Protein AF-A0A7J7PYC7-F1 (afdb_monomer_lite)

Sequence (569 aa):
MAFKGLCPAGQYPAVTGCRACPVNMYCPVGSDPQPCPNRLVTRGPGAASLRQCANPPGYIYVPSETSPSTAACGKDVYTLGLRFQTECTPCPNGFATNPDNVLGSHKSVSVCMAPPGFRMISSMVAPCGKGTFSSSYSDNYVPCTRCSTVKGPGITTETAGAISVDRCTWVEQGYAAAGDSSLIYLAGAPAGSAIASAKPCPQDHYCSGGSPYEGGSGVPKRCPNGLRTQSQGAVSVDQCVAPPGYYVVPGQGTLAECPDGWYKESWDRSSSCVKCGLNPYKKPDGFGGVIDGSAAGWQSNRNVTLEVLDPSDGMVLRQEPVRGSPECCYLRRGMASQRVFEAATGIWRLQALYCPTSDSYYGLSGDLYGVALVPCFNCAPNMVTSCSGVPAGSAWSSCAATLDAAAVRDASGAVKAYASAAACVLQPGWGWVNVTYGPVNNQVTRAFVKPCPINSFSPGDPKGSNRAPSCSRVTTHSIGQPNQASKHEVKCTWCGLVTRQHHARVQAVTPRAWQHATNLSMQDVAGQPPHPALVAAIPATAISTQQTRPMSCASQAQAWLSHQLQSPW

Structure (mmCIF, N/CA/C/O backbone):
data_AF-A0A7J7PYC7-F1
#
_entry.id   AF-A0A7J7PYC7-F1
#
loop_
_atom_site.group_PDB
_atom_site.id
_atom_site.type_symbol
_atom_site.label_atom_id
_atom_site.label_alt_id
_atom_site.label_comp_id
_atom_site.label_asym_id
_atom_site.label_entity_id
_atom_site.label_seq_id
_atom_site.pdbx_PDB_ins_code
_atom_site.Cartn_x
_atom_site.Cartn_y
_atom_site.Cartn_z
_atom_site.occupancy
_atom_site.B_iso_or_equiv
_atom_site.auth_seq_id
_atom_site.auth_comp_id
_atom_site.auth_asym_id
_atom_site.auth_atom_id
_atom_site.pdbx_PDB_model_num
ATOM 1 N N . MET A 1 1 ? 47.661 -17.401 -86.581 1.00 50.34 1 MET A N 1
ATOM 2 C CA . MET A 1 1 ? 47.568 -16.400 -85.498 1.00 50.34 1 MET A CA 1
ATOM 3 C C . MET A 1 1 ? 46.104 -16.021 -85.358 1.00 50.34 1 MET A C 1
ATOM 5 O O . MET A 1 1 ? 45.590 -15.313 -86.211 1.00 50.34 1 MET A O 1
ATOM 9 N N . ALA A 1 2 ? 45.396 -16.584 -84.379 1.00 54.97 2 ALA A N 1
ATOM 10 C CA . ALA A 1 2 ? 44.029 -16.157 -84.102 1.00 54.97 2 ALA A CA 1
ATOM 11 C C . ALA A 1 2 ? 44.104 -14.751 -83.494 1.00 54.97 2 ALA A C 1
ATOM 13 O O . ALA A 1 2 ? 44.811 -14.561 -82.503 1.00 54.97 2 ALA A O 1
ATOM 14 N N . PHE A 1 3 ? 43.432 -13.769 -84.098 1.00 56.81 3 PHE A N 1
ATOM 15 C CA . PHE A 1 3 ? 43.238 -12.470 -83.463 1.00 56.81 3 PHE A CA 1
ATOM 16 C C . PHE A 1 3 ? 42.557 -12.732 -82.119 1.00 56.81 3 PHE A C 1
ATOM 18 O O . PHE A 1 3 ? 41.403 -13.157 -82.081 1.00 56.81 3 PHE A O 1
ATOM 25 N N . LYS A 1 4 ? 43.287 -12.539 -81.015 1.00 63.91 4 LYS A N 1
ATOM 26 C CA . LYS A 1 4 ? 42.711 -12.516 -79.671 1.00 63.91 4 LYS A CA 1
ATOM 27 C C . LYS A 1 4 ? 41.782 -11.302 -79.665 1.00 63.91 4 LYS A C 1
ATOM 29 O O . LYS A 1 4 ? 42.248 -10.177 -79.513 1.00 63.91 4 LYS A O 1
ATOM 34 N N . GLY A 1 5 ? 40.511 -11.523 -80.006 1.00 75.69 5 GLY A N 1
ATOM 35 C CA . GLY A 1 5 ? 39.532 -10.456 -80.176 1.00 75.69 5 GLY A CA 1
ATOM 36 C C . GLY A 1 5 ? 39.508 -9.595 -78.920 1.00 75.69 5 GLY A C 1
ATOM 37 O O . GLY A 1 5 ? 39.387 -10.127 -77.816 1.00 75.69 5 GLY A O 1
ATOM 38 N N . LEU A 1 6 ? 39.689 -8.282 -79.078 1.00 88.62 6 LEU A N 1
ATOM 39 C CA . LEU A 1 6 ? 39.572 -7.353 -77.960 1.00 88.62 6 LEU A CA 1
ATOM 40 C C . LEU A 1 6 ? 38.147 -7.444 -77.410 1.00 88.62 6 LEU A C 1
ATOM 42 O O . LEU A 1 6 ? 37.187 -7.102 -78.100 1.00 88.62 6 LEU A O 1
ATOM 46 N N . CYS A 1 7 ? 38.016 -7.896 -76.166 1.00 93.62 7 CYS A N 1
ATOM 47 C CA . CYS A 1 7 ? 36.745 -7.841 -75.463 1.00 93.62 7 CYS A CA 1
ATOM 48 C C . CYS A 1 7 ? 36.427 -6.393 -75.062 1.00 93.62 7 CYS A C 1
ATOM 50 O O . CYS A 1 7 ? 37.338 -5.665 -74.646 1.00 93.62 7 CYS A O 1
ATOM 52 N N . PRO A 1 8 ? 35.157 -5.957 -75.181 1.00 94.38 8 PRO A N 1
ATOM 53 C CA . PRO A 1 8 ? 34.751 -4.626 -74.747 1.00 94.38 8 PRO A CA 1
ATOM 54 C C . PRO A 1 8 ? 34.984 -4.458 -73.240 1.00 94.38 8 PRO A C 1
ATOM 56 O O . PRO A 1 8 ? 35.061 -5.438 -72.496 1.00 94.38 8 PRO A O 1
ATOM 59 N N . ALA A 1 9 ? 35.079 -3.208 -72.777 1.00 95.19 9 ALA A N 1
ATOM 60 C CA . ALA A 1 9 ? 35.240 -2.916 -71.355 1.00 95.19 9 ALA A CA 1
ATOM 61 C C . ALA A 1 9 ? 34.134 -3.601 -70.532 1.00 95.19 9 ALA A C 1
ATOM 63 O O . ALA A 1 9 ? 32.961 -3.580 -70.910 1.00 95.19 9 ALA A O 1
ATOM 64 N N . GLY A 1 10 ? 34.513 -4.218 -69.415 1.00 94.69 10 GLY A N 1
ATOM 65 C CA . GLY A 1 10 ? 33.598 -5.019 -68.600 1.00 94.69 10 GLY A CA 1
ATOM 66 C C . GLY A 1 10 ? 33.516 -6.487 -69.013 1.00 94.69 10 GLY A C 1
ATOM 67 O O . GLY A 1 10 ? 32.798 -7.253 -68.371 1.00 94.69 10 GLY A O 1
ATOM 68 N N . GLN A 1 11 ? 34.268 -6.916 -70.028 1.00 96.69 11 GLN A N 1
ATOM 69 C CA . GLN A 1 11 ? 34.418 -8.320 -70.398 1.00 96.69 11 GLN A CA 1
ATOM 70 C C . GLN A 1 11 ? 35.897 -8.710 -70.524 1.00 96.69 11 GLN A C 1
ATOM 72 O O . GLN A 1 11 ? 36.731 -7.873 -70.858 1.00 96.69 11 GLN A O 1
ATOM 77 N N . TYR A 1 12 ? 36.215 -9.984 -70.285 1.00 94.75 12 TYR A N 1
ATOM 78 C CA . TYR A 1 12 ? 37.563 -10.545 -70.445 1.00 94.75 12 TYR A CA 1
ATOM 79 C C . TYR A 1 12 ? 37.576 -11.704 -71.460 1.00 94.75 12 TYR A C 1
ATOM 81 O O . TYR A 1 12 ? 36.538 -12.358 -71.646 1.00 94.75 12 TYR A O 1
ATOM 89 N N . PRO A 1 13 ? 38.717 -11.979 -72.126 1.00 92.94 13 PRO A N 1
ATOM 90 C CA . PRO A 1 13 ? 38.833 -13.081 -73.080 1.00 92.94 13 PRO A CA 1
ATOM 91 C C . PRO A 1 13 ? 38.689 -14.442 -72.388 1.00 92.94 13 PRO A C 1
ATOM 93 O O . PRO A 1 13 ? 39.444 -14.767 -71.475 1.00 92.94 13 PRO A O 1
ATOM 96 N N . ALA A 1 14 ? 37.749 -15.264 -72.847 1.00 92.19 14 ALA A N 1
ATOM 97 C CA . ALA A 1 14 ? 37.573 -16.651 -72.428 1.00 92.19 14 ALA A CA 1
ATOM 98 C C . ALA A 1 14 ? 37.797 -17.610 -73.611 1.00 92.19 14 ALA A C 1
ATOM 100 O O . ALA A 1 14 ? 37.910 -17.190 -74.760 1.00 92.19 14 ALA A O 1
ATOM 101 N N . VAL A 1 15 ? 37.844 -18.919 -73.333 1.00 90.00 15 VAL A N 1
ATOM 102 C CA . VAL A 1 15 ? 38.078 -19.971 -74.348 1.00 90.00 15 VAL A CA 1
ATOM 103 C C . VAL A 1 15 ? 37.065 -19.895 -75.503 1.00 90.00 15 VAL A C 1
ATOM 105 O O . VAL A 1 15 ? 37.411 -20.162 -76.648 1.00 90.00 15 VAL A O 1
ATOM 108 N N . THR A 1 16 ? 35.833 -19.467 -75.219 1.00 87.25 16 THR A N 1
ATOM 109 C CA . THR A 1 16 ? 34.762 -19.261 -76.204 1.00 87.25 16 THR A CA 1
ATOM 110 C C . THR A 1 16 ? 34.199 -17.842 -76.099 1.00 87.25 16 THR A C 1
ATOM 112 O O . THR A 1 16 ? 33.142 -17.622 -75.507 1.00 87.25 16 THR A O 1
ATOM 115 N N . GLY A 1 17 ? 34.920 -16.867 -76.656 1.00 92.19 17 GLY A N 1
ATOM 116 C CA . GLY A 1 17 ? 34.475 -15.472 -76.750 1.00 92.19 17 GLY A CA 1
ATOM 117 C C . GLY A 1 17 ? 34.761 -14.637 -75.500 1.00 92.19 17 GLY A C 1
ATOM 118 O O . GLY A 1 17 ? 35.690 -14.912 -74.746 1.00 92.19 17 GLY A O 1
ATOM 119 N N . CYS A 1 18 ? 33.975 -13.584 -75.294 1.00 95.25 18 CYS A N 1
ATOM 120 C CA . CYS A 1 18 ? 34.136 -12.658 -74.176 1.00 95.25 18 CYS A CA 1
ATOM 121 C C . CYS A 1 18 ? 33.146 -12.981 -73.051 1.00 95.25 18 CYS A C 1
ATOM 123 O O . CYS A 1 18 ? 31.969 -13.237 -73.308 1.00 95.25 18 CYS A O 1
ATOM 125 N N . ARG A 1 19 ? 33.605 -12.968 -71.794 1.00 96.19 19 ARG A N 1
ATOM 126 C CA . ARG A 1 19 ? 32.750 -13.185 -70.611 1.00 96.19 19 ARG A CA 1
ATOM 127 C C . ARG A 1 19 ? 32.692 -11.929 -69.757 1.00 96.19 19 ARG A C 1
ATOM 129 O O . ARG A 1 19 ? 33.693 -11.235 -69.624 1.00 96.19 19 ARG A O 1
ATOM 136 N N . ALA A 1 20 ? 31.532 -11.654 -69.160 1.00 96.69 20 ALA A N 1
ATOM 137 C CA . ALA A 1 20 ? 31.369 -10.540 -68.229 1.00 96.69 20 ALA A CA 1
ATOM 138 C C . ALA A 1 20 ? 32.356 -10.653 -67.061 1.00 96.69 20 ALA A C 1
ATOM 140 O O . ALA A 1 20 ? 32.572 -11.745 -66.528 1.00 96.69 20 ALA A O 1
ATOM 141 N N . CYS A 1 21 ? 32.930 -9.518 -66.664 1.00 97.38 21 CYS A N 1
ATOM 142 C CA . CYS A 1 21 ? 33.840 -9.460 -65.532 1.00 97.38 21 CYS A CA 1
ATOM 143 C C . CYS A 1 21 ? 33.154 -10.016 -64.271 1.00 97.38 21 CYS A C 1
ATOM 145 O O . CYS A 1 21 ? 31.999 -9.649 -64.026 1.00 97.38 21 CYS A O 1
ATOM 147 N N . PRO A 1 22 ? 33.798 -10.895 -63.485 1.00 97.50 22 PRO A N 1
ATOM 148 C CA . PRO A 1 22 ? 33.200 -11.437 -62.267 1.00 97.50 22 PRO A CA 1
ATOM 149 C C . PRO A 1 22 ? 32.860 -10.351 -61.234 1.00 97.50 22 PRO A C 1
ATOM 151 O O . PRO A 1 22 ? 33.387 -9.241 -61.270 1.00 97.50 22 PRO A O 1
ATOM 154 N N . VAL A 1 23 ? 31.986 -10.677 -60.279 1.00 96.50 23 VAL A N 1
ATOM 155 C CA . VAL A 1 23 ? 31.686 -9.788 -59.143 1.00 96.50 23 VAL A CA 1
ATOM 156 C C . VAL A 1 23 ? 32.958 -9.543 -58.320 1.00 96.50 23 VAL A C 1
ATOM 158 O O . VAL A 1 23 ? 33.771 -10.450 -58.155 1.00 96.50 23 VAL A O 1
ATOM 161 N N . ASN A 1 24 ? 33.112 -8.323 -57.795 1.00 96.50 24 ASN A N 1
ATOM 162 C CA . ASN A 1 24 ? 34.298 -7.828 -57.074 1.00 96.50 24 ASN A CA 1
ATOM 163 C C . ASN A 1 24 ? 35.552 -7.644 -57.947 1.00 96.50 24 ASN A C 1
ATOM 165 O O . ASN A 1 24 ? 36.639 -7.410 -57.416 1.00 96.50 24 ASN A O 1
ATOM 169 N N . MET A 1 25 ? 35.406 -7.716 -59.272 1.00 97.50 25 MET A N 1
ATOM 170 C CA . MET A 1 25 ? 36.480 -7.489 -60.235 1.00 97.50 25 MET A CA 1
ATOM 171 C C . MET A 1 25 ? 36.048 -6.507 -61.320 1.00 97.50 25 MET A C 1
ATOM 173 O O . MET A 1 25 ? 34.872 -6.447 -61.674 1.00 97.50 25 MET A O 1
ATOM 177 N N . TYR A 1 26 ? 37.002 -5.766 -61.877 1.00 96.81 26 TYR A N 1
ATOM 178 C CA . TYR A 1 26 ? 36.801 -4.905 -63.036 1.00 96.81 26 TYR A CA 1
ATOM 179 C C . TYR A 1 26 ? 37.747 -5.295 -64.179 1.00 96.81 26 TYR A C 1
ATOM 181 O O . TYR A 1 26 ? 38.862 -5.759 -63.956 1.00 96.81 26 TYR A O 1
ATOM 189 N N . CYS A 1 27 ? 37.280 -5.129 -65.413 1.00 96.88 27 CYS A N 1
ATOM 190 C CA . CYS A 1 27 ? 37.966 -5.553 -66.627 1.00 96.88 27 CYS A CA 1
ATOM 191 C C . CYS A 1 27 ? 38.157 -4.329 -67.536 1.00 96.88 27 CYS A C 1
ATOM 193 O O . CYS A 1 27 ? 37.247 -4.002 -68.313 1.00 96.88 27 CYS A O 1
ATOM 195 N N . PRO A 1 28 ? 39.303 -3.625 -67.429 1.00 93.31 28 PRO A N 1
ATOM 196 C CA . PRO A 1 28 ? 39.703 -2.645 -68.433 1.00 93.31 28 PRO A CA 1
ATOM 197 C C . PRO A 1 28 ? 39.755 -3.298 -69.823 1.00 93.31 28 PRO A C 1
ATOM 199 O O . PRO A 1 28 ? 39.980 -4.505 -69.936 1.00 93.31 28 PRO A O 1
ATOM 202 N N . VAL A 1 29 ? 39.548 -2.514 -70.884 1.00 92.50 29 VAL A N 1
ATOM 203 C CA . VAL A 1 29 ? 39.456 -3.000 -72.277 1.00 92.50 29 VAL A CA 1
ATOM 204 C C . VAL A 1 29 ? 40.557 -4.021 -72.601 1.00 92.50 29 VAL A C 1
ATOM 206 O O . VAL A 1 29 ? 41.741 -3.700 -72.533 1.00 92.50 29 VAL A O 1
ATOM 209 N N . GLY A 1 30 ? 40.157 -5.246 -72.960 1.00 83.62 30 GLY A N 1
ATOM 210 C CA . GLY A 1 30 ? 41.064 -6.315 -73.397 1.00 83.62 30 GLY A CA 1
ATOM 211 C C . GLY A 1 30 ? 41.984 -6.926 -72.329 1.00 83.62 30 GLY A C 1
ATOM 212 O O . GLY A 1 30 ? 42.854 -7.717 -72.693 1.00 83.62 30 GLY A O 1
ATOM 213 N N . SER A 1 31 ? 41.816 -6.591 -71.048 1.00 89.81 31 SER A N 1
ATOM 214 C CA . SER A 1 31 ? 42.666 -7.086 -69.952 1.00 89.81 31 SER A CA 1
ATOM 215 C C . SER A 1 31 ? 42.002 -8.184 -69.115 1.00 89.81 31 SER A C 1
ATOM 217 O O . SER A 1 31 ? 40.779 -8.353 -69.132 1.00 89.81 31 SER A O 1
ATOM 219 N N . ASP A 1 32 ? 42.824 -8.945 -68.391 1.00 94.06 32 ASP A N 1
ATOM 220 C CA . ASP A 1 32 ? 42.347 -9.960 -67.452 1.00 94.06 32 ASP A CA 1
ATOM 221 C C . ASP A 1 32 ? 41.666 -9.304 -66.232 1.00 94.06 32 ASP A C 1
ATOM 223 O O . ASP A 1 32 ? 42.063 -8.200 -65.838 1.00 94.06 32 ASP A O 1
ATOM 227 N N . PRO A 1 33 ? 40.667 -9.963 -65.606 1.00 96.81 33 PRO A N 1
ATOM 228 C CA . PRO A 1 33 ? 39.943 -9.414 -64.462 1.00 96.81 33 PRO A CA 1
ATOM 229 C C . PRO A 1 33 ? 40.870 -8.947 -63.335 1.00 96.81 33 PRO A C 1
ATOM 231 O O . PRO A 1 33 ? 41.679 -9.720 -62.822 1.00 96.81 33 PRO A O 1
ATOM 234 N N . GLN A 1 34 ? 40.719 -7.689 -62.924 1.00 96.62 34 GLN A N 1
ATOM 235 C CA . GLN A 1 34 ? 41.465 -7.091 -61.818 1.00 96.62 34 GLN A CA 1
ATOM 236 C C . GLN A 1 34 ? 40.570 -6.998 -60.574 1.00 96.62 34 GLN A C 1
ATOM 238 O O . GLN A 1 34 ? 39.432 -6.540 -60.692 1.00 96.62 34 GLN A O 1
ATOM 243 N N . PRO A 1 35 ? 41.029 -7.398 -59.373 1.00 96.81 35 PRO A N 1
ATOM 244 C CA . PRO A 1 35 ? 40.241 -7.252 -58.153 1.00 96.81 35 PRO A CA 1
ATOM 245 C C . PRO A 1 35 ? 40.034 -5.776 -57.805 1.00 96.81 35 PRO A C 1
ATOM 247 O O . PRO A 1 35 ? 40.928 -4.944 -57.969 1.00 96.81 35 PRO A O 1
ATOM 250 N N . CYS A 1 36 ? 38.856 -5.445 -57.283 1.00 96.44 36 CYS A N 1
ATOM 251 C CA . CYS A 1 36 ? 38.632 -4.132 -56.692 1.00 96.44 36 CYS A CA 1
ATOM 252 C C . CYS A 1 36 ? 39.548 -3.948 -55.454 1.00 96.44 36 CYS A C 1
ATOM 254 O O . CYS A 1 36 ? 39.588 -4.826 -54.587 1.00 96.44 36 CYS A O 1
ATOM 256 N N . PRO A 1 37 ? 40.302 -2.837 -55.346 1.00 95.69 37 PRO A N 1
ATOM 257 C CA . PRO A 1 37 ? 41.267 -2.637 -54.266 1.00 95.69 37 PRO A CA 1
ATOM 258 C C . PRO A 1 37 ? 40.577 -2.335 -52.930 1.00 95.69 37 PRO A C 1
ATOM 260 O O . PRO A 1 37 ? 39.409 -1.952 -52.888 1.00 95.69 37 PRO A O 1
ATOM 263 N N . ASN A 1 38 ? 41.316 -2.485 -51.824 1.00 94.62 38 ASN A N 1
ATOM 264 C CA . ASN A 1 38 ? 40.941 -1.987 -50.491 1.00 94.62 38 ASN A CA 1
ATOM 265 C C . ASN A 1 38 ? 39.508 -2.341 -50.037 1.00 94.62 38 ASN A C 1
ATOM 267 O O . ASN A 1 38 ? 38.813 -1.523 -49.426 1.00 94.62 38 ASN A O 1
ATOM 271 N N . ARG A 1 39 ? 39.081 -3.582 -50.323 1.00 93.94 39 ARG A N 1
ATOM 272 C CA . ARG A 1 39 ? 37.758 -4.148 -49.984 1.00 93.94 39 ARG A CA 1
ATOM 273 C C . ARG A 1 39 ? 36.568 -3.492 -50.696 1.00 93.94 39 ARG A C 1
ATOM 275 O O . ARG A 1 39 ? 35.432 -3.672 -50.265 1.00 93.94 39 ARG A O 1
ATOM 282 N N . LEU A 1 40 ? 36.803 -2.758 -51.781 1.00 96.69 40 LEU A N 1
ATOM 283 C CA . LEU A 1 40 ? 35.731 -2.327 -52.673 1.00 96.69 40 LEU A CA 1
ATOM 284 C C . LEU A 1 40 ? 35.107 -3.537 -53.386 1.00 96.69 40 LEU A C 1
ATOM 286 O O . LEU A 1 40 ? 35.738 -4.579 -53.561 1.00 96.69 40 LEU A O 1
ATOM 290 N N . VAL A 1 41 ? 33.860 -3.387 -53.814 1.00 96.88 41 VAL A N 1
ATOM 291 C CA . VAL A 1 41 ? 33.062 -4.426 -54.475 1.00 96.88 41 VAL A CA 1
ATOM 292 C C . VAL A 1 41 ? 32.361 -3.850 -55.700 1.00 96.88 41 VAL A C 1
ATOM 294 O O . VAL A 1 41 ? 32.153 -2.641 -55.804 1.00 96.88 41 VAL A O 1
ATOM 297 N N . THR A 1 42 ? 31.960 -4.698 -56.641 1.00 96.69 42 THR A N 1
ATOM 298 C CA . THR A 1 42 ? 31.159 -4.258 -57.793 1.00 96.69 42 THR A CA 1
ATOM 299 C C . THR A 1 42 ? 29.673 -4.478 -57.524 1.00 96.69 42 THR A C 1
ATOM 301 O O . THR A 1 42 ? 29.288 -5.408 -56.818 1.00 96.69 42 THR A O 1
ATOM 304 N N . ARG A 1 43 ? 28.802 -3.638 -58.101 1.00 94.88 43 ARG A N 1
ATOM 305 C CA . ARG A 1 43 ? 27.335 -3.784 -57.959 1.00 94.88 43 ARG A CA 1
ATOM 306 C C . ARG A 1 43 ? 26.798 -5.079 -58.588 1.00 94.88 43 ARG A C 1
ATOM 308 O O . ARG A 1 43 ? 25.730 -5.552 -58.219 1.00 94.88 43 ARG A O 1
ATOM 315 N N . GLY A 1 44 ? 27.533 -5.623 -59.549 1.00 95.25 44 GLY A N 1
ATOM 316 C CA . GLY A 1 44 ? 27.224 -6.844 -60.275 1.00 95.25 44 GLY A CA 1
ATOM 317 C C . GLY A 1 44 ? 28.391 -7.227 -61.189 1.00 95.25 44 GLY A C 1
ATOM 318 O O . GLY A 1 44 ? 29.450 -6.586 -61.132 1.00 95.25 44 GLY A O 1
ATOM 319 N N . PRO A 1 45 ? 28.230 -8.269 -62.018 1.00 96.75 45 PRO A N 1
ATOM 320 C CA . PRO A 1 45 ? 29.212 -8.600 -63.040 1.00 96.75 45 PRO A CA 1
ATOM 321 C C . PRO A 1 45 ? 29.282 -7.503 -64.113 1.00 96.75 45 PRO A C 1
ATOM 323 O O . PRO A 1 45 ? 28.360 -6.702 -64.268 1.00 96.75 45 PRO A O 1
ATOM 326 N N . GLY A 1 46 ? 30.366 -7.493 -64.887 1.00 96.06 46 GLY A N 1
ATOM 327 C CA . GLY A 1 46 ? 30.523 -6.593 -66.030 1.00 96.06 46 GLY A CA 1
ATOM 328 C C . GLY A 1 46 ? 31.169 -5.243 -65.716 1.00 96.06 46 GLY A C 1
ATOM 329 O O . GLY A 1 46 ? 31.041 -4.317 -66.514 1.00 96.06 46 GLY A O 1
ATOM 330 N N . ALA A 1 47 ? 31.849 -5.098 -64.573 1.00 97.25 47 ALA A N 1
ATOM 331 C CA . ALA A 1 47 ? 32.490 -3.833 -64.243 1.00 97.25 47 ALA A CA 1
ATOM 332 C C . ALA A 1 47 ? 33.657 -3.531 -65.203 1.00 97.25 47 ALA A C 1
ATOM 334 O O . ALA A 1 47 ? 34.593 -4.312 -65.344 1.00 97.25 47 ALA A O 1
ATOM 335 N N . ALA A 1 48 ? 33.594 -2.389 -65.875 1.00 96.31 48 ALA A N 1
ATOM 336 C CA . ALA A 1 48 ? 34.492 -1.927 -66.922 1.00 96.31 48 ALA A CA 1
ATOM 337 C C . ALA A 1 48 ? 35.683 -1.101 -66.420 1.00 96.31 48 ALA A C 1
ATOM 339 O O . ALA A 1 48 ? 36.654 -0.913 -67.149 1.00 96.31 48 ALA A O 1
ATOM 340 N N . SER A 1 49 ? 35.622 -0.566 -65.199 1.00 95.44 49 SER A N 1
ATOM 341 C CA . SER A 1 49 ? 36.693 0.275 -64.655 1.00 95.44 49 SER A CA 1
ATOM 342 C C . SER A 1 49 ? 36.699 0.296 -63.130 1.00 95.44 49 SER A C 1
ATOM 344 O O . SER A 1 49 ? 35.691 -0.009 -62.493 1.00 95.44 49 SER A O 1
ATOM 346 N N . LEU A 1 50 ? 37.815 0.754 -62.553 1.00 93.44 50 LEU A N 1
ATOM 347 C CA . LEU A 1 50 ? 37.955 0.989 -61.115 1.00 93.44 50 LEU A CA 1
ATOM 348 C C . LEU A 1 50 ? 36.871 1.933 -60.563 1.00 93.44 50 LEU A C 1
ATOM 350 O O . LEU A 1 50 ? 36.419 1.760 -59.437 1.00 93.44 50 LEU A O 1
ATOM 354 N N . ARG A 1 51 ? 36.370 2.876 -61.375 1.00 93.12 51 ARG A N 1
ATOM 355 C CA . ARG A 1 51 ? 35.262 3.779 -61.005 1.00 93.12 51 ARG A CA 1
ATOM 356 C C . ARG A 1 51 ? 33.925 3.065 -60.793 1.00 93.12 51 ARG A C 1
ATOM 358 O O . ARG A 1 51 ? 32.962 3.715 -60.414 1.00 93.12 51 ARG A O 1
ATOM 365 N N . GLN A 1 52 ? 33.834 1.766 -61.074 1.00 95.56 52 GLN A N 1
ATOM 366 C CA . GLN A 1 52 ? 32.658 0.936 -60.798 1.00 95.56 52 GLN A CA 1
ATOM 367 C C . GLN A 1 52 ? 32.845 0.031 -59.565 1.00 95.56 52 GLN A C 1
ATOM 369 O O . GLN A 1 52 ? 31.918 -0.694 -59.198 1.00 95.56 52 GLN A O 1
ATOM 374 N N . CYS A 1 53 ? 34.008 0.100 -58.906 1.00 96.56 53 CYS A N 1
ATOM 375 C CA . CYS A 1 53 ? 34.261 -0.503 -57.601 1.00 96.56 53 CYS A CA 1
ATOM 376 C C . CYS A 1 53 ? 33.752 0.438 -56.497 1.00 96.56 53 CYS A C 1
ATOM 378 O O . CYS A 1 53 ? 34.377 1.454 -56.203 1.00 96.56 53 CYS A O 1
ATOM 380 N N . ALA A 1 54 ? 32.620 0.105 -55.886 1.00 97.00 54 ALA A N 1
ATOM 381 C CA . ALA A 1 54 ? 31.985 0.877 -54.822 1.00 97.00 54 ALA A CA 1
ATOM 382 C C . ALA A 1 54 ? 32.274 0.281 -53.433 1.00 97.00 54 ALA A C 1
ATOM 384 O O . ALA A 1 54 ? 32.760 -0.839 -53.291 1.00 97.00 54 ALA A O 1
ATOM 385 N N . ASN A 1 55 ? 31.941 1.027 -52.383 1.00 96.62 55 ASN A N 1
ATOM 386 C CA . ASN A 1 55 ? 31.977 0.542 -51.007 1.00 96.62 55 ASN A CA 1
ATOM 387 C C . ASN A 1 55 ? 30.988 -0.625 -50.787 1.00 96.62 55 ASN A C 1
ATOM 389 O O . ASN A 1 55 ? 29.850 -0.543 -51.256 1.00 96.62 55 ASN A O 1
ATOM 393 N N . PRO A 1 56 ? 31.360 -1.698 -50.070 1.00 96.75 56 PRO A N 1
ATOM 394 C CA . PRO A 1 56 ? 30.405 -2.723 -49.659 1.00 96.75 56 PRO A CA 1
ATOM 395 C C . PRO A 1 56 ? 29.439 -2.186 -48.583 1.00 96.75 56 PRO A C 1
ATOM 397 O O . PRO A 1 56 ? 29.743 -1.188 -47.925 1.00 96.75 56 PRO A O 1
ATOM 400 N N . PRO A 1 57 ? 28.278 -2.834 -48.366 1.00 96.81 57 PRO A N 1
ATOM 401 C CA . PRO A 1 57 ? 27.383 -2.489 -47.260 1.00 96.81 57 PRO A CA 1
ATOM 402 C C . PRO A 1 57 ? 28.117 -2.530 -45.911 1.00 96.81 57 PRO A C 1
ATOM 404 O O . PRO A 1 57 ? 28.923 -3.432 -45.678 1.00 96.81 57 PRO A O 1
ATOM 407 N N . GLY A 1 58 ? 27.835 -1.571 -45.027 1.00 96.75 58 GLY A N 1
ATOM 408 C CA . GLY A 1 58 ? 28.545 -1.389 -43.752 1.00 96.75 58 GLY A CA 1
ATOM 409 C C . GLY A 1 58 ? 29.847 -0.576 -43.813 1.00 96.75 58 GLY A C 1
ATOM 410 O O . GLY A 1 58 ? 30.435 -0.321 -42.762 1.00 96.75 58 GLY A O 1
ATOM 411 N N . TYR A 1 59 ? 30.285 -0.138 -44.997 1.00 97.50 59 TYR A N 1
ATOM 412 C CA . TYR A 1 59 ? 31.488 0.677 -45.185 1.00 97.50 59 TYR A CA 1
ATOM 413 C C . TYR A 1 59 ? 31.197 1.925 -46.016 1.00 97.50 59 TYR A C 1
ATOM 415 O O . TYR A 1 59 ? 30.387 1.857 -46.932 1.00 97.50 59 TYR A O 1
ATOM 423 N N . ILE A 1 60 ? 31.884 3.036 -45.763 1.00 97.62 60 ILE A N 1
ATOM 424 C CA . ILE A 1 60 ? 31.899 4.222 -46.632 1.00 97.62 60 ILE A CA 1
ATOM 425 C C . ILE A 1 60 ? 33.022 4.136 -47.659 1.00 97.62 60 ILE A C 1
ATOM 427 O O . ILE A 1 60 ? 34.023 3.448 -47.457 1.00 97.62 60 ILE A O 1
ATOM 431 N N . TYR A 1 61 ? 32.844 4.838 -48.770 1.00 97.19 61 TYR A N 1
ATOM 432 C CA . TYR A 1 61 ? 33.841 5.037 -49.807 1.00 97.19 61 TYR A CA 1
ATOM 433 C C . TYR A 1 61 ? 34.773 6.181 -49.407 1.00 97.19 61 TYR A C 1
ATOM 435 O O . TYR A 1 61 ? 34.325 7.309 -49.213 1.00 97.19 61 TYR A O 1
ATOM 443 N N . VAL A 1 62 ? 36.067 5.896 -49.307 1.00 96.88 62 VAL A N 1
ATOM 444 C CA . VAL A 1 62 ? 37.099 6.899 -49.036 1.00 96.88 62 VAL A CA 1
ATOM 445 C C . VAL A 1 62 ? 37.764 7.245 -50.372 1.00 96.88 62 VAL A C 1
ATOM 447 O O . VAL A 1 62 ? 38.516 6.418 -50.908 1.00 96.88 62 VAL A O 1
ATOM 450 N N . PRO A 1 63 ? 37.460 8.420 -50.957 1.00 94.12 63 PRO A N 1
ATOM 451 C CA . PRO A 1 63 ? 37.969 8.788 -52.269 1.00 94.12 63 PRO A CA 1
ATOM 452 C C . PRO A 1 63 ? 39.489 8.959 -52.235 1.00 94.12 63 PRO A C 1
ATOM 454 O O . PRO A 1 63 ? 40.047 9.587 -51.341 1.00 94.12 63 PRO A O 1
ATOM 457 N N . SER A 1 64 ? 40.156 8.399 -53.239 1.00 93.31 64 SER A N 1
ATOM 458 C CA . SER A 1 64 ? 41.578 8.596 -53.512 1.00 93.31 64 SER A CA 1
ATOM 459 C C . SER A 1 64 ? 41.795 8.426 -55.009 1.00 93.31 64 SER A C 1
ATOM 461 O O . SER A 1 64 ? 41.182 7.555 -55.631 1.00 93.31 64 SER A O 1
ATOM 463 N N . GLU A 1 65 ? 42.635 9.278 -55.591 1.00 86.31 65 GLU A N 1
ATOM 464 C CA . GLU A 1 65 ? 42.900 9.274 -57.033 1.00 86.31 65 GLU A CA 1
ATOM 465 C C . GLU A 1 65 ? 43.624 8.002 -57.484 1.00 86.31 65 GLU A C 1
ATOM 467 O O . GLU A 1 65 ? 43.398 7.517 -58.591 1.00 86.31 65 GLU A O 1
ATOM 472 N N . THR A 1 66 ? 44.467 7.439 -56.616 1.00 86.94 66 THR A N 1
ATOM 473 C CA . THR A 1 66 ? 45.349 6.311 -56.944 1.00 86.94 66 THR A CA 1
ATOM 474 C C . THR A 1 66 ? 44.974 5.020 -56.223 1.00 86.94 66 THR A C 1
ATOM 476 O O . THR A 1 66 ? 45.269 3.937 -56.721 1.00 86.94 66 THR A O 1
ATOM 479 N N . SER A 1 67 ? 44.316 5.105 -55.064 1.00 90.38 67 SER A N 1
ATOM 480 C CA . SER A 1 67 ? 43.998 3.939 -54.233 1.00 90.38 67 SER A CA 1
ATOM 481 C C . SER A 1 67 ? 42.718 4.184 -53.427 1.00 90.38 67 SER A C 1
ATOM 483 O O . SER A 1 67 ? 42.786 4.422 -52.216 1.00 90.38 67 SER A O 1
ATOM 485 N N . PRO A 1 68 ? 41.535 4.195 -54.076 1.00 94.69 68 PRO A N 1
ATOM 486 C CA . PRO A 1 68 ? 40.272 4.364 -53.366 1.00 94.69 68 PRO A CA 1
ATOM 487 C C . PRO A 1 68 ? 40.116 3.251 -52.332 1.00 94.69 68 PRO A C 1
ATOM 489 O O . PRO A 1 68 ? 40.514 2.108 -52.574 1.00 94.69 68 PRO A O 1
ATOM 492 N N . SER A 1 69 ? 39.584 3.583 -51.161 1.00 95.50 69 SER A N 1
ATOM 493 C CA . SER A 1 69 ? 39.504 2.644 -50.042 1.00 95.50 69 SER A CA 1
ATOM 494 C C . SER A 1 69 ? 38.146 2.664 -49.359 1.00 95.50 69 SER A C 1
ATOM 496 O O . SER A 1 69 ? 37.211 3.334 -49.804 1.00 95.50 69 SER A O 1
ATOM 498 N N . THR A 1 70 ? 38.008 1.852 -48.316 1.00 97.06 70 THR A N 1
ATOM 499 C CA . THR A 1 70 ? 36.779 1.744 -47.538 1.00 97.06 70 THR A CA 1
ATOM 500 C C . THR A 1 70 ? 37.075 1.957 -46.063 1.00 97.06 70 THR A C 1
ATOM 502 O O . THR A 1 70 ? 38.112 1.519 -45.565 1.00 97.06 70 THR A O 1
ATOM 505 N N . ALA A 1 71 ? 36.156 2.607 -45.353 1.00 96.88 71 ALA A N 1
ATOM 506 C CA . ALA A 1 71 ? 36.196 2.718 -43.897 1.00 96.88 71 ALA A CA 1
ATOM 507 C C . ALA A 1 71 ? 34.889 2.176 -43.317 1.00 96.88 71 ALA A C 1
ATOM 509 O O . ALA A 1 71 ? 33.822 2.407 -43.880 1.00 96.88 71 ALA A O 1
ATOM 510 N N . ALA A 1 72 ? 34.958 1.401 -42.236 1.00 96.88 72 ALA A N 1
ATOM 511 C CA . ALA A 1 72 ? 33.760 0.833 -41.625 1.00 96.88 72 ALA A CA 1
ATOM 512 C C . ALA A 1 72 ? 32.888 1.934 -41.012 1.00 96.88 72 ALA A C 1
ATOM 514 O O . ALA A 1 72 ? 33.403 2.894 -40.438 1.00 96.88 72 ALA A O 1
ATOM 515 N N . CYS A 1 73 ? 31.570 1.768 -41.096 1.00 96.81 73 CYS A N 1
ATOM 516 C CA . CYS A 1 73 ? 30.649 2.618 -40.357 1.00 96.81 73 CYS A CA 1
ATOM 517 C C . CYS A 1 73 ? 30.833 2.431 -38.846 1.00 96.81 73 CYS A C 1
ATOM 519 O O . CYS A 1 73 ? 30.967 1.305 -38.365 1.00 96.81 73 CYS A O 1
ATOM 521 N N . GLY A 1 74 ? 30.871 3.555 -38.127 1.00 94.38 74 GLY A N 1
ATOM 522 C CA . GLY A 1 74 ? 31.042 3.603 -36.679 1.00 94.38 74 GLY A CA 1
ATOM 523 C C . GLY A 1 74 ? 29.741 3.376 -35.905 1.00 94.38 74 GLY A C 1
ATOM 524 O O . GLY A 1 74 ? 28.774 2.808 -36.414 1.00 94.38 74 GLY A O 1
ATOM 525 N N . LYS A 1 75 ? 29.730 3.844 -34.655 1.00 95.56 75 LYS A N 1
ATOM 526 C CA . LYS A 1 75 ? 28.578 3.762 -33.752 1.00 95.56 75 LYS A CA 1
ATOM 527 C C . LYS A 1 75 ? 27.398 4.594 -34.279 1.00 95.56 75 LYS A C 1
ATOM 529 O O . LYS A 1 75 ? 27.598 5.703 -34.763 1.00 95.56 75 LYS A O 1
ATOM 534 N N . ASP A 1 76 ? 26.189 4.054 -34.147 1.00 96.69 76 ASP A N 1
ATOM 535 C CA . ASP A 1 76 ? 24.898 4.705 -34.414 1.00 96.69 76 ASP A CA 1
ATO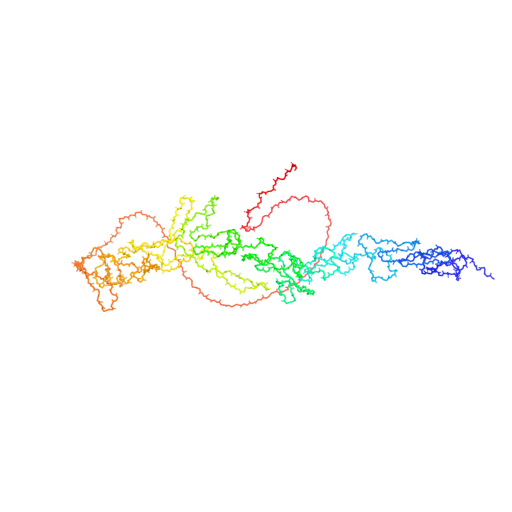M 536 C C . ASP A 1 76 ? 24.694 5.150 -35.873 1.00 96.69 76 ASP A C 1
ATOM 538 O O . ASP A 1 76 ? 23.869 6.014 -36.177 1.00 96.69 76 ASP A O 1
ATOM 542 N N . VAL A 1 77 ? 25.431 4.528 -36.798 1.00 97.50 77 VAL A N 1
ATOM 543 C CA . VAL A 1 77 ? 25.371 4.810 -38.234 1.00 97.50 77 VAL A CA 1
ATOM 544 C C . VAL A 1 77 ? 25.430 3.522 -39.065 1.00 97.50 77 VAL A C 1
ATOM 546 O O . VAL A 1 77 ? 26.048 2.532 -38.666 1.00 97.50 77 VAL A O 1
ATOM 549 N N . TYR A 1 78 ? 24.819 3.530 -40.250 1.00 97.50 78 TYR A N 1
ATOM 550 C CA . TYR A 1 78 ? 24.782 2.396 -41.179 1.00 97.50 78 TYR A CA 1
ATOM 551 C C . TYR A 1 78 ? 24.945 2.839 -42.638 1.00 97.50 78 TYR A C 1
ATOM 553 O O . TYR A 1 78 ? 24.822 4.014 -42.975 1.00 97.50 78 TYR A O 1
ATOM 561 N N . THR A 1 79 ? 25.213 1.898 -43.542 1.00 97.00 79 THR A N 1
ATOM 562 C CA . THR A 1 79 ? 25.217 2.164 -44.990 1.00 97.00 79 THR A CA 1
ATOM 563 C C . THR A 1 79 ? 24.781 0.935 -45.770 1.00 97.00 79 THR A C 1
ATOM 565 O O . THR A 1 79 ? 25.238 -0.181 -45.517 1.00 97.00 79 THR A O 1
ATOM 568 N N . LEU A 1 80 ? 23.920 1.159 -46.765 1.00 95.62 80 LEU A N 1
ATOM 569 C CA . LEU A 1 80 ? 23.484 0.129 -47.711 1.00 95.62 80 LEU A CA 1
ATOM 570 C C . LEU A 1 80 ? 24.592 -0.267 -48.702 1.00 95.62 80 LEU A C 1
ATOM 572 O O . LEU A 1 80 ? 24.441 -1.261 -49.408 1.00 95.62 80 LEU A O 1
ATOM 576 N N . GLY A 1 81 ? 25.692 0.492 -48.768 1.00 93.19 81 GLY A N 1
ATOM 577 C CA . GLY A 1 81 ? 26.777 0.265 -49.717 1.00 93.19 81 GLY A CA 1
ATOM 578 C C . GLY A 1 81 ? 26.400 0.544 -51.175 1.00 93.19 81 GLY A C 1
ATOM 579 O O . GLY A 1 81 ? 25.327 1.060 -51.494 1.00 93.19 81 GLY A O 1
ATOM 580 N N . LEU A 1 82 ? 27.309 0.177 -52.079 1.00 92.25 82 LEU A N 1
ATOM 581 C CA . LEU A 1 82 ? 27.114 0.096 -53.533 1.00 92.25 82 LEU A CA 1
ATOM 582 C C . LEU A 1 82 ? 26.750 1.420 -54.229 1.00 92.25 82 LEU A C 1
ATOM 584 O O . LEU A 1 82 ? 26.185 1.409 -55.325 1.00 92.25 82 LEU A O 1
ATOM 588 N N . ARG A 1 83 ? 27.047 2.561 -53.596 1.00 91.31 83 ARG A N 1
ATOM 589 C CA . ARG A 1 83 ? 26.636 3.899 -54.062 1.00 91.31 83 ARG A CA 1
ATOM 590 C C . ARG A 1 83 ? 27.711 4.980 -53.898 1.00 91.31 83 ARG A C 1
ATOM 592 O O . ARG A 1 83 ? 27.368 6.154 -53.903 1.00 91.31 83 ARG A O 1
ATOM 599 N N . PHE A 1 84 ? 28.981 4.598 -53.734 1.00 95.19 84 PHE A N 1
ATOM 600 C CA . PHE A 1 84 ? 30.093 5.532 -53.479 1.00 95.19 84 PHE A CA 1
ATOM 601 C C . PHE A 1 84 ? 29.795 6.501 -52.324 1.00 95.19 84 PHE A C 1
ATOM 603 O O . PHE A 1 84 ? 30.167 7.668 -52.364 1.00 95.19 84 PHE A O 1
ATOM 610 N N . GLN A 1 85 ? 29.067 6.022 -51.310 1.00 95.69 85 GLN A N 1
ATOM 611 C CA . GLN A 1 85 ? 28.652 6.851 -50.182 1.00 95.69 85 GLN A CA 1
ATOM 612 C C . GLN A 1 85 ? 29.878 7.201 -49.351 1.00 95.69 85 GLN A C 1
ATOM 614 O O . GLN A 1 85 ? 30.508 6.304 -48.801 1.00 95.69 85 GLN A O 1
ATOM 619 N N . THR A 1 86 ? 30.206 8.484 -49.263 1.00 96.94 86 THR A N 1
ATOM 620 C CA . THR A 1 86 ? 31.338 8.989 -48.471 1.00 96.94 86 THR A CA 1
ATOM 621 C C . THR A 1 86 ? 31.000 9.152 -46.992 1.00 96.94 86 THR A C 1
ATOM 623 O O . THR A 1 86 ? 31.895 9.331 -46.177 1.00 96.94 86 THR A O 1
ATOM 626 N N . GLU A 1 87 ? 29.718 9.054 -46.635 1.00 97.44 87 GLU A N 1
ATOM 627 C CA . GLU A 1 87 ? 29.207 9.214 -45.276 1.00 97.44 87 GLU A CA 1
ATOM 628 C C . GLU A 1 87 ? 28.226 8.087 -44.936 1.00 97.44 87 GLU A C 1
ATOM 630 O O . GLU A 1 87 ? 27.492 7.590 -45.799 1.00 97.44 87 GLU A O 1
ATOM 635 N N . CYS A 1 88 ? 28.215 7.668 -43.671 1.00 97.81 88 CYS A N 1
ATOM 636 C CA . CYS A 1 88 ? 27.224 6.722 -43.170 1.00 97.81 88 CYS A CA 1
ATOM 637 C C . CYS A 1 88 ? 25.910 7.457 -42.877 1.00 97.81 88 CYS A C 1
ATOM 639 O O . CYS A 1 88 ? 25.902 8.609 -42.451 1.00 97.81 88 CYS A O 1
ATOM 641 N N . THR A 1 89 ? 24.786 6.773 -43.062 1.00 97.75 89 THR A N 1
ATOM 642 C CA . THR A 1 89 ? 23.465 7.277 -42.677 1.00 97.75 89 THR A CA 1
ATOM 643 C C . THR A 1 89 ? 23.273 7.100 -41.167 1.00 97.75 89 THR A C 1
ATOM 645 O O . THR A 1 89 ? 23.451 5.980 -40.681 1.00 97.75 89 THR A O 1
ATOM 648 N N . PRO A 1 90 ? 22.917 8.151 -40.408 1.00 97.88 90 PRO A N 1
ATOM 649 C CA . PRO A 1 90 ? 22.633 8.012 -38.986 1.00 97.88 90 PRO A CA 1
ATOM 650 C C . PRO A 1 90 ? 21.386 7.162 -38.746 1.00 97.88 90 PRO A C 1
ATOM 652 O O . PRO A 1 90 ? 20.448 7.154 -39.551 1.00 97.88 90 PRO A O 1
ATOM 655 N N . CYS A 1 91 ? 21.373 6.442 -37.627 1.00 97.56 91 CYS A N 1
ATOM 656 C CA . CYS A 1 91 ? 20.164 5.779 -37.165 1.00 97.56 91 CYS A CA 1
ATOM 657 C C . CYS A 1 91 ? 19.049 6.809 -36.885 1.00 97.56 91 CYS A C 1
ATOM 659 O O . CYS A 1 91 ? 19.344 7.941 -36.493 1.00 97.56 91 CYS A O 1
ATOM 661 N N . PRO A 1 92 ? 17.763 6.451 -37.082 1.00 96.69 92 PRO A N 1
ATOM 662 C CA . PRO A 1 92 ? 16.655 7.335 -36.730 1.00 96.69 92 PRO A CA 1
ATOM 663 C C . PRO A 1 92 ? 16.682 7.717 -35.243 1.00 96.69 92 PRO A C 1
ATOM 665 O O . PRO A 1 92 ? 17.212 6.977 -34.415 1.00 96.69 92 PRO A O 1
ATOM 668 N N . ASN A 1 93 ? 16.072 8.852 -34.890 1.00 95.94 93 ASN A N 1
ATOM 669 C CA . ASN A 1 93 ? 16.084 9.371 -33.518 1.00 95.94 93 ASN A CA 1
ATOM 670 C C . ASN A 1 93 ? 15.664 8.311 -32.483 1.00 95.94 93 ASN A C 1
ATOM 672 O O . ASN A 1 93 ? 14.587 7.723 -32.582 1.00 95.94 93 ASN A O 1
ATOM 676 N N . GLY A 1 94 ? 16.519 8.101 -31.478 1.00 94.81 94 GLY A N 1
ATOM 677 C CA . GLY A 1 94 ? 16.310 7.144 -30.386 1.00 94.81 94 GLY A CA 1
ATOM 678 C C . GLY A 1 94 ? 16.777 5.714 -30.675 1.00 94.81 94 GLY A C 1
ATOM 679 O O . GLY A 1 94 ? 16.879 4.926 -29.738 1.00 94.81 94 GLY A O 1
ATOM 680 N N . PHE A 1 95 ? 17.100 5.373 -31.924 1.00 97.19 95 PHE A N 1
ATOM 681 C CA . PHE A 1 95 ? 17.721 4.094 -32.262 1.00 97.19 95 PHE A CA 1
ATOM 682 C C . PHE A 1 95 ? 19.246 4.182 -32.169 1.00 97.19 95 PHE A C 1
ATOM 684 O O . PHE A 1 95 ? 19.839 5.230 -32.423 1.00 97.19 95 PHE A O 1
ATOM 691 N N . ALA A 1 96 ? 19.877 3.057 -31.852 1.00 97.44 96 ALA A N 1
ATOM 692 C CA . ALA A 1 96 ? 21.321 2.931 -31.715 1.00 97.44 96 ALA A CA 1
ATOM 693 C C . ALA A 1 96 ? 21.802 1.592 -32.285 1.00 97.44 96 ALA A C 1
ATOM 695 O O . ALA A 1 96 ? 21.041 0.624 -32.370 1.00 97.44 96 ALA A O 1
ATOM 696 N N . THR A 1 97 ? 23.071 1.520 -32.674 1.00 96.56 97 THR A N 1
ATOM 697 C CA . THR A 1 97 ? 23.681 0.246 -33.090 1.00 96.56 97 THR A CA 1
ATOM 698 C C . THR A 1 97 ? 24.228 -0.487 -31.873 1.00 96.56 97 THR A C 1
ATOM 700 O O . THR A 1 97 ? 24.887 0.137 -31.040 1.00 96.56 97 THR A O 1
ATOM 703 N N . ASN A 1 98 ? 24.025 -1.804 -31.789 1.00 95.94 98 ASN A N 1
ATOM 704 C CA . ASN A 1 98 ? 24.620 -2.608 -30.721 1.00 95.94 98 ASN A CA 1
ATOM 705 C C . ASN A 1 98 ? 26.166 -2.512 -30.777 1.00 95.94 98 ASN A C 1
ATOM 707 O O . ASN A 1 98 ? 26.730 -2.825 -31.827 1.00 95.94 98 ASN A O 1
ATOM 711 N N . PRO A 1 99 ? 26.862 -2.093 -29.699 1.00 94.75 99 PRO A N 1
ATOM 712 C CA . PRO A 1 99 ? 28.323 -1.986 -29.674 1.00 94.75 99 PRO A CA 1
ATOM 713 C C . PRO A 1 99 ? 29.048 -3.325 -29.865 1.00 94.75 99 PRO A C 1
ATOM 715 O O . PRO A 1 99 ? 30.204 -3.316 -30.280 1.00 94.75 99 PRO A O 1
ATOM 718 N N . ASP A 1 100 ? 28.382 -4.454 -29.610 1.00 94.81 100 ASP A N 1
ATOM 719 C CA . ASP A 1 100 ? 28.952 -5.791 -29.813 1.00 94.81 100 ASP A CA 1
ATOM 720 C C . ASP A 1 100 ? 28.959 -6.211 -31.294 1.00 94.81 100 ASP A C 1
ATOM 722 O O . ASP A 1 100 ? 29.565 -7.219 -31.670 1.00 94.81 100 ASP A O 1
ATOM 726 N N . ASN A 1 101 ? 28.294 -5.444 -32.165 1.00 93.50 101 ASN A N 1
ATOM 727 C CA . ASN A 1 101 ? 28.320 -5.692 -33.598 1.00 93.50 101 ASN A CA 1
ATOM 728 C C . ASN A 1 101 ? 29.722 -5.423 -34.162 1.00 93.50 101 ASN A C 1
ATOM 730 O O . ASN A 1 101 ? 30.308 -4.357 -33.979 1.00 93.50 101 ASN A O 1
ATOM 734 N N . VAL A 1 102 ? 30.245 -6.380 -34.931 1.00 94.44 102 VAL A N 1
ATOM 735 C CA . VAL A 1 102 ? 31.547 -6.239 -35.598 1.00 94.44 102 VAL A CA 1
ATOM 736 C C . VAL A 1 102 ? 31.514 -5.045 -36.558 1.00 94.44 102 VAL A C 1
ATOM 738 O O . VAL A 1 102 ? 30.582 -4.914 -37.359 1.00 94.44 102 VAL A O 1
ATOM 741 N N . LEU A 1 103 ? 32.550 -4.200 -36.529 1.00 90.81 103 LEU A N 1
ATOM 742 C CA . LEU A 1 103 ? 32.696 -3.080 -37.464 1.00 90.81 103 LEU A CA 1
ATOM 743 C C . LEU A 1 103 ? 32.559 -3.558 -38.920 1.00 90.81 103 LEU A C 1
ATOM 745 O O . LEU A 1 103 ? 33.224 -4.503 -39.347 1.00 90.81 103 LEU A O 1
ATOM 749 N N . GLY A 1 104 ? 31.688 -2.898 -39.688 1.00 88.88 104 GLY A N 1
ATOM 750 C CA . GLY A 1 104 ? 31.348 -3.294 -41.062 1.00 88.88 104 GLY A CA 1
ATOM 751 C C . GLY A 1 104 ? 30.111 -4.192 -41.192 1.00 88.88 104 GLY A C 1
ATOM 752 O O . GLY A 1 104 ? 29.692 -4.510 -42.306 1.00 88.88 104 GLY A O 1
ATOM 753 N N . SER A 1 105 ? 29.476 -4.579 -40.082 1.00 93.94 105 SER A N 1
ATOM 754 C CA . SER A 1 105 ? 28.191 -5.299 -40.095 1.00 93.94 105 SER A CA 1
ATOM 755 C C . SER A 1 105 ? 26.965 -4.383 -40.250 1.00 93.94 105 SER A C 1
ATOM 757 O O . SER A 1 105 ? 25.858 -4.881 -40.453 1.00 93.94 105 SER A O 1
ATOM 759 N N . HIS A 1 106 ? 27.142 -3.055 -40.234 1.00 95.06 106 HIS A N 1
ATOM 760 C CA . HIS A 1 106 ? 26.067 -2.052 -40.285 1.00 95.06 106 HIS A CA 1
ATOM 761 C C . HIS A 1 106 ? 25.500 -1.854 -41.704 1.00 95.06 106 HIS A C 1
ATOM 763 O O . HIS A 1 106 ? 25.581 -0.777 -42.298 1.00 95.06 106 HIS A O 1
ATOM 769 N N . LYS A 1 107 ? 24.964 -2.934 -42.278 1.00 95.69 107 LYS A N 1
ATOM 770 C CA . LYS A 1 107 ? 24.607 -3.043 -43.702 1.00 95.69 107 LYS A CA 1
ATOM 771 C C . LYS A 1 107 ? 23.235 -2.472 -44.060 1.00 95.69 107 LYS A C 1
ATOM 773 O O . LYS A 1 107 ? 22.925 -2.345 -45.239 1.00 95.69 107 LYS A O 1
ATOM 778 N N . SER A 1 108 ? 22.377 -2.202 -43.077 1.00 95.94 108 SER A N 1
ATOM 779 C CA . SER A 1 108 ? 21.010 -1.725 -43.307 1.00 95.94 108 SER A CA 1
ATOM 780 C C . SER A 1 108 ? 20.437 -1.045 -42.065 1.00 95.94 108 SER A C 1
ATOM 782 O O . SER A 1 108 ? 21.001 -1.183 -40.984 1.00 95.94 108 SER A O 1
ATOM 784 N N . VAL A 1 109 ? 19.293 -0.366 -42.202 1.00 95.56 109 VAL A N 1
ATOM 785 C CA . VAL A 1 109 ? 18.579 0.254 -41.072 1.00 95.56 109 VAL A CA 1
ATOM 786 C C . VAL A 1 109 ? 18.178 -0.759 -39.993 1.00 95.56 109 VAL A C 1
ATOM 788 O O . VAL A 1 109 ? 18.009 -0.378 -38.844 1.00 95.56 109 VAL A O 1
ATOM 791 N N . SER A 1 110 ? 18.097 -2.055 -40.316 1.00 94.62 110 SER A N 1
ATOM 792 C CA . SER A 1 110 ? 17.798 -3.118 -39.344 1.00 94.62 110 SER A CA 1
ATOM 793 C C . SER A 1 110 ? 18.843 -3.254 -38.230 1.00 94.62 110 SER A C 1
ATOM 795 O O . SER A 1 110 ? 18.580 -3.911 -37.230 1.00 94.62 110 SER A O 1
ATOM 797 N N . VAL A 1 111 ? 20.040 -2.676 -38.398 1.00 95.75 111 VAL A N 1
ATOM 798 C CA . VAL A 1 111 ? 21.072 -2.648 -37.346 1.00 95.75 111 VAL A CA 1
ATOM 799 C C . VAL A 1 111 ? 20.830 -1.550 -36.310 1.00 95.75 111 VAL A C 1
ATOM 801 O O . VAL A 1 111 ? 21.455 -1.565 -35.252 1.00 95.75 111 VAL A O 1
ATOM 804 N N . CYS A 1 112 ? 19.927 -0.612 -36.609 1.00 96.56 112 CYS A N 1
ATOM 805 C CA . CYS A 1 112 ? 19.456 0.409 -35.688 1.00 96.56 112 CYS A CA 1
ATOM 806 C C . CYS A 1 112 ? 18.356 -0.202 -34.816 1.00 96.56 112 CYS A C 1
ATOM 808 O O . CYS A 1 112 ? 17.234 -0.421 -35.270 1.00 96.56 112 CYS A O 1
ATOM 810 N N . MET A 1 113 ? 18.691 -0.489 -33.565 1.00 96.62 113 MET A N 1
ATOM 811 C CA . MET A 1 113 ? 17.831 -1.157 -32.589 1.00 96.62 113 MET A CA 1
ATOM 812 C C . MET A 1 113 ? 17.454 -0.186 -31.467 1.00 96.62 113 MET A C 1
ATOM 814 O O . MET A 1 113 ? 18.111 0.841 -31.276 1.00 96.62 113 MET A O 1
ATOM 818 N N . ALA A 1 114 ? 16.407 -0.497 -30.703 1.00 97.56 114 ALA A N 1
ATOM 819 C CA . ALA A 1 114 ? 16.141 0.235 -29.469 1.00 97.56 114 ALA A CA 1
ATOM 820 C C . ALA A 1 114 ? 17.244 -0.114 -28.448 1.00 97.56 114 ALA A C 1
ATOM 822 O O . ALA A 1 114 ? 17.437 -1.305 -28.175 1.00 97.56 114 ALA A O 1
ATOM 823 N N . PRO A 1 115 ? 17.985 0.870 -27.903 1.00 97.88 115 PRO A N 1
ATOM 824 C CA . PRO A 1 115 ? 19.021 0.602 -26.911 1.00 97.88 115 PRO A CA 1
ATOM 825 C C . PRO A 1 115 ? 18.420 0.142 -25.570 1.00 97.88 115 PRO A C 1
ATOM 827 O O . PRO A 1 115 ? 17.219 0.323 -25.333 1.00 97.88 115 PRO A O 1
ATOM 830 N N . PRO A 1 116 ? 19.242 -0.404 -24.652 1.00 98.00 116 PRO A N 1
ATOM 831 C CA . PRO A 1 116 ? 18.822 -0.686 -23.283 1.00 98.00 116 PRO A CA 1
ATOM 832 C C . PRO A 1 116 ? 18.120 0.515 -22.640 1.00 98.00 116 PRO A C 1
ATOM 834 O O . PRO A 1 116 ? 18.509 1.666 -22.837 1.00 98.00 116 PRO A O 1
ATOM 837 N N . GLY A 1 117 ? 17.070 0.244 -21.871 1.00 97.88 117 GLY A N 1
ATOM 838 C CA . GLY A 1 117 ? 16.181 1.252 -21.291 1.00 97.88 117 GLY A CA 1
ATOM 839 C C . GLY A 1 117 ? 15.073 1.739 -22.216 1.00 97.88 117 GLY A C 1
ATOM 840 O O . GLY A 1 117 ? 14.178 2.445 -21.754 1.00 97.88 117 GLY A O 1
ATOM 841 N N . PHE A 1 118 ? 15.065 1.335 -23.483 1.00 97.88 118 PHE A N 1
ATOM 842 C CA . PHE A 1 118 ? 14.034 1.713 -24.438 1.00 97.88 118 PHE A CA 1
ATOM 843 C C . PHE A 1 118 ? 13.332 0.490 -25.031 1.00 97.88 118 PHE A C 1
ATOM 845 O O . PHE A 1 118 ? 13.825 -0.637 -24.972 1.00 97.88 118 PHE A O 1
ATOM 852 N N . ARG A 1 119 ? 12.153 0.733 -25.605 1.00 96.56 119 ARG A N 1
ATOM 853 C CA . ARG A 1 119 ? 11.385 -0.235 -26.391 1.00 96.56 119 ARG A CA 1
ATOM 854 C C . ARG A 1 119 ? 10.926 0.381 -27.701 1.00 96.56 119 ARG A C 1
ATOM 856 O O . ARG A 1 119 ? 10.730 1.595 -27.797 1.00 96.56 119 ARG A O 1
ATOM 863 N N . MET A 1 120 ? 10.678 -0.478 -28.677 1.00 95.25 120 MET A N 1
ATOM 864 C CA . MET A 1 120 ? 10.072 -0.086 -29.940 1.00 95.25 120 MET A CA 1
ATOM 865 C C . MET A 1 120 ? 8.542 -0.026 -29.809 1.00 95.25 120 MET A C 1
ATOM 867 O O . MET A 1 120 ? 7.913 -0.961 -29.310 1.00 95.25 120 MET A O 1
ATOM 871 N N . ILE A 1 121 ? 7.942 1.084 -30.237 1.00 93.25 121 ILE A N 1
ATOM 872 C CA . ILE A 1 121 ? 6.494 1.265 -30.376 1.00 93.25 121 ILE A CA 1
ATOM 873 C C . ILE A 1 121 ? 6.242 1.759 -31.798 1.00 93.25 121 ILE A C 1
ATOM 875 O O . ILE A 1 121 ? 6.547 2.902 -32.134 1.00 93.25 121 ILE A O 1
ATOM 879 N N . SER A 1 122 ? 5.654 0.912 -32.636 1.00 90.62 122 SER A N 1
ATOM 880 C CA . SER A 1 122 ? 5.523 1.192 -34.065 1.00 90.62 122 SER A CA 1
ATOM 881 C C . SER A 1 122 ? 6.908 1.318 -34.721 1.00 90.62 122 SER A C 1
ATOM 883 O O . SER A 1 122 ? 7.746 0.428 -34.598 1.00 90.62 122 SER A O 1
ATOM 885 N N . SER A 1 123 ? 7.176 2.454 -35.358 1.00 91.19 123 SER A N 1
ATOM 886 C CA . SER A 1 123 ? 8.467 2.847 -35.922 1.00 91.19 123 SER A CA 1
ATOM 887 C C . SER A 1 123 ? 9.245 3.829 -35.034 1.00 91.19 123 SER A C 1
ATOM 889 O O . SER A 1 123 ? 10.158 4.496 -35.519 1.00 91.19 123 SER A O 1
ATOM 891 N N . MET A 1 124 ? 8.854 3.994 -33.766 1.00 93.75 124 MET A N 1
ATOM 892 C CA . MET A 1 124 ? 9.470 4.935 -32.826 1.00 93.75 124 MET A CA 1
ATOM 893 C C . MET A 1 124 ? 10.073 4.198 -31.634 1.00 93.75 124 MET A C 1
ATOM 895 O O . MET A 1 124 ? 9.592 3.141 -31.225 1.00 93.75 124 MET A O 1
ATOM 899 N N . VAL A 1 125 ? 11.108 4.787 -31.042 1.00 96.94 125 VAL A N 1
ATOM 900 C CA . VAL A 1 125 ? 11.700 4.304 -29.795 1.00 96.94 125 VAL A CA 1
ATOM 901 C C . VAL A 1 125 ? 11.197 5.168 -28.647 1.00 96.94 125 VAL A C 1
ATOM 903 O O . VAL A 1 125 ? 11.248 6.395 -28.712 1.00 96.94 125 VAL A O 1
ATOM 906 N N . ALA A 1 126 ? 10.703 4.525 -27.593 1.00 96.69 126 ALA A N 1
ATOM 907 C CA . ALA A 1 126 ? 10.236 5.189 -26.383 1.00 96.69 126 ALA A CA 1
ATOM 908 C C . ALA A 1 126 ? 10.926 4.585 -25.154 1.00 96.69 126 ALA A C 1
ATOM 910 O O . ALA A 1 126 ? 11.160 3.372 -25.126 1.00 96.69 126 ALA A O 1
ATOM 911 N N . PRO A 1 127 ? 11.250 5.391 -24.128 1.00 97.88 127 PRO A N 1
ATOM 912 C CA . PRO A 1 127 ? 11.833 4.864 -22.904 1.00 97.88 127 PRO A CA 1
ATOM 913 C C . PRO A 1 127 ? 10.860 3.891 -22.232 1.00 97.88 127 PRO A C 1
ATOM 915 O O . PRO A 1 127 ? 9.637 4.067 -22.272 1.00 97.88 127 PRO A O 1
ATOM 918 N N . CYS A 1 128 ? 11.406 2.864 -21.588 1.00 98.19 128 CYS A N 1
ATOM 919 C CA . CYS A 1 128 ? 10.642 1.991 -20.711 1.00 98.19 128 CYS A CA 1
ATOM 920 C C . CYS A 1 128 ? 9.961 2.828 -19.626 1.00 98.19 128 CYS A C 1
ATOM 922 O O . CYS A 1 128 ? 10.601 3.668 -19.000 1.00 98.19 128 CYS A O 1
ATOM 924 N N . GLY A 1 129 ? 8.662 2.624 -19.402 1.00 97.88 129 GLY A N 1
ATOM 925 C CA . GLY A 1 129 ? 7.934 3.348 -18.357 1.00 97.88 129 GLY A CA 1
ATOM 926 C C . GLY A 1 129 ? 8.492 3.049 -16.963 1.00 97.88 129 GLY A C 1
ATOM 927 O O . GLY A 1 129 ? 9.147 2.023 -16.761 1.00 97.88 129 GLY A O 1
AT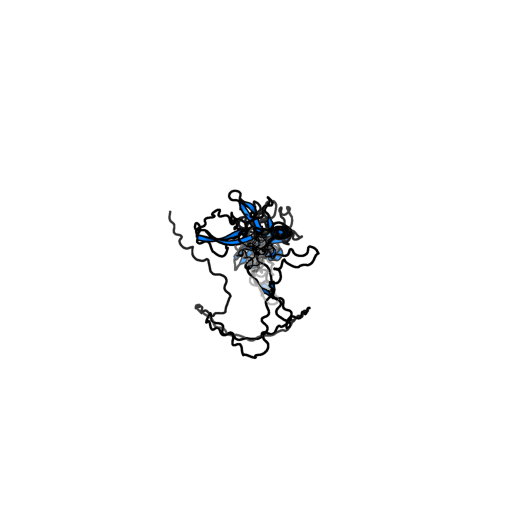OM 928 N N . LYS A 1 130 ? 8.211 3.925 -15.990 1.00 97.56 130 LYS A N 1
ATOM 929 C CA . LYS A 1 130 ? 8.562 3.692 -14.581 1.00 97.56 130 LYS A CA 1
ATOM 930 C C . LYS A 1 130 ? 8.053 2.315 -14.126 1.00 97.56 130 LYS A C 1
ATOM 932 O O . LYS A 1 130 ? 6.937 1.927 -14.466 1.00 97.56 130 LYS A O 1
ATOM 937 N N . GLY A 1 131 ? 8.896 1.574 -13.411 1.00 97.69 131 GLY A N 1
ATOM 938 C CA . GLY A 1 131 ? 8.612 0.201 -12.979 1.00 97.69 131 GLY A CA 1
ATOM 939 C C . GLY A 1 131 ? 8.898 -0.867 -14.037 1.00 97.69 131 GLY A C 1
ATOM 940 O O . GLY A 1 131 ? 8.611 -2.044 -13.810 1.00 97.69 131 GLY A O 1
ATOM 941 N N . THR A 1 132 ? 9.473 -0.492 -15.182 1.00 98.25 132 THR A N 1
ATOM 942 C CA . THR A 1 132 ? 9.910 -1.428 -16.224 1.00 98.25 132 THR A CA 1
ATOM 943 C C . THR A 1 132 ? 11.328 -1.125 -16.690 1.00 98.25 132 THR A C 1
ATOM 945 O O . THR A 1 132 ? 11.766 0.022 -16.631 1.00 98.25 132 THR A O 1
ATOM 948 N N . PHE A 1 133 ? 12.037 -2.143 -17.172 1.00 98.12 133 PHE A N 1
ATOM 949 C CA . PHE A 1 133 ? 13.407 -2.022 -17.664 1.00 98.12 133 PHE A CA 1
ATOM 950 C C . PHE A 1 133 ? 13.629 -2.827 -18.952 1.00 98.12 133 PHE A C 1
ATOM 952 O O . PHE A 1 133 ? 12.861 -3.734 -19.275 1.00 98.12 133 PHE A O 1
ATOM 959 N N . SER A 1 134 ? 14.694 -2.502 -19.681 1.00 97.75 134 SER A N 1
ATOM 960 C CA . SER A 1 134 ? 15.193 -3.292 -20.813 1.00 97.75 134 SER A CA 1
ATOM 961 C C . SER A 1 134 ? 16.715 -3.340 -20.751 1.00 97.75 134 SER A C 1
ATOM 963 O O . SER A 1 134 ? 17.351 -2.291 -20.733 1.00 97.75 134 SER A O 1
ATOM 965 N N . SER A 1 135 ? 17.302 -4.536 -20.693 1.00 97.00 135 SER A N 1
ATOM 966 C CA . SER A 1 135 ? 18.752 -4.724 -20.529 1.00 97.00 135 SER A CA 1
ATOM 967 C C . SER A 1 135 ? 19.508 -5.044 -21.810 1.00 97.00 135 SER A C 1
ATOM 969 O O . SER A 1 135 ? 20.717 -5.249 -21.769 1.00 97.00 135 SER A O 1
ATOM 971 N N . SER A 1 136 ? 18.820 -5.113 -22.945 1.00 96.12 136 SER A N 1
ATOM 972 C CA . SER A 1 136 ? 19.413 -5.527 -24.216 1.00 96.12 136 SER A CA 1
ATOM 973 C C . SER A 1 136 ? 18.961 -4.621 -25.351 1.00 96.12 136 SER A C 1
ATOM 975 O O . SER A 1 136 ? 17.942 -3.936 -25.248 1.00 96.12 136 SER A O 1
ATOM 977 N N . TYR A 1 137 ? 19.740 -4.620 -26.430 1.00 96.62 137 TYR A N 1
ATOM 978 C CA . TYR A 1 137 ? 19.296 -4.055 -27.695 1.00 96.62 137 TYR A CA 1
ATOM 979 C C . TYR A 1 137 ? 18.170 -4.923 -28.255 1.00 96.62 137 TYR A C 1
ATOM 981 O O . TYR A 1 137 ? 18.291 -6.147 -28.276 1.00 96.62 137 TYR A O 1
ATOM 989 N N . SER A 1 138 ? 17.085 -4.293 -28.702 1.00 93.62 138 SER A N 1
ATOM 990 C CA . SER A 1 138 ? 15.950 -5.002 -29.299 1.00 93.62 138 SER A CA 1
ATOM 991 C C . SER A 1 138 ? 15.635 -4.468 -30.694 1.00 93.62 138 SER A C 1
ATOM 993 O O . SER A 1 138 ? 15.442 -3.269 -30.907 1.00 93.62 138 SER A O 1
ATOM 995 N N . ASP A 1 139 ? 15.601 -5.383 -31.656 1.00 84.88 139 ASP A N 1
ATOM 996 C CA . ASP A 1 139 ? 15.186 -5.178 -33.048 1.00 84.88 139 ASP A CA 1
ATOM 997 C C . ASP A 1 139 ? 13.692 -5.463 -33.271 1.00 84.88 139 ASP A C 1
ATOM 999 O O . ASP A 1 139 ? 13.161 -5.235 -34.354 1.00 84.88 139 ASP A O 1
ATOM 1003 N N . ASN A 1 140 ? 13.008 -5.936 -32.228 1.00 80.38 140 ASN A N 1
ATOM 1004 C CA . ASN A 1 140 ? 11.610 -6.341 -32.232 1.00 80.38 140 ASN A CA 1
ATOM 1005 C C . ASN A 1 140 ? 10.794 -5.538 -31.207 1.00 80.38 140 ASN A C 1
ATOM 1007 O O . ASN A 1 140 ? 11.345 -4.856 -30.342 1.00 80.38 140 ASN A O 1
ATOM 1011 N N . TYR A 1 141 ? 9.465 -5.673 -31.258 1.00 88.19 141 TYR A N 1
ATOM 1012 C CA . TYR A 1 141 ? 8.528 -5.169 -30.240 1.00 88.19 141 TYR A CA 1
ATOM 1013 C C . TYR A 1 141 ? 8.647 -5.964 -28.929 1.00 88.19 141 TYR A C 1
ATOM 1015 O O . TYR A 1 141 ? 7.671 -6.521 -28.424 1.00 88.19 141 TYR A O 1
ATOM 1023 N N . VAL A 1 142 ? 9.858 -6.057 -28.382 1.00 93.31 142 VAL A N 1
ATOM 1024 C CA . VAL A 1 142 ? 10.106 -6.678 -27.087 1.00 93.31 142 VAL A CA 1
ATOM 1025 C C . VAL A 1 142 ? 9.581 -5.714 -26.019 1.00 93.31 142 VAL A C 1
ATOM 1027 O O . VAL A 1 142 ? 10.061 -4.579 -25.921 1.00 93.31 142 VAL A O 1
ATOM 1030 N N . PRO A 1 143 ? 8.562 -6.102 -25.235 1.00 95.50 143 PRO A N 1
ATOM 1031 C CA . PRO A 1 143 ? 8.071 -5.252 -24.166 1.00 95.50 143 PRO A CA 1
ATOM 1032 C C . PRO A 1 143 ? 9.129 -5.144 -23.063 1.00 95.50 143 PRO A C 1
ATOM 1034 O O . PRO A 1 143 ? 9.823 -6.108 -22.758 1.00 95.50 143 PRO A O 1
ATOM 1037 N N . CYS A 1 144 ? 9.216 -3.978 -22.420 1.00 97.62 144 CYS A N 1
ATOM 1038 C CA . CYS A 1 144 ? 10.049 -3.820 -21.229 1.00 97.62 144 CYS A CA 1
ATOM 1039 C C . CYS A 1 144 ? 9.598 -4.787 -20.124 1.00 97.62 144 CYS A C 1
ATOM 1041 O O . CYS A 1 144 ? 8.398 -4.926 -19.858 1.00 97.62 144 CYS A O 1
ATOM 1043 N N . THR A 1 145 ? 10.562 -5.403 -19.448 1.00 98.12 145 THR A N 1
ATOM 1044 C CA . THR A 1 145 ? 10.327 -6.312 -18.324 1.00 98.12 145 THR A CA 1
ATOM 1045 C C . THR A 1 145 ? 9.877 -5.513 -17.108 1.00 98.12 145 THR A C 1
ATOM 1047 O O . THR A 1 145 ? 10.467 -4.482 -16.785 1.00 98.12 145 THR A O 1
ATOM 1050 N N . ARG A 1 146 ? 8.829 -5.962 -16.411 1.00 98.25 146 ARG A N 1
ATOM 1051 C CA . ARG A 1 146 ? 8.344 -5.294 -15.194 1.00 98.25 146 ARG A CA 1
ATOM 1052 C C . ARG A 1 146 ? 9.250 -5.627 -14.009 1.00 98.25 146 ARG A C 1
ATOM 1054 O O . ARG A 1 146 ? 9.630 -6.779 -13.818 1.00 98.25 146 ARG A O 1
ATOM 1061 N N . CYS A 1 147 ? 9.539 -4.644 -13.163 1.00 98.12 147 CYS A N 1
ATOM 1062 C CA . CYS A 1 147 ? 10.252 -4.887 -11.909 1.00 98.12 147 CYS A CA 1
ATOM 1063 C C . CYS A 1 147 ? 9.477 -5.858 -11.014 1.00 98.12 147 CYS A C 1
ATOM 1065 O O . CYS A 1 147 ? 10.066 -6.779 -10.452 1.00 98.12 147 CYS A O 1
ATOM 1067 N N . SER A 1 148 ? 8.148 -5.732 -10.973 1.00 96.88 148 SER A N 1
ATOM 1068 C CA . SER A 1 148 ? 7.301 -6.570 -10.127 1.00 96.88 148 SER A CA 1
ATOM 1069 C C . SER A 1 148 ? 7.292 -8.052 -10.495 1.00 96.88 148 SER A C 1
ATOM 1071 O O . SER A 1 148 ? 7.090 -8.895 -9.626 1.00 96.88 148 SER A O 1
ATOM 1073 N N . THR A 1 149 ? 7.570 -8.396 -11.757 1.00 97.06 149 THR A N 1
ATOM 1074 C CA . THR A 1 149 ? 7.693 -9.799 -12.182 1.00 97.06 149 THR A CA 1
ATOM 1075 C C . THR A 1 149 ? 9.024 -10.430 -11.780 1.00 97.06 149 THR A C 1
ATOM 1077 O O . THR A 1 149 ? 9.108 -11.650 -11.726 1.00 97.06 149 THR A O 1
ATOM 1080 N N . VAL A 1 150 ? 10.057 -9.624 -11.507 1.00 96.00 150 VAL A N 1
ATOM 1081 C CA . VAL A 1 150 ? 11.410 -10.116 -11.183 1.00 96.00 150 VAL A CA 1
ATOM 1082 C C . VAL A 1 150 ? 11.716 -10.011 -9.688 1.00 96.00 150 VAL A C 1
ATOM 1084 O O . VAL A 1 150 ? 12.356 -10.895 -9.130 1.00 96.00 150 VAL A O 1
ATOM 1087 N N . LYS A 1 151 ? 11.258 -8.937 -9.035 1.00 95.12 151 LYS A N 1
ATOM 1088 C CA . LYS A 1 151 ? 11.522 -8.621 -7.620 1.00 95.12 151 LYS A CA 1
ATOM 1089 C C . LYS A 1 151 ? 10.277 -8.707 -6.725 1.00 95.12 151 LYS A C 1
ATOM 1091 O O . LYS A 1 151 ? 10.372 -8.494 -5.524 1.00 95.12 151 LYS A O 1
ATOM 1096 N N . GLY A 1 152 ? 9.110 -9.023 -7.288 1.00 96.06 152 GLY A N 1
ATOM 1097 C CA . GLY A 1 152 ? 7.844 -9.086 -6.553 1.00 96.06 152 GLY A CA 1
ATOM 1098 C C . GLY A 1 152 ? 7.082 -7.750 -6.494 1.00 96.06 152 GLY A C 1
ATOM 1099 O O . GLY A 1 152 ? 7.593 -6.709 -6.913 1.00 96.06 152 GLY A O 1
ATOM 1100 N N . PRO A 1 153 ? 5.824 -7.768 -6.020 1.00 97.12 153 PRO A N 1
ATOM 1101 C CA . PRO A 1 153 ? 4.952 -6.591 -5.996 1.00 97.12 153 PRO A CA 1
ATOM 1102 C C . PRO A 1 153 ? 5.529 -5.458 -5.138 1.00 97.12 153 PRO A C 1
ATOM 1104 O O . PRO A 1 153 ? 6.247 -5.707 -4.175 1.00 97.12 153 PRO A O 1
ATOM 1107 N N . GLY A 1 154 ? 5.198 -4.210 -5.482 1.00 96.81 154 GLY A N 1
ATOM 1108 C CA . GLY A 1 154 ? 5.646 -3.029 -4.741 1.00 96.81 154 GLY A CA 1
ATOM 1109 C C . GLY A 1 154 ? 7.070 -2.563 -5.045 1.00 96.81 154 GLY A C 1
ATOM 1110 O O . GLY A 1 154 ? 7.514 -1.595 -4.434 1.00 96.81 154 GLY A O 1
ATOM 1111 N N . ILE A 1 155 ? 7.784 -3.209 -5.976 1.00 97.56 155 ILE A N 1
ATOM 1112 C CA . ILE A 1 155 ? 9.104 -2.780 -6.462 1.00 97.56 155 ILE A CA 1
ATOM 1113 C C . ILE A 1 155 ? 8.982 -2.111 -7.837 1.00 97.56 155 ILE A C 1
ATOM 1115 O O . ILE A 1 155 ? 8.406 -2.664 -8.777 1.00 97.56 155 ILE A O 1
ATOM 1119 N N . THR A 1 156 ? 9.600 -0.942 -7.973 1.00 97.88 156 THR A N 1
ATOM 1120 C CA . THR A 1 156 ? 9.624 -0.091 -9.165 1.00 97.88 156 THR A CA 1
ATOM 1121 C C . THR A 1 156 ? 11.035 0.466 -9.422 1.00 97.88 156 THR A C 1
ATOM 1123 O O . THR A 1 156 ? 11.982 0.230 -8.674 1.00 97.88 156 THR A O 1
ATOM 1126 N N . THR A 1 157 ? 11.188 1.211 -10.513 1.00 97.31 157 THR A N 1
ATOM 1127 C CA . THR A 1 157 ? 12.353 2.053 -10.811 1.00 97.31 157 THR A CA 1
ATOM 1128 C C . THR A 1 157 ? 12.125 3.484 -10.319 1.00 97.31 157 THR A C 1
ATOM 1130 O O . THR A 1 157 ? 10.977 3.892 -10.115 1.00 97.31 157 THR A O 1
ATOM 1133 N N . GLU A 1 158 ? 13.200 4.259 -10.156 1.00 95.69 158 GLU A N 1
ATOM 1134 C CA . GLU A 1 158 ? 13.137 5.695 -9.834 1.00 95.69 158 GLU A CA 1
ATOM 1135 C C . GLU A 1 158 ? 12.426 6.488 -10.935 1.00 95.69 158 GLU A C 1
ATOM 1137 O O . GLU A 1 158 ? 11.422 7.172 -10.709 1.00 95.69 158 GLU A O 1
ATOM 1142 N N . THR A 1 159 ? 12.934 6.319 -12.154 1.00 96.69 159 THR A N 1
ATOM 1143 C CA . THR A 1 159 ? 12.530 7.012 -13.372 1.00 96.69 159 THR A CA 1
ATOM 1144 C C . THR A 1 159 ? 12.226 6.015 -14.492 1.00 96.69 159 THR A C 1
ATOM 1146 O O . THR A 1 159 ? 12.472 4.809 -14.383 1.00 96.69 159 THR A O 1
ATOM 1149 N N . ALA A 1 160 ? 11.639 6.520 -15.577 1.00 97.94 160 ALA A N 1
ATOM 1150 C CA . ALA A 1 160 ? 11.562 5.807 -16.847 1.00 97.94 160 ALA A CA 1
ATOM 1151 C C . ALA A 1 160 ? 12.970 5.612 -17.451 1.00 97.94 160 ALA A C 1
ATOM 1153 O O . ALA A 1 160 ? 13.901 6.341 -17.116 1.00 97.94 160 ALA A O 1
ATOM 1154 N N . GLY A 1 161 ? 13.122 4.662 -18.373 1.00 97.44 161 GLY A N 1
ATOM 1155 C CA . GLY A 1 161 ? 14.381 4.437 -19.089 1.00 97.44 161 GLY A CA 1
ATOM 1156 C C . GLY A 1 161 ? 15.367 3.501 -18.385 1.00 97.44 161 GLY A C 1
ATOM 1157 O O . GLY A 1 161 ? 16.563 3.556 -18.654 1.00 97.44 161 GLY A O 1
ATOM 1158 N N . ALA A 1 162 ? 14.906 2.658 -17.457 1.00 98.19 162 ALA A N 1
ATOM 1159 C CA . ALA A 1 162 ? 15.793 1.775 -16.708 1.00 98.19 162 ALA A CA 1
ATOM 1160 C C . ALA A 1 162 ? 16.458 0.716 -17.601 1.00 98.19 162 ALA A C 1
ATOM 1162 O O . ALA A 1 162 ? 15.791 -0.061 -18.284 1.00 98.19 162 ALA A O 1
ATOM 1163 N N . ILE A 1 163 ? 17.789 0.664 -17.552 1.00 97.75 163 ILE A N 1
ATOM 1164 C CA . ILE A 1 163 ? 18.615 -0.189 -18.420 1.00 97.75 163 ILE A CA 1
ATOM 1165 C C . ILE A 1 163 ? 18.917 -1.577 -17.840 1.00 97.75 163 ILE A C 1
ATOM 1167 O O . ILE A 1 163 ? 19.576 -2.378 -18.486 1.00 97.75 163 ILE A O 1
ATOM 1171 N N . SER A 1 164 ? 18.523 -1.870 -16.601 1.00 97.12 164 SER A N 1
ATOM 1172 C CA . SER A 1 164 ? 18.800 -3.163 -15.968 1.00 97.12 164 SER A CA 1
ATOM 1173 C C . SER A 1 164 ? 17.858 -3.435 -14.800 1.00 97.12 164 SER A C 1
ATOM 1175 O O . SER A 1 164 ? 17.215 -2.521 -14.277 1.00 97.12 164 SER A O 1
ATOM 1177 N N . VAL A 1 165 ? 17.810 -4.698 -14.370 1.00 96.69 165 VAL A N 1
ATOM 1178 C CA . VAL A 1 165 ? 17.080 -5.120 -13.166 1.00 96.69 165 VAL A CA 1
ATOM 1179 C C . VAL A 1 165 ? 17.628 -4.454 -11.899 1.00 96.69 165 VAL A C 1
ATOM 1181 O O . VAL A 1 165 ? 16.868 -4.192 -10.973 1.00 96.69 165 VAL A O 1
ATOM 1184 N N . ASP A 1 166 ? 18.910 -4.086 -11.871 1.00 95.31 166 ASP A N 1
ATOM 1185 C CA . ASP A 1 166 ? 19.540 -3.414 -10.723 1.00 95.31 166 ASP A CA 1
ATOM 1186 C C . ASP A 1 166 ? 19.007 -1.993 -10.502 1.00 95.31 166 ASP A C 1
ATOM 1188 O O . ASP A 1 166 ? 19.269 -1.374 -9.475 1.00 95.31 166 ASP A O 1
ATOM 1192 N N . ARG A 1 167 ? 18.244 -1.455 -11.461 1.00 96.31 167 ARG A N 1
ATOM 1193 C CA . ARG A 1 167 ? 17.513 -0.191 -11.307 1.00 96.31 167 ARG A CA 1
ATOM 1194 C C . ARG A 1 167 ? 16.134 -0.369 -10.664 1.00 96.31 167 ARG A C 1
ATOM 1196 O O . ARG A 1 167 ? 15.488 0.630 -10.354 1.00 96.31 167 ARG A O 1
ATOM 1203 N N . CYS A 1 168 ? 15.678 -1.604 -10.448 1.00 97.06 168 CYS A N 1
ATOM 1204 C CA . CYS A 1 168 ? 14.453 -1.932 -9.715 1.00 97.06 168 CYS A CA 1
ATOM 1205 C C . CYS A 1 168 ? 14.698 -1.887 -8.196 1.00 97.06 168 CYS A C 1
ATOM 1207 O O . CYS A 1 168 ? 14.576 -2.897 -7.506 1.00 97.06 168 CYS A O 1
ATOM 1209 N N . THR A 1 169 ? 15.105 -0.724 -7.690 1.00 95.50 169 THR A N 1
ATOM 1210 C CA . THR A 1 169 ? 15.501 -0.513 -6.285 1.00 95.50 169 THR A CA 1
ATOM 1211 C C . THR A 1 169 ? 14.582 0.445 -5.534 1.00 95.50 169 THR A C 1
ATOM 1213 O O . THR A 1 169 ? 14.856 0.817 -4.398 1.00 95.50 169 THR A O 1
ATOM 1216 N N . TRP A 1 170 ? 13.490 0.875 -6.159 1.00 96.00 170 TRP A N 1
ATOM 1217 C CA . TRP A 1 170 ? 12.535 1.792 -5.554 1.00 96.00 170 TRP A CA 1
ATOM 1218 C C . TRP A 1 170 ? 11.298 1.032 -5.101 1.00 96.00 170 TRP A C 1
ATOM 1220 O O . TRP A 1 170 ? 10.887 0.077 -5.755 1.00 96.00 170 TRP A O 1
ATOM 1230 N N . VAL A 1 171 ? 10.682 1.464 -4.005 1.00 97.31 171 VAL A N 1
ATOM 1231 C CA . VAL A 1 171 ? 9.396 0.924 -3.553 1.00 97.31 171 VAL A CA 1
ATOM 1232 C C . VAL A 1 171 ? 8.243 1.823 -3.975 1.00 97.31 171 VAL A C 1
ATOM 1234 O O . VAL A 1 171 ? 8.363 3.051 -4.013 1.00 97.31 171 VAL A O 1
ATOM 1237 N N . GLU A 1 172 ? 7.117 1.216 -4.319 1.00 97.25 172 GLU A N 1
ATOM 1238 C CA . GLU A 1 172 ? 5.874 1.927 -4.598 1.00 97.25 172 GLU A CA 1
ATOM 1239 C C . GLU A 1 172 ? 5.251 2.483 -3.305 1.00 97.25 172 GLU A C 1
ATOM 1241 O O . GLU A 1 172 ? 5.602 2.093 -2.190 1.00 97.25 172 GLU A O 1
ATOM 1246 N N . GLN A 1 173 ? 4.323 3.431 -3.444 1.00 97.25 173 GLN A N 1
ATOM 1247 C CA . GLN A 1 173 ? 3.547 3.938 -2.310 1.00 97.25 173 GLN A CA 1
ATOM 1248 C C . GLN A 1 173 ? 2.761 2.805 -1.649 1.00 97.25 173 GLN A C 1
ATOM 1250 O O . GLN A 1 173 ? 2.197 1.956 -2.333 1.00 97.25 173 GLN A O 1
ATOM 1255 N N . GLY A 1 174 ? 2.720 2.800 -0.317 1.00 97.38 174 GLY A N 1
ATOM 1256 C CA . GLY A 1 174 ? 2.056 1.750 0.453 1.00 97.38 174 GLY A CA 1
ATOM 1257 C C . GLY A 1 174 ? 2.874 0.469 0.578 1.00 97.38 174 GLY A C 1
ATOM 1258 O O . GLY A 1 174 ? 2.384 -0.486 1.171 1.00 97.38 174 GLY A O 1
ATOM 1259 N N . TYR A 1 175 ? 4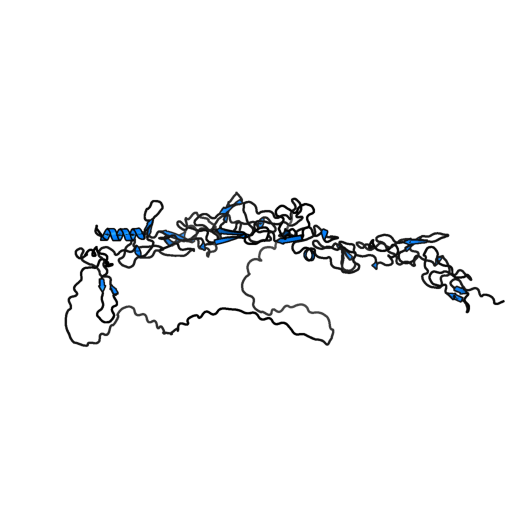.114 0.440 0.086 1.00 97.69 175 TYR A N 1
ATOM 1260 C CA . TYR A 1 175 ? 5.027 -0.689 0.233 1.00 97.69 175 TYR A CA 1
ATOM 1261 C C . TYR A 1 175 ? 6.302 -0.298 0.980 1.00 97.69 175 TYR A C 1
ATOM 1263 O O . TYR A 1 175 ? 6.773 0.837 0.911 1.00 97.69 175 TYR A O 1
ATOM 1271 N N . ALA A 1 176 ? 6.860 -1.275 1.685 1.00 96.12 176 ALA A N 1
ATOM 1272 C CA . ALA A 1 176 ? 8.112 -1.193 2.414 1.00 96.12 176 ALA A CA 1
ATOM 1273 C C . ALA A 1 176 ? 9.126 -2.174 1.821 1.00 96.12 176 ALA A C 1
ATOM 1275 O O . ALA A 1 176 ? 8.769 -3.303 1.470 1.00 96.12 176 ALA A O 1
ATOM 1276 N N . ALA A 1 177 ? 10.390 -1.763 1.731 1.00 95.25 177 ALA A N 1
ATOM 1277 C CA . ALA A 1 177 ? 11.450 -2.641 1.249 1.00 95.25 177 ALA A CA 1
ATOM 1278 C C . ALA A 1 177 ? 11.726 -3.762 2.255 1.00 95.25 177 ALA A C 1
ATOM 1280 O O . ALA A 1 177 ? 11.777 -3.524 3.466 1.00 95.25 177 ALA A O 1
ATOM 1281 N N . ALA A 1 178 ? 11.950 -4.967 1.739 1.00 94.38 178 ALA A N 1
ATOM 1282 C CA . ALA A 1 178 ? 12.305 -6.138 2.520 1.00 94.38 178 ALA A CA 1
ATOM 1283 C C . ALA A 1 178 ? 13.585 -6.795 1.983 1.00 94.38 178 ALA A C 1
ATOM 1285 O O . ALA A 1 178 ? 13.839 -6.834 0.772 1.00 94.38 178 ALA A O 1
ATOM 1286 N N . GLY A 1 179 ? 14.398 -7.304 2.908 1.00 92.56 179 GLY A N 1
ATOM 1287 C CA . GLY A 1 179 ? 15.616 -8.051 2.592 1.00 92.56 179 GLY A CA 1
ATOM 1288 C C . GLY A 1 179 ? 15.339 -9.493 2.168 1.00 92.56 179 GLY A C 1
ATOM 1289 O O . GLY A 1 179 ? 14.186 -9.920 2.085 1.00 92.56 179 GLY A O 1
ATOM 1290 N N . ASP A 1 180 ? 16.400 -10.273 1.952 1.00 90.44 180 ASP A N 1
ATOM 1291 C CA . ASP A 1 180 ? 16.308 -11.684 1.530 1.00 90.44 180 ASP A CA 1
ATOM 1292 C C . ASP A 1 180 ? 15.552 -12.569 2.537 1.00 90.44 180 ASP A C 1
ATOM 1294 O O . ASP A 1 180 ? 14.862 -13.512 2.157 1.00 90.44 180 ASP A O 1
ATOM 1298 N N . SER A 1 181 ? 15.602 -12.230 3.829 1.00 88.38 181 SER A N 1
ATOM 1299 C CA . SER A 1 181 ? 14.834 -12.899 4.890 1.00 88.38 181 SER A CA 1
ATOM 1300 C C . SER A 1 181 ? 13.343 -12.545 4.891 1.00 88.38 181 SER A C 1
ATOM 1302 O O . SER A 1 181 ? 12.615 -12.953 5.793 1.00 88.38 181 SER A O 1
ATOM 1304 N N . SER A 1 182 ? 12.874 -11.761 3.914 1.00 88.00 182 SER A N 1
ATOM 1305 C CA . SER A 1 182 ? 11.523 -11.189 3.874 1.00 88.00 182 SER A CA 1
ATOM 1306 C C . SER A 1 182 ? 11.189 -10.293 5.076 1.00 88.00 182 SER A C 1
ATOM 1308 O O . SER A 1 182 ? 10.018 -9.990 5.303 1.00 88.00 182 SER A O 1
ATOM 1310 N N . LEU A 1 183 ? 12.185 -9.850 5.847 1.00 91.00 183 LEU A N 1
ATOM 1311 C CA . LEU A 1 183 ? 11.997 -8.884 6.929 1.00 91.00 183 LEU A CA 1
ATOM 1312 C C . LEU A 1 183 ? 12.031 -7.461 6.371 1.00 91.00 183 LEU A C 1
ATOM 1314 O O . LEU A 1 183 ? 12.876 -7.130 5.537 1.00 91.00 183 LEU A O 1
ATOM 1318 N N . ILE A 1 184 ? 11.106 -6.628 6.843 1.00 92.69 184 ILE A N 1
ATOM 1319 C CA . ILE A 1 184 ? 10.980 -5.228 6.432 1.00 92.69 184 ILE A CA 1
ATOM 1320 C C . ILE A 1 184 ? 12.094 -4.385 7.066 1.00 92.69 184 ILE A C 1
ATOM 1322 O O . ILE A 1 184 ? 12.368 -4.484 8.263 1.00 92.69 184 ILE A O 1
ATOM 1326 N N . TYR A 1 185 ? 12.708 -3.504 6.276 1.00 92.62 185 TYR A N 1
ATOM 1327 C CA . TYR A 1 185 ? 13.707 -2.551 6.760 1.00 92.62 185 TYR A CA 1
ATOM 1328 C C . TYR A 1 185 ? 13.048 -1.347 7.452 1.00 92.62 185 TYR A C 1
ATOM 1330 O O . TYR A 1 185 ? 12.829 -0.305 6.836 1.00 92.62 185 TYR A O 1
ATOM 1338 N N . LEU A 1 186 ? 12.756 -1.462 8.750 1.00 92.06 186 LEU A N 1
ATOM 1339 C CA . LEU A 1 186 ? 12.120 -0.381 9.527 1.00 92.06 186 LEU A CA 1
ATOM 1340 C C . LEU A 1 186 ? 13.007 0.861 9.721 1.00 92.06 186 LEU A C 1
ATOM 1342 O O . LEU A 1 186 ? 12.487 1.961 9.869 1.00 92.06 186 LEU A O 1
ATOM 1346 N N . ALA A 1 187 ? 14.333 0.698 9.712 1.00 91.75 187 ALA A N 1
ATOM 1347 C CA . ALA A 1 187 ? 15.303 1.788 9.883 1.00 91.75 187 ALA A CA 1
ATOM 1348 C C . ALA A 1 187 ? 16.005 2.194 8.571 1.00 91.75 187 ALA A C 1
ATOM 1350 O O . ALA A 1 187 ? 16.952 2.978 8.591 1.00 91.75 187 ALA A O 1
ATOM 1351 N N . GLY A 1 188 ? 15.543 1.667 7.435 1.00 89.88 188 GLY A N 1
ATOM 1352 C CA . GLY A 1 188 ? 16.211 1.796 6.142 1.00 89.88 188 GLY A CA 1
ATOM 1353 C C . GLY A 1 188 ? 17.136 0.628 5.818 1.00 89.88 188 GLY A C 1
ATOM 1354 O O . GLY A 1 188 ? 17.628 -0.084 6.696 1.00 89.88 188 GLY A O 1
ATOM 1355 N N . ALA A 1 189 ? 17.310 0.401 4.521 1.00 89.94 189 ALA A N 1
ATOM 1356 C CA . ALA A 1 189 ? 18.174 -0.638 3.991 1.00 89.94 189 ALA A CA 1
ATOM 1357 C C . ALA A 1 189 ? 19.640 -0.163 4.073 1.00 89.94 189 ALA A C 1
ATOM 1359 O O . ALA A 1 189 ? 19.924 0.964 3.648 1.00 89.94 189 ALA A O 1
ATOM 1360 N N . PRO A 1 190 ? 20.581 -0.982 4.585 1.00 89.88 190 PRO A N 1
ATOM 1361 C CA . PRO A 1 190 ? 22.000 -0.634 4.586 1.00 89.88 190 PRO A CA 1
ATOM 1362 C C . PRO A 1 190 ? 22.483 -0.267 3.180 1.00 89.88 190 PRO A C 1
ATOM 1364 O O . PRO A 1 190 ? 22.042 -0.874 2.196 1.00 89.88 190 PRO A O 1
ATOM 1367 N N . ALA A 1 191 ? 23.397 0.696 3.061 1.00 88.31 191 ALA A N 1
ATOM 1368 C CA . ALA A 1 191 ? 23.973 1.055 1.769 1.00 88.31 191 ALA A CA 1
ATOM 1369 C C . ALA A 1 191 ? 24.556 -0.188 1.067 1.00 88.31 191 ALA A C 1
ATOM 1371 O O . ALA A 1 191 ? 25.297 -0.967 1.662 1.00 88.31 191 ALA A O 1
ATOM 1372 N N . GLY A 1 192 ? 24.179 -0.396 -0.197 1.00 85.31 192 GLY A N 1
ATOM 1373 C CA . GLY A 1 192 ? 24.609 -1.555 -0.989 1.00 85.31 192 GLY A CA 1
ATOM 1374 C C . GLY A 1 192 ? 23.842 -2.856 -0.727 1.00 85.31 192 GLY A C 1
ATOM 1375 O O . GLY A 1 192 ? 24.089 -3.839 -1.423 1.00 85.31 192 GLY A O 1
ATOM 1376 N N . SER A 1 193 ? 22.893 -2.886 0.215 1.00 89.25 193 SER A N 1
ATOM 1377 C CA . SER A 1 193 ? 22.016 -4.051 0.375 1.00 89.25 193 SER A CA 1
ATOM 1378 C C . SER A 1 193 ? 21.078 -4.211 -0.826 1.00 89.25 193 SER A C 1
ATOM 1380 O O . SER A 1 193 ? 20.527 -3.242 -1.367 1.00 89.25 193 SER A O 1
ATOM 1382 N N . ALA A 1 194 ? 20.911 -5.457 -1.264 1.00 89.25 194 ALA A N 1
ATOM 1383 C CA . ALA A 1 194 ? 19.962 -5.792 -2.309 1.00 89.25 194 ALA A CA 1
ATOM 1384 C C . ALA A 1 194 ? 18.547 -5.796 -1.725 1.00 89.25 194 ALA A C 1
ATOM 1386 O O . ALA A 1 194 ? 18.274 -6.442 -0.715 1.00 89.25 194 ALA A O 1
ATOM 1387 N N . ILE A 1 195 ? 17.630 -5.097 -2.388 1.00 93.19 195 ILE A N 1
ATOM 1388 C CA . ILE A 1 195 ? 16.207 -5.220 -2.085 1.00 93.19 195 ILE A CA 1
ATOM 1389 C C . ILE A 1 195 ? 15.734 -6.500 -2.769 1.00 93.19 195 ILE A C 1
ATOM 1391 O O . ILE A 1 195 ? 15.761 -6.617 -4.004 1.00 93.19 195 ILE A O 1
ATOM 1395 N N . ALA A 1 196 ? 15.377 -7.485 -1.954 1.00 93.31 196 ALA A N 1
ATOM 1396 C CA . ALA A 1 196 ? 14.934 -8.786 -2.432 1.00 93.31 196 ALA A CA 1
ATOM 1397 C C . ALA A 1 196 ? 13.467 -8.733 -2.856 1.00 93.31 196 ALA A C 1
ATOM 1399 O O . ALA A 1 196 ? 13.095 -9.299 -3.883 1.00 93.31 196 ALA A O 1
ATOM 1400 N N . SER A 1 197 ? 12.654 -8.028 -2.066 1.00 95.06 197 SER A N 1
ATOM 1401 C CA . SER A 1 197 ? 11.215 -7.890 -2.267 1.00 95.06 197 SER A CA 1
ATOM 1402 C C . SER A 1 197 ? 10.671 -6.624 -1.599 1.00 95.06 197 SER A C 1
ATOM 1404 O O . SER A 1 197 ? 11.398 -5.894 -0.922 1.00 95.06 197 SER A O 1
ATOM 1406 N N . ALA A 1 198 ? 9.379 -6.360 -1.781 1.00 96.25 198 ALA A N 1
ATOM 1407 C CA . ALA A 1 198 ? 8.639 -5.411 -0.967 1.00 96.25 198 ALA A CA 1
ATOM 1408 C C . ALA A 1 198 ? 7.385 -6.064 -0.382 1.00 96.25 198 ALA A C 1
ATOM 1410 O O . ALA A 1 198 ? 6.812 -6.996 -0.951 1.00 96.25 198 ALA A O 1
ATOM 1411 N N . LYS A 1 199 ? 6.957 -5.553 0.769 1.00 96.12 199 LYS A N 1
ATOM 1412 C CA . LYS A 1 199 ? 5.731 -5.962 1.462 1.00 96.12 199 LYS A CA 1
ATOM 1413 C C . LYS A 1 199 ? 4.816 -4.755 1.655 1.00 96.12 199 LYS A C 1
ATOM 1415 O O . LYS A 1 199 ? 5.326 -3.633 1.697 1.00 96.12 199 LYS A O 1
ATOM 1420 N N . PRO A 1 200 ? 3.490 -4.948 1.772 1.00 97.06 200 PRO A N 1
ATOM 1421 C CA . PRO A 1 200 ? 2.596 -3.872 2.176 1.00 97.06 200 PRO A CA 1
ATOM 1422 C C . PRO A 1 200 ? 3.119 -3.182 3.436 1.00 97.06 200 PRO A C 1
ATOM 1424 O O . PRO A 1 200 ? 3.662 -3.835 4.329 1.00 97.06 200 PRO A O 1
ATOM 1427 N N . CYS A 1 201 ? 2.973 -1.861 3.494 1.00 97.44 201 CYS A N 1
ATOM 1428 C CA . CYS A 1 201 ? 3.445 -1.067 4.614 1.00 97.44 201 CYS A CA 1
ATOM 1429 C C . CYS A 1 201 ? 2.868 -1.629 5.921 1.00 97.44 201 CYS A C 1
ATOM 1431 O O . CYS A 1 201 ? 1.656 -1.861 5.974 1.00 97.44 201 CYS A O 1
ATOM 1433 N N . PRO A 1 202 ? 3.687 -1.857 6.954 1.00 96.81 202 PRO A N 1
ATOM 1434 C CA . PRO A 1 202 ? 3.219 -2.406 8.217 1.00 96.81 202 PRO A CA 1
ATOM 1435 C C . PRO A 1 202 ? 2.047 -1.637 8.822 1.00 96.81 202 PRO A C 1
ATOM 1437 O O . PRO A 1 202 ? 1.906 -0.430 8.614 1.00 96.81 202 PRO A O 1
ATOM 1440 N N . GLN A 1 203 ? 1.243 -2.321 9.638 1.00 96.06 203 GLN A N 1
ATOM 1441 C CA . GLN A 1 203 ? 0.295 -1.618 10.496 1.00 96.06 203 GLN A CA 1
ATOM 1442 C C . GLN A 1 203 ? 1.062 -0.643 11.410 1.00 96.06 203 GLN A C 1
ATOM 1444 O O . GLN A 1 203 ? 2.247 -0.830 11.705 1.00 96.06 203 GLN A O 1
ATOM 1449 N N . ASP A 1 204 ? 0.403 0.445 11.795 1.00 96.56 204 ASP A N 1
ATOM 1450 C CA . ASP A 1 204 ? 0.962 1.556 12.579 1.00 96.56 204 ASP A CA 1
ATOM 1451 C C . ASP A 1 204 ? 2.025 2.388 11.847 1.00 96.56 204 ASP A C 1
ATOM 1453 O O . ASP A 1 204 ? 2.630 3.288 12.439 1.00 96.56 204 ASP A O 1
ATOM 1457 N N . HIS A 1 205 ? 2.243 2.122 10.557 1.00 97.50 205 HIS A N 1
ATOM 1458 C CA . HIS A 1 205 ? 3.176 2.847 9.704 1.00 97.50 205 HIS A CA 1
ATOM 1459 C C . HIS A 1 205 ? 2.504 3.287 8.406 1.00 97.50 205 HIS A C 1
ATOM 1461 O O . HIS A 1 205 ? 1.512 2.706 7.972 1.00 97.50 205 HIS A O 1
ATOM 1467 N N . TYR A 1 206 ? 3.077 4.303 7.768 1.00 97.81 206 TYR A N 1
ATOM 1468 C CA . TYR A 1 206 ? 2.757 4.694 6.400 1.00 97.81 206 TYR A CA 1
ATOM 1469 C C . TYR A 1 206 ? 4.033 4.777 5.556 1.00 97.81 206 TYR A C 1
ATOM 1471 O O . TYR A 1 206 ? 5.119 5.086 6.057 1.00 97.81 206 TYR A O 1
ATOM 1479 N N . CYS A 1 207 ? 3.900 4.491 4.264 1.00 97.31 207 CYS A N 1
ATOM 1480 C CA . CYS A 1 207 ? 5.008 4.373 3.330 1.00 97.31 207 CYS A CA 1
ATOM 1481 C C . CYS A 1 207 ? 4.723 5.229 2.093 1.00 97.31 207 CYS A C 1
ATOM 1483 O O . CYS A 1 207 ? 3.914 4.869 1.239 1.00 97.31 207 CYS A O 1
ATOM 1485 N N . SER A 1 208 ? 5.422 6.357 1.967 1.00 96.19 208 SER A N 1
ATOM 1486 C CA . SER A 1 208 ? 5.277 7.292 0.838 1.00 96.19 208 SER A CA 1
ATOM 1487 C C . SER A 1 208 ? 5.889 6.793 -0.480 1.00 96.19 208 SER A C 1
ATOM 1489 O O . SER A 1 208 ? 5.821 7.494 -1.490 1.00 96.19 208 SER A O 1
ATOM 1491 N N . GLY A 1 209 ? 6.488 5.599 -0.480 1.00 95.19 209 GLY A N 1
ATOM 1492 C CA . GLY A 1 209 ? 7.245 5.060 -1.604 1.00 95.19 209 GLY A CA 1
ATOM 1493 C C . GLY A 1 209 ? 8.576 5.788 -1.821 1.00 95.19 209 GLY A C 1
ATOM 1494 O O . GLY A 1 209 ? 8.783 6.913 -1.366 1.00 95.19 209 GLY A O 1
ATOM 1495 N N . GLY A 1 210 ? 9.497 5.158 -2.538 1.00 95.50 210 GLY A N 1
ATOM 1496 C CA . GLY A 1 210 ? 10.764 5.752 -2.950 1.00 95.50 210 GLY A CA 1
ATOM 1497 C C . GLY A 1 210 ? 11.985 4.874 -2.713 1.00 95.50 210 GLY A C 1
ATOM 1498 O O . GLY A 1 210 ? 11.870 3.658 -2.618 1.00 95.50 210 GLY A O 1
ATOM 1499 N N . SER A 1 211 ? 13.162 5.490 -2.618 1.00 94.62 211 SER A N 1
ATOM 1500 C CA . SER A 1 211 ? 14.389 4.779 -2.245 1.00 94.62 211 SER A CA 1
ATOM 1501 C C . SER A 1 211 ? 14.322 4.323 -0.776 1.00 94.62 211 SER A C 1
ATOM 1503 O O . SER A 1 211 ? 13.963 5.140 0.079 1.00 94.62 211 SER A O 1
ATOM 1505 N N . PRO A 1 212 ? 14.648 3.059 -0.449 1.00 91.06 212 PRO A N 1
ATOM 1506 C CA . PRO A 1 212 ? 14.713 2.580 0.933 1.00 91.06 212 PRO A CA 1
ATOM 1507 C C . PRO A 1 212 ? 16.089 2.768 1.590 1.00 91.06 212 PRO A C 1
ATOM 1509 O O . PRO A 1 212 ? 16.259 2.399 2.751 1.00 91.06 212 PRO A O 1
ATOM 1512 N N . TYR A 1 213 ? 17.073 3.301 0.864 1.00 90.75 213 TYR A N 1
ATOM 1513 C CA . TYR A 1 213 ? 18.407 3.586 1.395 1.00 90.75 213 TYR A CA 1
ATOM 1514 C C . TYR A 1 213 ? 18.396 4.851 2.273 1.00 90.75 213 TYR A C 1
ATOM 1516 O O . TYR A 1 213 ? 17.527 5.704 2.101 1.00 90.75 213 TYR A O 1
ATOM 1524 N N . GLU A 1 214 ? 19.331 4.923 3.229 1.00 66.38 214 GLU A N 1
ATOM 1525 C CA . GLU A 1 214 ? 19.481 5.917 4.316 1.00 66.38 214 GLU A CA 1
ATOM 1526 C C . GLU A 1 214 ? 18.585 7.173 4.242 1.00 66.38 214 GLU A C 1
ATOM 1528 O O . GLU A 1 214 ? 18.827 8.103 3.474 1.00 66.38 214 GLU A O 1
ATOM 1533 N N . GLY A 1 215 ? 17.540 7.204 5.082 1.00 66.25 215 GLY A N 1
ATOM 1534 C CA . GLY A 1 215 ? 16.626 8.349 5.220 1.00 66.25 215 GLY A CA 1
ATOM 1535 C C . GLY A 1 215 ? 15.645 8.547 4.058 1.00 66.25 215 GLY A C 1
ATOM 1536 O O . GLY A 1 215 ? 14.884 9.518 4.052 1.00 66.25 215 GLY A O 1
ATOM 1537 N N . GLY A 1 216 ? 15.650 7.638 3.083 1.00 74.69 216 GLY A N 1
ATOM 1538 C CA . GLY A 1 216 ? 14.806 7.700 1.902 1.00 74.69 216 GLY A CA 1
ATOM 1539 C C . GLY A 1 216 ? 13.312 7.536 2.192 1.00 74.69 216 GLY A C 1
ATOM 1540 O O . GLY A 1 216 ? 12.871 7.051 3.236 1.00 74.69 216 GLY A O 1
ATOM 1541 N N . SER A 1 217 ? 12.491 7.953 1.232 1.00 84.31 217 SER A N 1
ATOM 1542 C CA . SER A 1 217 ? 11.029 7.956 1.348 1.00 84.31 217 SER A CA 1
ATOM 1543 C C . SER A 1 217 ? 10.384 6.559 1.287 1.00 84.31 217 SER A C 1
ATOM 1545 O O . SER A 1 217 ? 9.180 6.443 1.533 1.00 84.31 217 SER A O 1
ATOM 1547 N N . GLY A 1 218 ? 11.173 5.517 0.995 1.00 85.25 218 GLY A N 1
ATOM 1548 C CA . GLY A 1 218 ? 10.768 4.108 0.990 1.00 85.25 218 GLY A CA 1
ATOM 1549 C C . GLY A 1 218 ? 10.864 3.389 2.343 1.00 85.25 218 GLY A C 1
ATOM 1550 O O . GLY A 1 218 ? 10.547 2.203 2.420 1.00 85.25 218 GLY A O 1
ATOM 1551 N N . VAL A 1 219 ? 11.303 4.079 3.402 1.00 94.00 219 VAL A N 1
ATOM 1552 C CA . VAL A 1 219 ? 11.344 3.536 4.771 1.00 94.00 219 VAL A CA 1
ATOM 1553 C C . VAL A 1 219 ? 9.986 3.739 5.458 1.00 94.00 219 VAL A C 1
ATOM 1555 O O . VAL A 1 219 ? 9.460 4.857 5.412 1.00 94.00 219 VAL A O 1
ATOM 1558 N N . PRO A 1 220 ? 9.406 2.710 6.111 1.00 96.31 220 PRO A N 1
ATOM 1559 C CA . PRO A 1 220 ? 8.175 2.860 6.883 1.00 96.31 220 PRO A CA 1
ATOM 1560 C C . PRO A 1 220 ? 8.294 3.951 7.941 1.00 96.31 220 PRO A C 1
ATOM 1562 O O . PRO A 1 220 ? 9.182 3.923 8.792 1.00 96.31 220 PRO A O 1
ATOM 1565 N N . LYS A 1 221 ? 7.363 4.902 7.926 1.00 96.44 221 LYS A N 1
ATOM 1566 C CA . LYS A 1 221 ? 7.288 5.954 8.938 1.00 96.44 221 LYS A CA 1
ATOM 1567 C C . LYS A 1 221 ? 6.198 5.605 9.926 1.00 96.44 221 LYS A C 1
ATOM 1569 O O . LYS A 1 221 ? 5.047 5.422 9.537 1.00 96.44 221 LYS A O 1
ATOM 1574 N N . ARG A 1 222 ? 6.554 5.528 11.206 1.00 96.56 222 ARG A N 1
ATOM 1575 C CA . ARG A 1 222 ? 5.576 5.284 12.264 1.00 96.56 222 ARG A CA 1
ATOM 1576 C C . ARG A 1 222 ? 4.552 6.414 12.291 1.00 96.56 222 ARG A C 1
ATOM 1578 O O . ARG A 1 222 ? 4.905 7.590 12.166 1.00 96.56 222 ARG A O 1
ATOM 1585 N N . CYS A 1 223 ? 3.289 6.057 12.464 1.00 97.56 223 CYS A N 1
ATOM 1586 C CA . CYS A 1 223 ? 2.229 7.028 12.646 1.00 97.56 223 CYS A CA 1
ATOM 1587 C C . CYS A 1 223 ? 2.513 7.918 13.874 1.00 97.56 223 CYS A C 1
ATOM 1589 O O . CYS A 1 223 ? 2.926 7.419 14.929 1.00 97.56 223 CYS A O 1
ATOM 1591 N N . PRO A 1 224 ? 2.333 9.245 13.754 1.00 97.25 224 PRO A N 1
ATOM 1592 C CA . PRO A 1 224 ? 2.669 10.174 14.824 1.00 97.25 224 PRO A CA 1
ATOM 1593 C C . PRO A 1 224 ? 1.723 10.010 16.015 1.00 97.25 224 PRO A C 1
ATOM 1595 O O . PRO A 1 224 ? 0.587 9.562 15.871 1.00 97.25 224 PRO A O 1
ATOM 1598 N N . ASN A 1 225 ? 2.190 10.418 17.196 1.00 96.44 225 ASN A N 1
ATOM 1599 C CA . ASN A 1 225 ? 1.374 10.568 18.404 1.00 96.44 225 ASN A CA 1
ATOM 1600 C C . ASN A 1 225 ? 0.596 9.311 18.853 1.00 96.44 225 ASN A C 1
ATOM 1602 O O . ASN A 1 225 ? -0.425 9.413 19.535 1.00 96.44 225 ASN A O 1
ATOM 1606 N N . GLY A 1 226 ? 1.077 8.126 18.468 1.00 95.50 226 GLY A N 1
ATOM 1607 C CA . GLY A 1 226 ? 0.437 6.850 18.785 1.00 95.50 226 GLY A CA 1
ATOM 1608 C C . GLY A 1 226 ? -0.776 6.513 17.916 1.00 95.50 226 GLY A C 1
ATOM 1609 O O . GLY A 1 226 ? -1.422 5.504 18.187 1.00 95.50 226 GLY A O 1
ATOM 1610 N N . LEU A 1 227 ? -1.078 7.315 16.884 1.00 97.62 227 LEU A N 1
ATOM 1611 C CA . LEU A 1 227 ? -2.070 6.966 15.864 1.00 97.62 227 LEU A CA 1
ATOM 1612 C C . LEU A 1 227 ? -1.687 5.657 15.166 1.00 97.62 227 LEU A C 1
ATOM 1614 O O . LEU A 1 227 ? -0.526 5.245 15.183 1.00 97.62 227 LEU A O 1
ATOM 1618 N N . ARG A 1 228 ? -2.670 5.016 14.535 1.00 97.69 228 ARG A N 1
ATOM 1619 C CA . ARG A 1 228 ? -2.513 3.709 13.892 1.00 97.69 228 ARG A CA 1
ATOM 1620 C C . ARG A 1 228 ? -3.185 3.686 12.530 1.00 97.69 228 ARG A C 1
ATOM 1622 O O . ARG A 1 228 ? -4.069 4.492 12.250 1.00 97.69 228 ARG A O 1
ATOM 1629 N N . THR A 1 229 ? -2.778 2.758 11.682 1.00 97.81 229 THR A N 1
ATOM 1630 C CA . THR A 1 229 ? -3.442 2.509 10.398 1.00 97.81 229 THR A CA 1
ATOM 1631 C C . THR A 1 229 ? -4.431 1.363 10.550 1.00 97.81 229 THR A C 1
ATOM 1633 O O . THR A 1 229 ? -4.166 0.388 11.252 1.00 97.81 229 THR A O 1
ATOM 1636 N N . GLN A 1 230 ? -5.595 1.486 9.907 1.00 96.56 230 GLN A N 1
ATOM 1637 C CA . GLN A 1 230 ? -6.643 0.462 9.977 1.00 96.56 230 GLN A CA 1
ATOM 1638 C C . GLN A 1 230 ? -6.186 -0.873 9.381 1.00 96.56 230 GLN A C 1
ATOM 1640 O O . GLN A 1 230 ? -6.560 -1.935 9.869 1.00 96.56 230 GLN A O 1
ATOM 1645 N N . SER A 1 231 ? -5.365 -0.813 8.337 1.00 95.94 231 SER A N 1
ATOM 1646 C CA . SER A 1 231 ? -4.800 -1.967 7.654 1.00 95.94 231 SER A CA 1
ATOM 1647 C C . SER A 1 231 ? -3.348 -1.698 7.270 1.00 95.94 231 SER A C 1
ATOM 1649 O O . SER A 1 231 ? -2.881 -0.556 7.283 1.00 95.94 231 SER A O 1
ATOM 1651 N N . GLN A 1 232 ? -2.647 -2.754 6.862 1.00 97.12 232 GLN A N 1
ATOM 1652 C CA . GLN A 1 232 ? -1.387 -2.618 6.139 1.00 97.12 232 GLN A CA 1
ATOM 1653 C C . GLN A 1 232 ? -1.586 -1.852 4.819 1.00 97.12 232 GLN A C 1
ATOM 1655 O O . GLN A 1 232 ? -2.705 -1.734 4.310 1.00 97.12 232 GLN A O 1
ATOM 1660 N N . GLY A 1 233 ? -0.489 -1.356 4.249 1.00 97.06 233 GLY A N 1
ATOM 1661 C CA . GLY A 1 233 ? -0.478 -0.704 2.940 1.00 97.06 233 GLY A CA 1
ATOM 1662 C C . GLY A 1 233 ? -0.733 0.803 2.957 1.00 97.06 233 GLY A C 1
ATOM 1663 O O . GLY A 1 233 ? -1.015 1.379 1.909 1.00 97.06 233 GLY A O 1
ATOM 1664 N N . ALA A 1 234 ? -0.654 1.461 4.115 1.00 98.12 234 ALA A N 1
ATOM 1665 C CA . ALA A 1 234 ? -0.899 2.895 4.186 1.00 98.12 234 ALA A CA 1
ATOM 1666 C C . ALA A 1 234 ? 0.156 3.704 3.410 1.00 98.12 234 ALA A C 1
ATOM 1668 O O . ALA A 1 234 ? 1.361 3.476 3.533 1.00 98.12 234 ALA A O 1
ATOM 1669 N N . VAL A 1 235 ? -0.304 4.672 2.619 1.00 97.75 235 VAL A N 1
ATOM 1670 C CA . VAL A 1 235 ? 0.501 5.487 1.696 1.00 97.75 235 VAL A CA 1
ATOM 1671 C C . VAL A 1 235 ? 0.862 6.857 2.273 1.00 97.75 235 VAL A C 1
ATOM 1673 O O . VAL A 1 235 ? 1.835 7.475 1.842 1.00 97.75 235 VAL A O 1
ATOM 1676 N N . SER A 1 236 ? 0.090 7.355 3.243 1.00 97.31 236 SER A N 1
ATOM 1677 C CA . SER A 1 236 ? 0.268 8.697 3.806 1.00 97.31 236 SER A CA 1
ATOM 1678 C C . SER A 1 236 ? -0.100 8.776 5.285 1.00 97.31 236 SER A C 1
ATOM 1680 O O . SER A 1 236 ? -0.820 7.935 5.825 1.00 97.31 236 SER A O 1
ATOM 1682 N N . VAL A 1 237 ? 0.366 9.845 5.935 1.00 97.38 237 VAL A N 1
ATOM 1683 C CA . VAL A 1 237 ? 0.059 10.140 7.340 1.00 97.38 237 VAL A CA 1
ATOM 1684 C C . VAL A 1 237 ? -1.438 10.356 7.584 1.00 97.38 237 VAL A C 1
ATOM 1686 O O . VAL A 1 237 ? -1.904 10.143 8.697 1.00 97.38 237 VAL A O 1
ATOM 1689 N N . ASP A 1 238 ? -2.220 10.736 6.572 1.00 97.06 238 ASP A N 1
ATOM 1690 C CA . ASP A 1 238 ? -3.664 10.971 6.712 1.00 97.06 238 ASP A CA 1
ATOM 1691 C C . ASP A 1 238 ? -4.455 9.696 7.004 1.00 97.06 238 ASP A C 1
ATOM 1693 O O . ASP A 1 238 ? -5.513 9.753 7.626 1.00 97.06 238 ASP A O 1
ATOM 1697 N N . GLN A 1 239 ? -3.897 8.539 6.645 1.00 98.12 239 GLN A N 1
ATOM 1698 C CA . GLN A 1 239 ? -4.454 7.230 6.982 1.00 98.12 239 GLN A CA 1
ATOM 1699 C C . GLN A 1 239 ? -4.109 6.782 8.411 1.00 98.12 239 GLN A C 1
ATOM 1701 O O . GLN A 1 239 ? -4.646 5.781 8.883 1.00 98.12 239 GLN A O 1
ATOM 1706 N N . CYS A 1 240 ? -3.247 7.521 9.119 1.00 98.25 240 CYS A N 1
ATOM 1707 C CA . CYS A 1 240 ? -3.056 7.355 10.554 1.00 98.25 240 CYS A CA 1
ATOM 1708 C C . CYS A 1 240 ? -4.252 7.970 11.291 1.00 98.25 240 CYS A C 1
ATOM 1710 O O . CYS A 1 240 ? -4.454 9.193 11.277 1.00 98.25 240 CYS A O 1
ATOM 1712 N N . VAL A 1 241 ? -5.035 7.124 11.948 1.00 98.19 241 VAL A N 1
ATOM 1713 C CA . VAL A 1 241 ? -6.266 7.478 12.659 1.00 98.19 241 VAL A CA 1
ATOM 1714 C C . VAL A 1 241 ? -6.280 6.851 14.058 1.00 98.19 241 VAL A C 1
ATOM 1716 O O . VAL A 1 241 ? -5.405 6.058 14.408 1.00 98.19 241 VAL A O 1
ATOM 1719 N N . ALA A 1 242 ? -7.235 7.245 14.900 1.00 98.19 242 ALA A N 1
ATOM 1720 C CA . ALA A 1 242 ? -7.400 6.632 16.210 1.00 98.19 242 ALA A CA 1
ATOM 1721 C C . ALA A 1 242 ? -8.153 5.295 16.060 1.00 98.19 242 ALA A C 1
ATOM 1723 O O . ALA A 1 242 ? -9.256 5.298 15.495 1.00 98.19 242 ALA A O 1
ATOM 1724 N N . PRO A 1 243 ? -7.592 4.171 16.546 1.00 98.19 243 PRO A N 1
ATOM 1725 C CA . PRO A 1 243 ? -8.258 2.873 16.496 1.00 98.19 243 PRO A CA 1
ATOM 1726 C C . PRO A 1 243 ? -9.495 2.826 17.416 1.00 98.19 243 PRO A C 1
ATOM 1728 O O . PRO A 1 243 ? -9.690 3.723 18.247 1.00 98.19 243 PRO A O 1
ATOM 1731 N N . PRO A 1 244 ? -10.321 1.769 17.317 1.00 98.25 244 PRO A N 1
ATOM 1732 C CA . PRO A 1 244 ? -11.436 1.539 18.228 1.00 98.25 244 PRO A CA 1
ATOM 1733 C C . PRO A 1 244 ? -11.002 1.577 19.700 1.00 98.25 244 PRO A C 1
ATOM 1735 O O . PRO A 1 244 ? -9.950 1.060 20.073 1.00 98.25 244 PRO A O 1
ATOM 1738 N N . GLY A 1 245 ? -11.819 2.205 20.543 1.00 97.81 245 GLY A N 1
ATOM 1739 C CA . GLY A 1 245 ? -11.547 2.425 21.965 1.00 97.81 245 GLY A CA 1
ATOM 1740 C C . GLY A 1 245 ? -10.607 3.588 22.284 1.00 97.81 245 GLY A C 1
ATOM 1741 O O . GLY A 1 245 ? -10.347 3.823 23.463 1.00 97.81 245 GLY A O 1
ATOM 1742 N N . TYR A 1 246 ? -10.145 4.342 21.281 1.00 98.44 246 TYR A N 1
ATOM 1743 C CA . TYR A 1 246 ? -9.296 5.518 21.465 1.00 98.44 246 TYR A CA 1
ATOM 1744 C C . TYR A 1 246 ? -9.800 6.737 20.685 1.00 98.44 246 TYR A C 1
ATOM 1746 O O . TYR A 1 246 ? -10.396 6.616 19.617 1.00 98.44 246 TYR A O 1
ATOM 1754 N N . TYR A 1 247 ? -9.497 7.935 21.176 1.00 97.88 247 TYR A N 1
ATOM 1755 C CA . TYR A 1 247 ? -9.826 9.204 20.528 1.00 97.88 247 TYR A CA 1
ATOM 1756 C C . TYR A 1 247 ? -8.602 10.119 20.445 1.00 97.88 247 TYR A C 1
ATOM 1758 O O . TYR A 1 247 ? -7.599 9.911 21.134 1.00 97.88 247 TYR A O 1
ATOM 1766 N N . VAL A 1 248 ? -8.675 11.130 19.580 1.00 97.62 248 VAL A N 1
ATOM 1767 C CA . VAL A 1 248 ? -7.610 12.128 19.429 1.00 97.62 248 VAL A CA 1
ATOM 1768 C C . VAL A 1 248 ? -7.860 13.282 20.394 1.00 97.62 248 VAL A C 1
ATOM 1770 O O . VAL A 1 248 ? -8.876 13.965 20.292 1.00 97.62 248 VAL A O 1
ATOM 1773 N N . VAL A 1 249 ? -6.938 13.544 21.317 1.00 96.56 249 VAL A N 1
ATOM 1774 C CA . VAL A 1 249 ? -7.074 14.662 22.259 1.00 96.56 249 VAL A CA 1
ATOM 1775 C C . VAL A 1 249 ? -7.039 15.993 21.486 1.00 96.56 249 VAL A C 1
ATOM 1777 O O . VAL A 1 249 ? -6.041 16.267 20.801 1.00 96.56 249 VAL A O 1
ATOM 1780 N N . PRO A 1 250 ? -8.092 16.838 21.578 1.00 94.00 250 PRO A N 1
ATOM 1781 C CA . PRO A 1 250 ? -8.121 18.140 20.915 1.00 94.00 250 PRO A CA 1
ATOM 1782 C C . PRO A 1 250 ? -6.879 18.978 21.243 1.00 94.00 250 PRO A C 1
ATOM 1784 O O . PRO A 1 250 ? -6.482 19.091 22.399 1.00 94.00 250 PRO A O 1
ATOM 1787 N N . GLY A 1 251 ? -6.255 19.567 20.222 1.00 92.88 251 GLY A N 1
ATOM 1788 C CA . GLY A 1 251 ? -5.092 20.451 20.370 1.00 92.88 251 GLY A CA 1
ATOM 1789 C C . GLY A 1 251 ? -3.743 19.752 20.588 1.00 92.88 251 GLY A C 1
ATOM 1790 O O . GLY A 1 251 ? -2.719 20.342 20.264 1.00 92.88 251 GLY A O 1
ATOM 1791 N N . GLN A 1 252 ? -3.716 18.503 21.065 1.00 91.75 252 GLN A N 1
ATOM 1792 C CA . GLN A 1 252 ? -2.469 17.741 21.246 1.00 91.75 252 GLN A CA 1
ATOM 1793 C C . GLN A 1 252 ? -2.191 16.772 20.093 1.00 91.75 252 GLN A C 1
ATOM 1795 O O . GLN A 1 252 ? -1.038 16.447 19.819 1.00 91.75 252 GLN A O 1
ATOM 1800 N N . GLY A 1 253 ? -3.242 16.278 19.429 1.00 92.19 253 GLY A N 1
ATOM 1801 C CA . GLY A 1 253 ? -3.104 15.252 18.393 1.00 92.19 253 GLY A CA 1
ATOM 1802 C C . GLY A 1 253 ? -2.628 13.899 18.934 1.00 92.19 253 GLY A C 1
ATOM 1803 O O . GLY A 1 253 ? -2.281 13.030 18.139 1.00 92.19 253 GLY A O 1
ATOM 1804 N N . THR A 1 254 ? -2.580 13.738 20.259 1.00 95.81 254 THR A N 1
ATOM 1805 C CA . THR A 1 254 ? -2.213 12.519 20.981 1.00 95.81 254 THR A CA 1
ATOM 1806 C C . THR A 1 254 ? -3.389 11.574 21.097 1.00 95.81 254 THR A C 1
ATOM 1808 O O . THR A 1 254 ? -4.543 11.992 21.192 1.00 95.81 254 THR A O 1
ATOM 1811 N N . LEU A 1 255 ? -3.086 10.280 21.059 1.00 97.31 255 LEU A N 1
ATOM 1812 C CA . LEU A 1 255 ? -4.077 9.243 21.271 1.00 97.31 255 LEU A CA 1
ATOM 1813 C C . LEU A 1 255 ? -4.350 9.073 22.772 1.00 97.31 255 LEU A C 1
ATOM 1815 O O . LEU A 1 255 ? -3.422 8.843 23.547 1.00 97.31 255 LEU A O 1
ATOM 1819 N N . ALA A 1 256 ? -5.618 9.141 23.173 1.00 97.69 256 ALA A N 1
ATOM 1820 C CA . ALA A 1 256 ? -6.069 8.805 24.520 1.00 97.69 256 ALA A CA 1
ATOM 1821 C C . ALA A 1 256 ? -7.120 7.696 24.463 1.00 97.69 256 ALA A C 1
ATOM 1823 O O . ALA A 1 256 ? -7.928 7.625 23.538 1.00 97.69 256 ALA A O 1
ATOM 1824 N N . GLU A 1 257 ? -7.096 6.801 25.445 1.00 97.56 257 GLU A N 1
ATOM 1825 C CA . GLU A 1 257 ? -8.103 5.749 25.557 1.00 97.56 257 GLU A CA 1
ATOM 1826 C C . GLU A 1 257 ? -9.439 6.339 26.013 1.00 97.56 257 GLU A C 1
ATOM 1828 O O . GLU A 1 257 ? -9.473 7.263 26.831 1.00 97.56 257 GLU A O 1
ATOM 1833 N N . CYS A 1 258 ? -10.548 5.791 25.515 1.00 97.38 258 CYS A N 1
ATOM 1834 C CA . CYS A 1 258 ? -11.869 6.169 25.989 1.00 97.38 258 CYS A CA 1
ATOM 1835 C C . CYS A 1 258 ? -11.978 5.963 27.515 1.00 97.38 258 CYS A C 1
ATOM 1837 O O . CYS A 1 258 ? -11.647 4.884 28.016 1.00 97.38 258 CYS A O 1
ATOM 1839 N N . PRO A 1 259 ? -12.453 6.970 28.270 1.00 96.44 259 PRO A N 1
ATOM 1840 C CA . PRO A 1 259 ? -12.621 6.848 29.713 1.00 96.44 259 PRO A CA 1
ATOM 1841 C C . PRO A 1 259 ? -13.753 5.878 30.074 1.00 96.44 259 PRO A C 1
ATOM 1843 O O . PRO A 1 259 ? -14.515 5.410 29.224 1.00 96.44 259 PRO A O 1
ATOM 1846 N N . ASP A 1 260 ? -13.881 5.578 31.367 1.00 95.06 260 ASP A N 1
ATOM 1847 C CA . ASP A 1 260 ? -14.937 4.693 31.838 1.00 95.06 260 ASP A CA 1
ATOM 1848 C C . ASP A 1 260 ? -16.353 5.225 31.600 1.00 95.06 260 ASP A C 1
ATOM 1850 O O . ASP A 1 260 ? -16.629 6.405 31.807 1.00 95.06 260 ASP A O 1
ATOM 1854 N N . GLY A 1 261 ? -17.235 4.347 31.110 1.00 93.88 261 GLY A N 1
ATOM 1855 C CA . GLY A 1 261 ? -18.570 4.709 30.633 1.00 93.88 261 GLY A CA 1
ATOM 1856 C C . GLY A 1 261 ? -18.603 5.237 29.192 1.00 93.88 261 GLY A C 1
ATOM 1857 O O . GLY A 1 261 ? -19.635 5.760 28.768 1.00 93.88 261 GLY A O 1
ATOM 1858 N N . TRP A 1 262 ? -17.508 5.108 28.434 1.00 95.56 262 TRP A N 1
ATOM 1859 C CA . TRP A 1 262 ? -17.412 5.498 27.022 1.00 95.56 262 TRP A CA 1
ATOM 1860 C C . TRP A 1 262 ? -16.822 4.373 26.160 1.00 95.56 262 TRP A C 1
ATOM 1862 O O . TRP A 1 262 ? -16.169 3.461 26.676 1.00 95.56 262 TRP A O 1
ATOM 1872 N N . TYR A 1 263 ? -17.064 4.431 24.850 1.00 96.00 263 TYR A N 1
ATOM 1873 C CA . TYR A 1 263 ? -16.546 3.503 23.841 1.00 96.00 263 TYR A CA 1
ATOM 1874 C C . TYR A 1 263 ? -16.361 4.202 22.485 1.00 96.00 263 TYR A C 1
ATOM 1876 O O . TYR A 1 263 ? -16.866 5.307 22.277 1.00 96.00 263 TYR A O 1
ATOM 1884 N N . LYS A 1 264 ? -15.658 3.568 21.544 1.00 96.69 264 LYS A N 1
ATOM 1885 C CA . LYS A 1 264 ? -15.580 4.033 20.149 1.00 96.69 264 LYS A CA 1
ATOM 1886 C C . LYS A 1 264 ? -15.333 2.864 19.198 1.00 96.69 264 LYS A C 1
ATOM 1888 O O . LYS A 1 264 ? -14.358 2.151 19.383 1.00 96.69 264 LYS A O 1
ATOM 1893 N N . GLU A 1 265 ? -16.166 2.710 18.173 1.00 95.81 265 GLU A N 1
ATOM 1894 C CA . GLU A 1 265 ? -16.069 1.608 17.195 1.00 95.81 265 GLU A CA 1
ATOM 1895 C C . GLU A 1 265 ? -15.222 1.923 15.960 1.00 95.81 265 GLU A C 1
ATOM 1897 O O . GLU A 1 265 ? -14.683 1.020 15.326 1.00 95.81 265 GLU A O 1
ATOM 1902 N N . SER A 1 266 ? -15.136 3.192 15.572 1.00 96.38 266 SER A N 1
ATOM 1903 C CA . SER A 1 266 ? -14.618 3.592 14.267 1.00 96.38 266 SER A CA 1
ATOM 1904 C C . SER A 1 266 ? -13.111 3.854 14.256 1.00 96.38 266 SER A C 1
ATOM 1906 O O . SER A 1 266 ? -12.518 4.357 15.216 1.00 96.38 266 SER A O 1
ATOM 1908 N N . TRP A 1 267 ? -12.509 3.579 13.098 1.00 97.62 267 TRP A N 1
ATOM 1909 C CA . TRP A 1 267 ? -11.172 4.029 12.718 1.00 97.62 267 TRP A CA 1
ATOM 1910 C C . TRP A 1 267 ? -11.261 5.430 12.109 1.00 97.62 267 TRP A C 1
ATOM 1912 O O . TRP A 1 267 ? -11.478 5.592 10.912 1.00 97.62 267 TRP A O 1
ATOM 1922 N N . ASP A 1 268 ? -11.128 6.459 12.938 1.00 97.31 268 ASP A N 1
ATOM 1923 C CA . ASP A 1 268 ? -11.206 7.857 12.502 1.00 97.31 268 ASP A CA 1
ATOM 1924 C C . ASP A 1 268 ? -10.419 8.787 13.436 1.00 97.31 268 ASP A C 1
ATOM 1926 O O . ASP A 1 268 ? -9.870 8.360 14.454 1.00 97.31 268 ASP A O 1
ATOM 1930 N N . ARG A 1 269 ? -10.360 10.076 13.095 1.00 96.62 269 ARG A N 1
ATOM 1931 C CA . ARG A 1 269 ? -9.731 11.122 13.918 1.00 96.62 269 ARG A CA 1
ATOM 1932 C C . ARG A 1 269 ? -10.729 11.842 14.831 1.00 96.62 269 ARG A C 1
ATOM 1934 O O . ARG A 1 269 ? -10.513 13.009 15.151 1.00 96.62 269 ARG A O 1
ATOM 1941 N N . SER A 1 270 ? -11.821 11.182 15.227 1.00 96.31 270 SER A N 1
ATOM 1942 C CA . SER A 1 270 ? -12.775 11.763 16.173 1.00 96.31 270 SER A CA 1
ATOM 1943 C C . SER A 1 270 ? -12.054 12.191 17.446 1.00 96.31 270 SER A C 1
ATOM 1945 O O . SER A 1 270 ? -11.219 11.463 17.997 1.00 96.31 270 SER A O 1
ATOM 1947 N N . SER A 1 271 ? -12.401 13.386 17.911 1.00 96.19 271 SER A N 1
ATOM 1948 C CA . SER A 1 271 ? -11.859 13.969 19.128 1.00 96.19 271 SER A CA 1
ATOM 1949 C C . SER A 1 271 ? -12.645 13.602 20.387 1.00 96.19 271 SER A C 1
ATOM 1951 O O . SER A 1 271 ? -12.359 14.102 21.474 1.00 96.19 271 SER A O 1
ATOM 1953 N N . SER A 1 272 ? -13.636 12.723 20.249 1.00 95.25 272 SER A N 1
ATOM 1954 C CA . SER A 1 272 ? -14.468 12.244 21.345 1.00 95.25 272 SER A CA 1
ATOM 1955 C C . SER A 1 272 ? -14.852 10.776 21.167 1.00 95.25 272 SER A C 1
ATOM 1957 O O . SER A 1 272 ? -14.919 10.244 20.055 1.00 95.25 272 SER A O 1
ATOM 1959 N N . CYS A 1 273 ? -15.110 10.126 22.301 1.00 96.00 273 CYS A N 1
ATOM 1960 C CA . CYS A 1 273 ? -15.737 8.812 22.363 1.00 96.00 273 CYS A CA 1
ATOM 1961 C C . CYS A 1 273 ? -17.262 8.948 22.448 1.00 96.00 273 CYS A C 1
ATOM 1963 O O . CYS A 1 273 ? -17.799 10.009 22.771 1.00 96.00 273 CYS A O 1
ATOM 1965 N N . VAL A 1 274 ? -17.967 7.846 22.215 1.00 92.88 274 VAL A N 1
ATOM 1966 C CA . VAL A 1 274 ? -19.412 7.740 22.413 1.00 92.88 274 VAL A CA 1
ATOM 1967 C C . VAL A 1 274 ? -19.686 7.297 23.844 1.00 92.88 274 VAL A C 1
ATOM 1969 O O . VAL A 1 274 ? -19.086 6.352 24.355 1.00 92.88 274 VAL A O 1
ATOM 1972 N N . LYS A 1 275 ? -20.598 7.989 24.520 1.00 91.31 275 LYS A N 1
ATOM 1973 C CA . LYS A 1 275 ? -20.999 7.645 25.883 1.00 91.31 275 LYS A CA 1
ATOM 1974 C C . LYS A 1 275 ? -21.881 6.399 25.880 1.00 91.31 275 LYS A C 1
ATOM 1976 O O . LYS A 1 275 ? -22.796 6.281 25.062 1.00 91.31 275 LYS A O 1
ATOM 1981 N N . CYS A 1 276 ? -21.658 5.496 26.825 1.00 92.88 276 CYS A N 1
ATOM 1982 C CA . CYS A 1 276 ? -22.535 4.354 27.048 1.00 92.88 276 CYS A CA 1
ATOM 1983 C C . CYS A 1 276 ? -23.970 4.812 27.350 1.00 92.88 276 CYS A C 1
ATOM 1985 O O . CYS A 1 276 ? -24.185 5.855 27.967 1.00 92.88 276 CYS A O 1
ATOM 1987 N N . GLY A 1 277 ? -24.962 4.049 26.888 1.00 87.06 277 GLY A N 1
ATOM 1988 C CA . GLY A 1 277 ? -26.377 4.403 27.045 1.00 87.06 277 GLY A CA 1
ATOM 1989 C C . GLY A 1 277 ? -26.920 5.391 26.005 1.00 87.06 277 GLY A C 1
ATOM 1990 O O . GLY A 1 277 ? -28.130 5.624 25.967 1.00 87.06 277 GLY A O 1
ATOM 1991 N N . LEU A 1 278 ? -26.078 5.947 25.127 1.00 84.00 278 LEU A N 1
ATOM 1992 C CA . LEU A 1 278 ? -26.558 6.616 23.918 1.00 84.00 278 LEU A CA 1
ATOM 1993 C C . LEU A 1 278 ? -27.018 5.563 22.909 1.00 84.00 278 LEU A C 1
ATOM 1995 O O . LEU A 1 278 ? -26.334 4.565 22.696 1.00 84.00 278 LEU A O 1
ATOM 1999 N N . ASN A 1 279 ? -28.188 5.772 22.306 1.00 64.12 279 ASN A N 1
ATOM 2000 C CA . ASN A 1 279 ? -28.690 4.890 21.261 1.00 64.12 279 ASN A CA 1
ATOM 2001 C C . ASN A 1 279 ? -27.954 5.191 19.939 1.00 64.12 279 ASN A C 1
ATOM 2003 O O . ASN A 1 279 ? -28.191 6.263 19.376 1.00 64.12 279 ASN A O 1
ATOM 2007 N N . PRO A 1 280 ? -27.115 4.278 19.411 1.00 56.25 280 PRO A N 1
ATOM 2008 C CA . PRO A 1 280 ? -26.375 4.519 18.171 1.00 56.25 280 PRO A CA 1
ATOM 2009 C C . PRO A 1 280 ? -27.282 4.539 16.927 1.00 56.25 280 PRO A C 1
ATOM 2011 O O . PRO A 1 280 ? -26.884 5.043 15.881 1.00 56.25 280 PRO A O 1
ATOM 2014 N N . TYR A 1 281 ? -28.522 4.039 17.023 1.00 55.31 281 TYR A N 1
ATOM 2015 C CA . TYR A 1 281 ? -29.427 3.900 15.876 1.00 55.31 281 TYR A CA 1
ATOM 2016 C C . TYR A 1 281 ? -30.193 5.171 15.499 1.00 55.31 281 TYR A C 1
ATOM 2018 O O . TYR A 1 281 ? -30.908 5.171 14.495 1.00 55.31 281 TYR A O 1
ATOM 2026 N N . LYS A 1 282 ? -30.053 6.271 16.249 1.00 49.78 282 LYS A N 1
ATOM 2027 C CA . LYS A 1 282 ? -30.572 7.567 15.799 1.00 49.78 282 LYS A CA 1
ATOM 2028 C C . LYS A 1 282 ? -29.413 8.349 15.183 1.00 49.78 282 LYS A C 1
ATOM 2030 O O . LYS A 1 282 ? -28.586 8.897 15.907 1.00 49.78 282 LYS A O 1
ATOM 2035 N N . LYS A 1 283 ? -29.349 8.386 13.843 1.00 46.94 283 LYS A N 1
ATOM 2036 C CA . LYS A 1 283 ? -28.497 9.350 13.129 1.00 46.94 283 LYS A CA 1
ATOM 2037 C C . LYS A 1 283 ? -28.798 10.736 13.715 1.00 46.94 283 LYS A C 1
ATOM 2039 O O . LYS A 1 283 ? -29.977 11.095 13.745 1.00 46.94 283 LYS A O 1
ATOM 2044 N N . PRO A 1 284 ? -27.791 11.480 14.197 1.00 48.22 284 PRO A N 1
ATOM 2045 C CA . PRO A 1 284 ? -28.014 12.814 14.719 1.00 48.22 284 PRO A CA 1
ATOM 2046 C C . PRO A 1 284 ? -28.621 13.672 13.612 1.00 48.22 284 PRO A C 1
ATOM 2048 O O . PRO A 1 284 ? -28.134 13.706 12.482 1.00 48.22 284 PRO A O 1
ATOM 2051 N N . ASP A 1 285 ? -29.692 14.361 13.955 1.00 49.78 285 ASP A N 1
ATOM 2052 C CA . ASP A 1 285 ? -30.547 15.207 13.128 1.00 49.78 285 ASP A CA 1
ATOM 2053 C C . ASP A 1 285 ? -29.818 16.506 12.684 1.00 49.78 285 ASP A C 1
ATOM 2055 O O . ASP A 1 285 ? -30.444 17.507 12.360 1.00 49.78 285 ASP A O 1
ATOM 2059 N N . GLY A 1 286 ? -28.478 16.519 12.680 1.00 51.81 286 GLY A N 1
ATOM 2060 C CA . GLY A 1 286 ? -27.647 17.673 12.320 1.00 51.81 286 GLY A CA 1
ATOM 2061 C C . GLY A 1 286 ? -27.388 18.680 13.447 1.00 51.81 286 GLY A C 1
ATOM 2062 O O . GLY A 1 286 ? -26.597 19.597 13.253 1.00 51.81 286 GLY A O 1
ATOM 2063 N N . PHE A 1 287 ? -27.963 18.503 14.641 1.00 46.81 287 PHE A N 1
ATOM 2064 C CA . PHE A 1 287 ? -27.759 19.408 15.782 1.00 46.81 287 PHE A CA 1
ATOM 2065 C C . PHE A 1 287 ? -26.800 18.798 16.818 1.00 46.81 287 PHE A C 1
ATOM 2067 O O . PHE A 1 287 ? -27.199 18.257 17.847 1.00 46.81 287 PHE A O 1
ATOM 2074 N N . GLY A 1 288 ? -25.503 18.855 16.498 1.00 42.88 288 GLY A N 1
ATOM 2075 C CA . GLY A 1 288 ? -24.385 18.294 17.266 1.00 42.88 288 GLY A CA 1
ATOM 2076 C C . GLY A 1 288 ? -24.041 19.044 18.557 1.00 42.88 288 GLY A C 1
ATOM 2077 O O . GLY A 1 288 ? -22.943 19.578 18.690 1.00 42.88 288 GLY A O 1
ATOM 2078 N N . GLY A 1 289 ? -24.952 19.052 19.528 1.00 40.25 289 GLY A N 1
ATOM 2079 C CA . GLY A 1 289 ? -24.649 19.460 20.899 1.00 40.25 289 GLY A CA 1
ATOM 2080 C C . GLY A 1 289 ? -24.151 18.278 21.729 1.00 40.25 289 GLY A C 1
ATOM 2081 O O . GLY A 1 289 ? -24.956 17.479 22.208 1.00 40.25 289 GLY A O 1
ATOM 2082 N N . VAL A 1 290 ? -22.836 18.174 21.947 1.00 39.34 290 VAL A N 1
ATOM 2083 C CA . VAL A 1 290 ? -22.266 17.346 23.025 1.00 39.34 290 VAL A CA 1
ATOM 2084 C C . VAL A 1 290 ? -22.619 18.030 24.345 1.00 39.34 290 VAL A C 1
ATOM 2086 O O . VAL A 1 290 ? -21.852 18.829 24.867 1.00 39.34 290 VAL A O 1
ATOM 2089 N N . ILE A 1 291 ? -23.828 17.791 24.853 1.00 39.56 291 ILE A N 1
ATOM 2090 C CA . ILE A 1 291 ? -24.212 18.258 26.185 1.00 39.56 291 ILE A CA 1
ATOM 2091 C C . ILE A 1 291 ? -23.796 17.184 27.189 1.00 39.56 291 ILE A C 1
ATOM 2093 O O . ILE A 1 291 ? -24.166 16.010 27.044 1.00 39.56 291 ILE A O 1
ATOM 2097 N N . ASP A 1 292 ? -23.060 17.629 28.210 1.00 43.97 292 ASP A N 1
ATOM 2098 C CA . ASP A 1 292 ? -22.548 16.940 29.407 1.00 43.97 292 ASP A CA 1
ATOM 2099 C C . ASP A 1 292 ? -23.622 16.247 30.279 1.00 43.97 292 ASP A C 1
ATOM 2101 O O . ASP A 1 292 ? -23.419 15.964 31.459 1.00 43.97 292 ASP A O 1
ATOM 2105 N N . GLY A 1 293 ? -24.774 15.898 29.701 1.00 43.78 293 GLY A N 1
ATOM 2106 C CA . GLY A 1 293 ? -25.781 15.043 30.307 1.00 43.78 293 GLY A CA 1
ATOM 2107 C C . GLY A 1 293 ? -25.148 13.710 30.693 1.00 43.78 293 GLY A C 1
ATOM 2108 O O . GLY A 1 293 ? -24.732 12.898 29.852 1.00 43.78 293 GLY A O 1
ATOM 2109 N N . SER A 1 294 ? -24.997 13.497 31.991 1.00 47.00 294 SER A N 1
ATOM 2110 C CA . SER A 1 294 ? -24.458 12.281 32.563 1.00 47.00 294 SER A CA 1
ATOM 2111 C C . SER A 1 294 ? -25.324 11.090 32.129 1.00 47.00 294 SER A C 1
ATOM 2113 O O . SER A 1 294 ? -26.431 10.883 32.610 1.00 47.00 294 SER A O 1
ATOM 2115 N N . ALA A 1 295 ? -24.803 10.223 31.255 1.00 55.47 295 ALA A N 1
ATOM 2116 C CA . ALA A 1 295 ? -25.164 8.805 31.285 1.00 55.47 295 ALA A CA 1
ATOM 2117 C C . ALA A 1 295 ? -24.588 8.198 32.577 1.00 55.47 295 ALA A C 1
ATOM 2119 O O . ALA A 1 295 ? -23.736 7.312 32.554 1.00 55.47 295 ALA A O 1
ATOM 2120 N N . ALA A 1 296 ? -24.957 8.798 33.712 1.00 66.94 296 ALA A N 1
ATOM 2121 C CA . ALA A 1 296 ? -24.457 8.459 35.023 1.00 66.94 296 ALA A CA 1
ATOM 2122 C C . ALA A 1 296 ? -24.736 6.980 35.256 1.00 66.94 296 ALA A C 1
ATOM 2124 O O . ALA A 1 296 ? -25.826 6.496 34.963 1.00 66.94 296 ALA A O 1
ATOM 2125 N N . GLY A 1 297 ? -23.733 6.270 35.756 1.00 84.31 297 GLY A N 1
ATOM 2126 C CA . GLY A 1 297 ? -23.883 4.892 36.194 1.00 84.31 297 GLY A CA 1
ATOM 2127 C C . GLY A 1 297 ? -23.596 3.817 35.146 1.00 84.31 297 GLY A C 1
ATOM 2128 O O . GLY A 1 297 ? -23.341 2.690 35.563 1.00 84.31 297 GLY A O 1
ATOM 2129 N N . TRP A 1 298 ? -23.569 4.125 33.841 1.00 93.81 298 TRP A N 1
ATOM 2130 C CA . TRP A 1 298 ? -23.008 3.171 32.879 1.00 93.81 298 TRP A CA 1
ATOM 2131 C C . TRP A 1 298 ? -21.506 3.043 33.114 1.00 93.81 298 TRP A C 1
ATOM 2133 O O . TRP A 1 298 ? -20.811 4.024 33.387 1.00 93.81 298 TRP A O 1
ATOM 2143 N N . GLN A 1 299 ? -21.011 1.822 33.011 1.00 95.19 299 GLN A N 1
ATOM 2144 C CA . GLN A 1 299 ? -19.589 1.514 33.050 1.00 95.19 299 GLN A CA 1
ATOM 2145 C C . GLN A 1 299 ? -19.193 0.952 31.688 1.00 95.19 299 GLN A C 1
ATOM 2147 O O . GLN A 1 299 ? -20.058 0.510 30.925 1.00 95.19 299 GLN A O 1
ATOM 2152 N N . SER A 1 300 ? -17.904 0.957 31.367 1.00 96.12 300 SER A N 1
ATOM 2153 C CA . SER A 1 300 ? -17.404 0.150 30.257 1.00 96.12 300 SER A CA 1
ATOM 2154 C C . SER A 1 300 ? -16.219 -0.717 30.675 1.00 96.12 300 SER A C 1
ATOM 2156 O O . SER A 1 300 ? -15.538 -0.458 31.666 1.00 96.12 300 SER A O 1
ATOM 2158 N N . ASN A 1 301 ? -16.001 -1.810 29.959 1.00 96.75 301 ASN A N 1
ATOM 2159 C CA . ASN A 1 301 ? -14.860 -2.693 30.150 1.00 96.75 301 ASN A CA 1
ATOM 2160 C C . ASN A 1 301 ? -14.093 -2.837 28.833 1.00 96.75 301 ASN A C 1
ATOM 2162 O O . ASN A 1 301 ? -14.623 -2.588 27.756 1.00 96.75 301 ASN A O 1
ATOM 2166 N N . ARG A 1 302 ? -12.839 -3.259 28.913 1.00 97.31 302 ARG A N 1
ATOM 2167 C CA . ARG A 1 302 ? -11.981 -3.537 27.766 1.00 97.31 302 ARG A CA 1
ATOM 2168 C C . ARG A 1 302 ? -12.199 -4.975 27.270 1.00 97.31 302 ARG A C 1
ATOM 2170 O O . ARG A 1 302 ? -11.313 -5.810 27.393 1.00 97.31 302 ARG A O 1
ATOM 2177 N N . ASN A 1 303 ? -13.405 -5.310 26.814 1.00 95.50 303 ASN A N 1
ATOM 2178 C CA . ASN A 1 303 ? -13.751 -6.686 26.412 1.00 95.50 303 ASN A CA 1
ATOM 2179 C C . ASN A 1 303 ? -13.634 -6.946 24.898 1.00 95.50 303 ASN A C 1
ATOM 2181 O O . ASN A 1 303 ? -13.750 -8.096 24.484 1.00 95.50 303 ASN A O 1
ATOM 2185 N N . VAL A 1 304 ? -13.373 -5.918 24.085 1.00 96.38 304 VAL A N 1
ATOM 2186 C CA . VAL A 1 304 ? -13.055 -6.069 22.658 1.00 96.38 304 VAL A CA 1
ATOM 2187 C C . VAL A 1 304 ? -11.546 -6.095 22.486 1.00 96.38 304 VAL A C 1
ATOM 2189 O O . VAL A 1 304 ? -10.847 -5.294 23.096 1.00 96.38 304 VAL A O 1
ATOM 2192 N N . THR A 1 305 ? -11.032 -6.990 21.649 1.00 97.44 305 THR A N 1
ATOM 2193 C CA . THR A 1 305 ? -9.598 -7.096 21.368 1.00 97.44 305 THR A CA 1
ATOM 2194 C C . THR A 1 305 ? -9.245 -6.413 20.054 1.00 97.44 305 THR A C 1
ATOM 2196 O O . THR A 1 305 ? -9.798 -6.747 19.008 1.00 97.44 305 THR A O 1
ATOM 2199 N N . LEU A 1 306 ? -8.290 -5.491 20.104 1.00 96.69 306 LEU A N 1
ATOM 2200 C CA . LEU A 1 306 ? -7.620 -4.935 18.938 1.00 96.69 306 LEU A CA 1
ATOM 2201 C C . LEU A 1 306 ? -6.371 -5.770 18.642 1.00 96.69 306 LEU A C 1
ATOM 2203 O O . LEU A 1 306 ? -5.495 -5.905 19.496 1.00 96.69 306 LEU A O 1
ATOM 2207 N N . GLU A 1 307 ? -6.284 -6.333 17.443 1.00 97.06 307 GLU A N 1
ATOM 2208 C CA . GLU A 1 307 ? -5.088 -7.050 17.004 1.00 97.06 307 GLU A CA 1
ATOM 2209 C C . GLU A 1 307 ? -3.991 -6.052 16.630 1.00 97.06 307 GLU A C 1
ATOM 2211 O O . GLU A 1 307 ? -4.216 -5.123 15.853 1.00 97.06 307 GLU A O 1
ATOM 2216 N N . VAL A 1 308 ? -2.807 -6.242 17.206 1.00 95.44 308 VAL A N 1
ATOM 2217 C CA . VAL A 1 308 ? -1.596 -5.495 16.868 1.00 95.44 308 VAL A CA 1
ATOM 2218 C C . VAL A 1 308 ? -0.709 -6.416 16.059 1.00 95.44 308 VAL A C 1
ATOM 2220 O O . VAL A 1 308 ? -0.274 -7.451 16.570 1.00 95.44 308 VAL A O 1
ATOM 2223 N N . LEU A 1 309 ? -0.460 -6.053 14.805 1.00 95.44 309 LEU A N 1
ATOM 2224 C CA . LEU A 1 309 ? 0.361 -6.853 13.903 1.00 95.44 309 LEU A CA 1
ATOM 2225 C C . LEU A 1 309 ? 1.860 -6.562 14.098 1.00 95.44 309 LEU A C 1
ATOM 2227 O O . LEU A 1 309 ? 2.254 -5.416 14.318 1.00 95.44 309 LEU A O 1
ATOM 2231 N N . ASP A 1 310 ? 2.703 -7.592 14.002 1.00 93.25 310 ASP A N 1
ATOM 2232 C CA . ASP A 1 310 ? 4.156 -7.443 13.957 1.00 93.25 310 ASP A CA 1
ATOM 2233 C C . ASP A 1 310 ? 4.531 -6.714 12.660 1.00 93.25 310 ASP A C 1
ATOM 2235 O O . ASP A 1 310 ? 4.090 -7.096 11.567 1.00 93.25 310 ASP A O 1
ATOM 2239 N N . PRO A 1 311 ? 5.340 -5.649 12.747 1.00 90.94 311 PRO A N 1
ATOM 2240 C CA . PRO A 1 311 ? 5.662 -4.844 11.588 1.00 90.94 311 PRO A CA 1
ATOM 2241 C C . PRO A 1 311 ? 6.603 -5.522 10.583 1.00 90.94 311 PRO A C 1
ATOM 2243 O O . PRO A 1 311 ? 6.857 -4.948 9.530 1.00 90.94 311 PRO A O 1
ATOM 2246 N N . SER A 1 312 ? 7.141 -6.702 10.877 1.00 89.38 312 SER A N 1
ATOM 2247 C CA . SER A 1 312 ? 8.120 -7.402 10.039 1.00 89.38 312 SER A CA 1
ATOM 2248 C C . SER A 1 312 ? 7.462 -8.442 9.130 1.00 89.38 312 SER A C 1
ATOM 2250 O O . SER A 1 312 ? 7.831 -8.578 7.956 1.00 89.38 312 SER A O 1
ATOM 2252 N N . ASP A 1 313 ? 6.488 -9.182 9.662 1.00 87.69 313 ASP A N 1
ATOM 2253 C CA . ASP A 1 313 ? 5.813 -10.283 8.969 1.00 87.69 313 ASP A CA 1
ATOM 2254 C C . ASP A 1 313 ? 4.297 -10.092 8.799 1.00 87.69 313 ASP A C 1
ATOM 2256 O O . ASP A 1 313 ? 3.717 -10.729 7.920 1.00 87.69 313 ASP A O 1
ATOM 2260 N N . GLY A 1 314 ? 3.678 -9.168 9.540 1.00 88.38 314 GLY A N 1
ATOM 2261 C CA . GLY A 1 314 ? 2.242 -8.917 9.492 1.00 88.38 314 GLY A CA 1
ATOM 2262 C C . GLY A 1 314 ? 1.384 -9.878 10.311 1.00 88.38 314 GLY A C 1
ATOM 2263 O O . GLY A 1 314 ? 0.162 -9.832 10.180 1.00 88.38 314 GLY A O 1
ATOM 2264 N N . MET A 1 315 ? 1.986 -10.740 11.128 1.00 92.81 315 MET A N 1
ATOM 2265 C CA . MET A 1 315 ? 1.279 -11.676 12.002 1.00 92.81 315 MET A CA 1
ATOM 2266 C C . MET A 1 315 ? 0.789 -10.972 13.271 1.00 92.81 315 MET A C 1
ATOM 2268 O O . MET A 1 315 ? 1.330 -9.946 13.665 1.00 92.81 315 MET A O 1
ATOM 2272 N N . VAL A 1 316 ? -0.230 -11.510 13.946 1.00 95.88 316 VAL A N 1
ATOM 2273 C CA . VAL A 1 316 ? -0.717 -10.936 15.213 1.00 95.88 316 VAL A CA 1
ATOM 2274 C C . VAL A 1 316 ? 0.361 -11.080 16.292 1.00 95.88 316 VAL A C 1
ATOM 2276 O O . VAL A 1 316 ? 0.626 -12.182 16.768 1.00 95.88 316 VAL A O 1
ATOM 2279 N N . LEU A 1 317 ? 0.959 -9.959 16.698 1.00 95.50 317 LEU A N 1
ATOM 2280 C CA . LEU A 1 317 ? 1.972 -9.893 17.752 1.00 95.50 317 LEU A CA 1
ATOM 2281 C C . LEU A 1 317 ? 1.327 -9.951 19.138 1.00 95.50 317 LEU A C 1
ATOM 2283 O O . LEU A 1 317 ? 1.810 -10.637 20.039 1.00 95.50 317 LEU A O 1
ATOM 2287 N N . ARG A 1 318 ? 0.240 -9.195 19.322 1.00 96.62 318 ARG A N 1
ATOM 2288 C CA . ARG A 1 318 ? -0.541 -9.182 20.564 1.00 96.62 318 ARG A CA 1
ATOM 2289 C C . ARG A 1 318 ? -1.975 -8.735 20.328 1.00 96.62 318 ARG A C 1
ATOM 2291 O O . ARG A 1 318 ? -2.268 -8.021 19.375 1.00 96.62 318 ARG A O 1
ATOM 2298 N N . GLN A 1 319 ? -2.846 -9.103 21.257 1.00 97.31 319 GLN A N 1
ATOM 2299 C CA . GLN A 1 319 ? -4.207 -8.589 21.343 1.00 97.31 319 GLN A CA 1
ATOM 2300 C C . GLN A 1 319 ? -4.285 -7.567 22.479 1.00 97.31 319 GLN A C 1
ATOM 2302 O O . GLN A 1 319 ? -3.905 -7.856 23.615 1.00 97.31 319 GLN A O 1
ATOM 2307 N N . GLU A 1 320 ? -4.753 -6.361 22.173 1.00 96.81 320 GLU A N 1
ATOM 2308 C CA . GLU A 1 320 ? -4.938 -5.279 23.137 1.00 96.81 320 GLU A CA 1
ATOM 2309 C C . GLU A 1 320 ? -6.421 -5.164 23.513 1.00 96.81 320 GLU A C 1
ATOM 2311 O O . GLU A 1 320 ? -7.248 -4.901 22.639 1.00 96.81 320 GLU A O 1
ATOM 2316 N N . PRO A 1 321 ? -6.796 -5.349 24.788 1.00 97.88 321 PRO A N 1
ATOM 2317 C CA . PRO A 1 321 ? -8.172 -5.153 25.219 1.00 97.88 321 PRO A CA 1
ATOM 2318 C C . PRO A 1 321 ? -8.515 -3.653 25.210 1.00 97.88 321 PRO A C 1
ATOM 2320 O O . PRO A 1 321 ? -7.842 -2.844 25.856 1.00 97.88 321 PRO A O 1
ATOM 2323 N N . VAL A 1 322 ? -9.591 -3.281 24.513 1.00 97.88 322 VAL A N 1
ATOM 2324 C CA . VAL A 1 322 ? -10.035 -1.899 24.276 1.00 97.88 322 VAL A CA 1
ATOM 2325 C C . VAL A 1 322 ? -11.541 -1.729 24.493 1.00 97.88 322 VAL A C 1
ATOM 2327 O O . VAL A 1 322 ? -12.316 -2.686 24.445 1.00 97.88 322 VAL A O 1
ATOM 2330 N N . ARG A 1 323 ? -11.984 -0.482 24.700 1.00 97.56 323 ARG A N 1
ATOM 2331 C CA . ARG A 1 323 ? -13.409 -0.094 24.765 1.00 97.56 323 ARG A CA 1
ATOM 2332 C C . ARG A 1 323 ? -13.960 0.173 23.355 1.00 97.56 323 ARG A C 1
ATOM 2334 O O . ARG A 1 323 ? -14.422 1.271 23.045 1.00 97.56 323 ARG A O 1
ATOM 2341 N N . GLY A 1 324 ? -13.808 -0.814 22.477 1.00 96.38 324 GLY A N 1
ATOM 2342 C CA . GLY A 1 324 ? -14.006 -0.688 21.031 1.00 96.38 324 GLY A CA 1
ATOM 2343 C C . GLY A 1 324 ? -15.441 -0.859 20.526 1.00 96.38 324 GLY A C 1
ATOM 2344 O O . GLY A 1 324 ? -15.648 -0.812 19.324 1.00 96.38 324 GLY A O 1
ATOM 2345 N N . SER A 1 325 ? -16.423 -1.112 21.393 1.00 96.12 325 SER A N 1
ATOM 2346 C CA . SER A 1 325 ? -17.797 -1.461 20.997 1.00 96.12 325 SER A CA 1
ATOM 2347 C C . SER A 1 325 ? -18.813 -1.048 22.069 1.00 96.12 325 SER A C 1
ATOM 2349 O O . SER A 1 325 ? -18.448 -0.937 23.239 1.00 96.12 325 SER A O 1
ATOM 2351 N N . PRO A 1 326 ? -20.104 -0.872 21.743 1.00 94.38 326 PRO A N 1
ATOM 2352 C CA . PRO A 1 326 ? -21.183 -0.726 22.716 1.00 94.38 326 PRO A CA 1
ATOM 2353 C C . PRO A 1 326 ? -21.343 -1.972 23.591 1.00 94.38 326 PRO A C 1
ATOM 2355 O O . PRO A 1 326 ? -21.884 -1.874 24.690 1.00 94.38 326 PRO A O 1
ATOM 2358 N N . GLU A 1 327 ? -20.844 -3.132 23.159 1.00 94.62 327 GLU A N 1
ATOM 2359 C CA . GLU A 1 327 ? -20.762 -4.349 23.980 1.00 94.62 327 GLU A CA 1
ATOM 2360 C C . GLU A 1 327 ? -19.775 -4.208 25.147 1.00 94.62 327 GLU A C 1
ATOM 2362 O O . GLU A 1 327 ? -19.853 -4.948 26.129 1.00 94.62 327 GLU A O 1
ATOM 2367 N N . CYS A 1 328 ? -18.872 -3.227 25.080 1.00 96.31 328 CYS A N 1
ATOM 2368 C CA . CYS A 1 328 ? -18.014 -2.845 26.193 1.00 96.31 328 CYS A CA 1
ATOM 2369 C C . CYS A 1 328 ? -18.801 -2.191 27.326 1.00 96.31 328 CYS A C 1
ATOM 2371 O O . CYS A 1 328 ? -18.345 -2.225 28.466 1.00 96.31 328 CYS A O 1
ATOM 2373 N N . CYS A 1 329 ? -19.946 -1.572 27.033 1.00 96.19 329 CYS A N 1
ATOM 2374 C CA . CYS A 1 329 ? -20.787 -0.937 28.037 1.00 96.19 329 CYS A CA 1
ATOM 2375 C C . CYS A 1 329 ? -21.501 -1.986 28.884 1.00 96.19 329 CYS A C 1
ATOM 2377 O O . CYS A 1 329 ? -21.916 -3.015 28.360 1.00 96.19 329 CYS A O 1
ATOM 2379 N N . TYR A 1 330 ? -21.687 -1.722 30.174 1.00 96.31 330 TYR A N 1
ATOM 2380 C CA . TYR A 1 330 ? -22.441 -2.625 31.034 1.00 96.31 330 TYR A CA 1
ATOM 2381 C C . TYR A 1 330 ? -23.162 -1.912 32.181 1.00 96.31 330 TYR A C 1
ATOM 2383 O O . TYR A 1 330 ? -22.770 -0.825 32.624 1.00 96.31 330 TYR A O 1
ATOM 2391 N N . LEU A 1 331 ? -24.233 -2.552 32.653 1.00 95.62 331 LEU A N 1
ATOM 2392 C CA . LEU A 1 331 ? -24.913 -2.235 33.908 1.00 95.62 331 LEU A CA 1
ATOM 2393 C C . LEU A 1 331 ? -24.330 -3.102 35.017 1.00 95.62 331 LEU A C 1
ATOM 2395 O O . LEU A 1 331 ? -24.162 -4.305 34.826 1.00 95.62 331 LEU A O 1
ATOM 2399 N N . ARG A 1 332 ? -24.064 -2.508 36.182 1.00 95.62 332 ARG A N 1
ATOM 2400 C CA . ARG A 1 332 ? -23.596 -3.266 37.346 1.00 95.62 332 ARG A CA 1
ATOM 2401 C C . ARG A 1 332 ? -24.732 -4.038 38.003 1.00 95.62 332 ARG A C 1
ATOM 2403 O O . ARG A 1 332 ? -25.903 -3.654 37.920 1.00 95.62 332 ARG A O 1
ATOM 2410 N N . ARG A 1 333 ? -24.362 -5.060 38.769 1.00 95.56 333 ARG A N 1
ATOM 2411 C CA . ARG A 1 333 ? -25.246 -5.699 39.752 1.00 95.56 333 ARG A CA 1
ATOM 2412 C C . ARG A 1 333 ? -26.057 -4.655 40.556 1.00 95.56 333 ARG A C 1
ATOM 2414 O O . ARG A 1 333 ? -25.514 -3.652 41.019 1.00 95.56 333 ARG A O 1
ATOM 2421 N N . GLY A 1 334 ? -27.360 -4.891 40.725 1.00 94.25 334 GLY A N 1
ATOM 2422 C CA . GLY A 1 334 ? -28.318 -4.006 41.411 1.00 94.25 334 GLY A CA 1
ATOM 2423 C C . GLY A 1 334 ? -28.779 -2.787 40.610 1.00 94.25 334 GLY A C 1
ATOM 2424 O O . GLY A 1 334 ? -29.605 -2.016 41.102 1.00 94.25 334 GLY A O 1
ATOM 2425 N N . MET A 1 335 ? -28.281 -2.603 39.387 1.00 95.75 335 MET A N 1
ATOM 2426 C CA . MET A 1 335 ? -28.723 -1.529 38.503 1.00 95.75 335 MET A CA 1
ATOM 2427 C C . MET A 1 335 ? -29.830 -1.983 37.547 1.00 95.75 335 MET A C 1
ATOM 2429 O O . MET A 1 335 ? -30.075 -3.175 37.348 1.00 95.75 335 MET A O 1
ATOM 2433 N N . ALA A 1 336 ? -30.470 -0.983 36.958 1.00 94.94 336 ALA A N 1
ATOM 2434 C CA . ALA A 1 336 ? -31.416 -1.040 35.858 1.00 94.94 336 ALA A CA 1
ATOM 2435 C C . ALA A 1 336 ? -31.086 0.092 34.872 1.00 94.94 336 ALA A C 1
ATOM 2437 O O . ALA A 1 336 ? -30.247 0.957 35.147 1.00 94.94 336 ALA A O 1
ATOM 2438 N N . SER A 1 337 ? -31.763 0.115 33.732 1.00 94.31 337 SER A N 1
ATOM 2439 C CA . SER A 1 337 ? -31.769 1.239 32.810 1.00 94.31 337 SER A CA 1
ATOM 2440 C C . SER A 1 337 ? -33.191 1.697 32.499 1.00 94.31 337 SER A C 1
ATOM 2442 O O . SER A 1 337 ? -34.129 0.904 32.411 1.00 94.31 337 SER A O 1
ATOM 2444 N N . GLN A 1 338 ? -33.351 3.003 32.313 1.00 92.19 338 GLN A N 1
ATOM 2445 C CA . GLN A 1 338 ? -34.615 3.618 31.919 1.00 92.19 338 GLN A CA 1
ATOM 2446 C C . GLN A 1 338 ? -34.418 4.541 30.721 1.00 92.19 338 GLN A C 1
ATOM 2448 O O . GLN A 1 338 ? -33.334 5.090 30.511 1.00 92.19 338 GLN A O 1
ATOM 2453 N N . ARG A 1 339 ? -35.480 4.736 29.937 1.00 89.88 339 ARG A N 1
ATOM 2454 C CA . ARG A 1 339 ? -35.488 5.733 28.865 1.00 89.88 339 ARG A CA 1
ATOM 2455 C C . ARG A 1 339 ? -35.732 7.110 29.462 1.00 89.88 339 ARG A C 1
ATOM 2457 O O . ARG A 1 339 ? -36.764 7.330 30.087 1.00 89.88 339 ARG A O 1
ATOM 2464 N N . VAL A 1 340 ? -34.812 8.031 29.215 1.00 87.81 340 VAL A N 1
ATOM 2465 C CA . VAL A 1 340 ? -34.949 9.439 29.586 1.00 87.81 340 VAL A CA 1
ATOM 2466 C C . VAL A 1 340 ? -34.954 10.267 28.313 1.00 87.81 340 VAL A C 1
ATOM 2468 O O . VAL A 1 340 ? -34.072 10.118 27.464 1.00 87.81 340 VAL A O 1
ATOM 2471 N N . PHE A 1 341 ? -35.969 11.114 28.171 1.00 84.31 341 PHE A N 1
ATOM 2472 C CA . PHE A 1 341 ? -36.024 12.105 27.107 1.00 84.31 341 PHE A CA 1
ATOM 2473 C C . PHE A 1 341 ? -35.299 13.363 27.569 1.00 84.31 341 PHE A C 1
ATOM 2475 O O . PHE A 1 341 ? -35.707 14.000 28.540 1.00 84.31 341 PHE A O 1
ATOM 2482 N N . GLU A 1 342 ? -34.215 13.719 26.889 1.00 82.50 342 GLU A N 1
ATOM 2483 C CA . GLU A 1 342 ? -33.498 14.954 27.173 1.00 82.50 342 GLU A CA 1
ATOM 2484 C C . GLU A 1 342 ? -34.079 16.077 26.310 1.00 82.50 342 GLU A C 1
ATOM 2486 O O . GLU A 1 342 ? -33.770 16.197 25.125 1.00 82.50 342 GLU A O 1
ATOM 2491 N N . ALA A 1 343 ? -34.934 16.907 26.912 1.00 84.25 343 ALA A N 1
ATOM 2492 C CA . ALA A 1 343 ? -35.653 17.966 26.202 1.00 84.25 343 ALA A CA 1
ATOM 2493 C C . ALA A 1 343 ? -34.726 18.954 25.468 1.00 84.25 343 ALA A C 1
ATOM 2495 O O . ALA A 1 343 ? -35.096 19.457 24.414 1.00 84.25 343 ALA A O 1
ATOM 2496 N N . ALA A 1 344 ? -33.518 19.193 25.992 1.00 81.44 344 ALA A N 1
ATOM 2497 C CA . ALA A 1 344 ? -32.541 20.100 25.390 1.00 81.44 344 ALA A CA 1
ATOM 2498 C C . ALA A 1 344 ? -31.996 19.605 24.039 1.00 81.44 344 ALA A C 1
ATOM 2500 O O . ALA A 1 344 ? -31.671 20.418 23.181 1.00 81.44 344 ALA A O 1
ATOM 2501 N N . THR A 1 345 ? -31.886 18.286 23.849 1.00 78.12 345 THR A N 1
ATOM 2502 C CA . THR A 1 345 ? -31.331 17.684 22.624 1.00 78.12 345 THR A CA 1
ATOM 2503 C C . THR A 1 345 ? -32.392 17.007 21.760 1.00 78.12 345 THR A C 1
ATOM 2505 O O . THR A 1 345 ? -32.139 16.720 20.596 1.00 78.12 345 THR A O 1
ATOM 2508 N N . GLY A 1 346 ? -33.578 16.717 22.308 1.00 80.94 346 GLY A N 1
ATOM 2509 C CA . GLY A 1 346 ? -34.604 15.925 21.625 1.00 80.94 346 GLY A CA 1
ATOM 2510 C C . GLY A 1 346 ? -34.215 14.450 21.445 1.00 80.94 346 GLY A C 1
ATOM 2511 O O . GLY A 1 346 ? -34.819 13.732 20.638 1.00 80.94 346 GLY A O 1
ATOM 2512 N N . ILE A 1 347 ? -33.194 13.984 22.172 1.00 80.81 347 ILE A N 1
ATOM 2513 C CA . ILE A 1 347 ? -32.651 12.628 22.066 1.00 80.81 347 ILE A CA 1
ATOM 2514 C C . ILE A 1 347 ? -33.123 11.788 23.257 1.00 80.81 347 ILE A C 1
ATOM 2516 O O . ILE A 1 347 ? -33.111 12.216 24.412 1.00 80.81 347 ILE A O 1
ATOM 2520 N N . TRP A 1 348 ? -33.518 10.548 22.968 1.00 80.56 348 TRP A N 1
ATOM 2521 C CA . TRP A 1 348 ? -33.752 9.529 23.986 1.00 80.56 348 TRP A CA 1
ATOM 2522 C C . TRP A 1 348 ? -32.432 8.874 24.379 1.00 80.56 348 TRP A C 1
ATOM 2524 O O . TRP A 1 348 ? -31.725 8.337 23.523 1.00 80.56 348 TRP A O 1
ATOM 2534 N N . ARG A 1 349 ? -32.127 8.870 25.676 1.00 85.12 349 ARG A N 1
ATOM 2535 C CA . ARG A 1 349 ? -30.952 8.195 26.239 1.00 85.12 349 ARG A CA 1
ATOM 2536 C C . ARG A 1 349 ? -31.392 7.083 27.188 1.00 85.12 349 ARG A C 1
ATOM 2538 O O . ARG A 1 349 ? -32.461 7.162 27.795 1.00 85.12 349 ARG A O 1
ATOM 2545 N N . LEU A 1 350 ? -30.569 6.048 27.323 1.00 90.38 350 LEU A N 1
ATOM 2546 C CA . LEU A 1 350 ? -30.698 5.069 28.396 1.00 90.38 350 LEU A CA 1
ATOM 2547 C C . LEU A 1 350 ? -29.879 5.544 29.591 1.00 90.38 350 LEU A C 1
ATOM 2549 O O . LEU A 1 350 ? -28.651 5.587 29.535 1.00 90.38 350 LEU A O 1
ATOM 2553 N N . GLN A 1 351 ? -30.556 5.887 30.679 1.00 90.88 351 GLN A N 1
ATOM 2554 C CA . GLN A 1 351 ? -29.911 6.224 31.941 1.00 90.88 351 GLN A CA 1
ATOM 2555 C C . GLN A 1 351 ? -29.781 4.958 32.780 1.00 90.88 351 GLN A C 1
ATOM 2557 O O . GLN A 1 351 ? -30.780 4.275 32.999 1.00 90.88 351 GLN A O 1
ATOM 2562 N N . ALA A 1 352 ? -28.574 4.659 33.252 1.00 92.69 352 ALA A N 1
ATOM 2563 C CA . ALA A 1 352 ? -28.366 3.626 34.252 1.00 92.69 352 ALA A CA 1
ATOM 2564 C C . ALA A 1 352 ? -28.713 4.186 35.638 1.00 92.69 352 ALA A C 1
ATOM 2566 O O . ALA A 1 352 ? -28.305 5.292 35.993 1.00 92.69 352 ALA A O 1
ATOM 2567 N N . LEU A 1 353 ? -29.460 3.432 36.435 1.00 93.19 353 LEU A N 1
ATOM 2568 C CA . LEU A 1 353 ? -29.780 3.804 37.809 1.00 93.19 353 LEU A CA 1
ATOM 2569 C C . LEU A 1 353 ? -29.708 2.594 38.732 1.00 93.19 353 LEU A C 1
ATOM 2571 O O . LEU A 1 353 ? -29.915 1.459 38.313 1.00 93.19 353 LEU A O 1
ATOM 2575 N N . TYR A 1 354 ? -29.423 2.849 40.003 1.00 93.81 354 TYR A N 1
ATOM 2576 C CA . TYR A 1 354 ? -29.623 1.863 41.056 1.00 93.81 354 TYR A CA 1
ATOM 2577 C C . TYR A 1 354 ? -31.112 1.732 41.352 1.00 93.81 354 TYR A C 1
ATOM 2579 O O . TYR A 1 354 ? -31.802 2.747 41.471 1.00 93.81 354 TYR A O 1
ATOM 2587 N N . CYS A 1 355 ? -31.608 0.499 41.465 1.00 94.19 355 CYS A N 1
ATOM 2588 C CA . CYS A 1 355 ? -33.014 0.302 41.789 1.00 94.19 355 CYS A CA 1
ATOM 2589 C C . CYS A 1 355 ? -33.335 0.822 43.197 1.00 94.19 355 CYS A C 1
ATOM 2591 O O . CYS A 1 355 ? -32.558 0.549 44.118 1.00 94.19 355 CYS A O 1
ATOM 2593 N N . PRO A 1 356 ? -34.456 1.553 43.377 1.00 92.75 356 PRO A N 1
ATOM 2594 C CA . PRO A 1 356 ? -34.817 2.133 44.665 1.00 92.75 356 PRO A CA 1
ATOM 2595 C C . PRO A 1 356 ? -34.892 1.070 45.760 1.00 92.75 356 PRO A C 1
ATOM 2597 O O . PRO A 1 356 ? -35.552 0.045 45.596 1.00 92.75 356 PRO A O 1
ATOM 2600 N N . THR A 1 357 ? -34.250 1.324 46.899 1.00 89.06 357 THR A N 1
ATOM 2601 C CA . THR A 1 357 ? -34.278 0.409 48.050 1.00 89.06 357 THR A CA 1
ATOM 2602 C C . THR A 1 357 ? -35.602 0.470 48.817 1.00 89.06 357 THR A C 1
ATOM 2604 O O . THR A 1 357 ? -35.953 -0.497 49.494 1.00 89.06 357 THR A O 1
ATOM 2607 N N . SER A 1 358 ? -36.357 1.570 48.700 1.00 81.44 358 SER A N 1
ATOM 2608 C CA . SER A 1 358 ? -37.584 1.830 49.465 1.00 81.44 358 SER A CA 1
ATOM 2609 C C . SER A 1 358 ? -38.849 1.185 48.896 1.00 81.44 358 SER A C 1
ATOM 2611 O O . SER A 1 358 ? -39.797 0.974 49.649 1.00 81.44 358 SER A O 1
ATOM 2613 N N . ASP A 1 359 ? -38.875 0.835 47.606 1.00 75.00 359 ASP A N 1
ATOM 2614 C CA . ASP A 1 359 ? -40.149 0.662 46.893 1.00 75.00 359 ASP A CA 1
ATOM 2615 C C . ASP A 1 359 ? -40.413 -0.778 46.412 1.00 75.00 359 ASP A C 1
ATOM 2617 O O . ASP A 1 359 ? -41.201 -0.999 45.500 1.00 75.00 359 ASP A O 1
ATOM 2621 N N . SER A 1 360 ? -39.816 -1.790 47.053 1.00 90.75 360 SER A N 1
ATOM 2622 C CA . SER A 1 360 ? -39.980 -3.211 46.675 1.00 90.75 360 SER A CA 1
ATOM 2623 C C . SER A 1 360 ? -39.413 -3.553 45.294 1.00 90.75 360 SER A C 1
ATOM 2625 O O . SER A 1 360 ? -39.950 -4.419 44.602 1.00 90.75 360 SER A O 1
ATOM 2627 N N . TYR A 1 361 ? -38.326 -2.892 44.893 1.00 95.00 361 TYR A N 1
ATOM 2628 C CA . TYR A 1 361 ? -37.644 -3.158 43.630 1.00 95.00 361 TYR A CA 1
ATOM 2629 C C . TYR A 1 361 ? -36.282 -3.807 43.847 1.00 95.00 361 TYR A C 1
ATOM 2631 O O . TYR A 1 361 ? -35.567 -3.508 44.802 1.00 95.00 361 TYR A O 1
ATOM 2639 N N . TYR A 1 362 ? -35.879 -4.637 42.894 1.00 95.69 362 TYR A N 1
ATOM 2640 C CA . TYR A 1 362 ? -34.515 -5.134 42.776 1.00 95.69 362 TYR A CA 1
ATOM 2641 C C . TYR A 1 362 ? -34.009 -4.957 41.338 1.00 95.69 362 TYR A C 1
ATOM 2643 O O . TYR A 1 362 ? -34.788 -4.863 40.389 1.00 95.69 362 TYR A O 1
ATOM 2651 N N . GLY A 1 363 ? -32.693 -4.850 41.186 1.00 96.25 363 GLY A N 1
ATOM 2652 C CA . GLY A 1 363 ? -32.016 -4.723 39.899 1.00 96.25 363 GLY A CA 1
ATOM 2653 C C . GLY A 1 363 ? -31.447 -6.047 39.399 1.00 96.25 363 GLY A C 1
ATOM 2654 O O . GLY A 1 363 ? -31.887 -7.128 39.784 1.00 96.25 363 GLY A O 1
ATOM 2655 N N . LEU A 1 364 ? -30.441 -5.953 38.535 1.00 96.44 364 LEU A N 1
ATOM 2656 C CA . LEU A 1 364 ? -29.752 -7.107 37.959 1.00 96.44 364 LEU A CA 1
ATOM 2657 C C . LEU A 1 364 ? -28.961 -7.924 38.996 1.00 96.44 364 LEU A C 1
ATOM 2659 O O . LEU A 1 364 ? -28.298 -7.366 39.871 1.00 96.44 364 LEU A O 1
ATOM 2663 N N . SER A 1 365 ? -28.954 -9.252 38.847 1.00 94.94 365 SER A N 1
ATOM 2664 C CA . SER A 1 365 ? -28.213 -10.171 39.729 1.00 94.94 365 SER A CA 1
ATOM 2665 C C . SER A 1 365 ? -26.714 -10.225 39.473 1.00 94.94 365 SER A C 1
ATOM 2667 O O . SER A 1 365 ? -25.966 -10.616 40.368 1.00 94.94 365 SER A O 1
ATOM 2669 N N . GLY A 1 366 ? -26.277 -9.796 38.294 1.00 95.81 366 GLY A N 1
ATOM 2670 C CA . GLY A 1 366 ? -24.879 -9.665 37.901 1.00 95.81 366 GLY A CA 1
ATOM 2671 C C . GLY A 1 366 ? -24.705 -8.510 36.923 1.00 95.81 366 GLY A C 1
ATOM 2672 O O . GLY A 1 366 ? -25.647 -7.754 36.680 1.00 95.81 366 GLY A O 1
ATOM 2673 N N . ASP A 1 367 ? -23.505 -8.389 36.372 1.00 96.06 367 ASP A N 1
ATOM 2674 C CA . ASP A 1 367 ? -23.224 -7.378 35.362 1.00 96.06 367 ASP A CA 1
ATOM 2675 C C . ASP A 1 367 ? -23.848 -7.785 34.022 1.00 96.06 367 ASP A C 1
ATOM 2677 O O . ASP A 1 367 ? -23.765 -8.944 33.609 1.00 96.06 367 ASP A O 1
ATOM 2681 N N . LEU A 1 368 ? -24.491 -6.834 33.347 1.00 95.88 368 LEU A N 1
ATOM 2682 C CA . LEU A 1 368 ? -25.095 -7.047 32.033 1.00 95.88 368 LEU A CA 1
ATOM 2683 C C . LEU A 1 368 ? -24.368 -6.205 30.990 1.00 95.88 368 LEU A C 1
ATOM 2685 O O . LEU A 1 368 ? -24.480 -4.980 31.015 1.00 95.88 368 LEU A O 1
ATOM 2689 N N . TYR A 1 369 ? -23.663 -6.872 30.076 1.00 95.50 369 TYR A N 1
ATOM 2690 C CA . TYR A 1 369 ? -22.965 -6.248 28.953 1.00 95.50 369 TYR A CA 1
ATOM 2691 C C . TYR A 1 369 ? -23.913 -5.877 27.809 1.00 95.50 369 TYR A C 1
ATOM 2693 O O . TYR A 1 369 ? -24.927 -6.536 27.571 1.00 95.50 369 TYR A O 1
ATOM 2701 N N . GLY A 1 370 ? -23.543 -4.827 27.083 1.00 92.50 370 GLY A N 1
ATOM 2702 C CA . GLY A 1 370 ? -24.329 -4.225 26.020 1.00 92.50 370 GLY A CA 1
ATOM 2703 C C . GLY A 1 370 ? -25.256 -3.110 26.504 1.00 92.50 370 GLY A C 1
ATOM 2704 O O . GLY A 1 370 ? -25.577 -2.955 27.683 1.00 92.50 370 GLY A O 1
ATOM 2705 N N . VAL A 1 371 ? -25.710 -2.307 25.546 1.00 89.31 371 VAL A N 1
ATOM 2706 C CA . VAL A 1 371 ? -26.631 -1.194 25.787 1.00 89.31 371 VAL A CA 1
ATOM 2707 C C . VAL A 1 371 ? -28.071 -1.692 25.622 1.00 89.31 371 VAL A C 1
ATOM 2709 O O . VAL A 1 371 ? -28.623 -1.681 24.524 1.00 89.31 371 VAL A O 1
ATOM 2712 N N . ALA A 1 372 ? -28.682 -2.145 26.720 1.00 90.88 372 ALA A N 1
ATOM 2713 C CA . ALA A 1 372 ? -30.051 -2.670 26.743 1.00 90.88 372 ALA A CA 1
ATOM 2714 C C . ALA A 1 372 ? -30.963 -1.900 27.714 1.00 90.88 372 ALA A C 1
ATOM 2716 O O . ALA A 1 372 ? -30.507 -1.369 28.730 1.00 90.88 372 ALA A O 1
ATOM 2717 N N . LEU A 1 373 ? -32.267 -1.855 27.403 1.00 92.75 373 LEU A N 1
ATOM 2718 C CA . LEU A 1 373 ? -33.302 -1.372 28.321 1.00 92.75 373 LEU A CA 1
ATOM 2719 C C . LEU A 1 373 ? -33.679 -2.495 29.295 1.00 92.75 373 LEU A C 1
ATOM 2721 O O . LEU A 1 373 ? -34.265 -3.491 28.874 1.00 92.75 373 LEU A O 1
ATOM 2725 N N . VAL A 1 374 ? -33.381 -2.316 30.579 1.00 95.06 374 VAL A N 1
ATOM 2726 C CA . VAL A 1 374 ? -33.669 -3.286 31.639 1.00 95.06 374 VAL A CA 1
ATOM 2727 C C . VAL A 1 374 ? -34.337 -2.559 32.797 1.00 95.06 374 VAL A C 1
ATOM 2729 O O . VAL A 1 374 ? -33.638 -1.883 33.544 1.00 95.06 374 VAL A O 1
ATOM 2732 N N . PRO A 1 375 ? -35.662 -2.658 32.973 1.00 95.88 375 PRO A N 1
ATOM 2733 C CA . PRO A 1 375 ? -36.333 -1.980 34.074 1.00 95.88 375 PRO A CA 1
ATOM 2734 C C . PRO A 1 375 ? -35.938 -2.591 35.425 1.00 95.88 375 PRO A C 1
ATOM 2736 O O . PRO A 1 375 ? -35.495 -3.737 35.499 1.00 95.88 375 PRO A O 1
ATOM 2739 N N . CYS A 1 376 ? -36.160 -1.847 36.508 1.00 96.06 376 CYS A N 1
ATOM 2740 C CA . CYS A 1 376 ? -36.165 -2.446 37.837 1.00 96.06 376 CYS A CA 1
ATOM 2741 C C . CYS A 1 376 ? -37.284 -3.483 37.940 1.00 96.06 376 CYS A C 1
ATOM 2743 O O . CYS A 1 376 ? -38.397 -3.274 37.447 1.00 96.06 376 CYS A O 1
ATOM 2745 N N . PHE A 1 377 ? -36.994 -4.591 38.607 1.00 96.25 377 PHE A N 1
ATOM 2746 C CA . PHE A 1 377 ? -37.950 -5.664 38.801 1.00 96.25 377 PHE A CA 1
ATOM 2747 C C . PHE A 1 377 ? -38.723 -5.434 40.091 1.00 96.25 377 PHE A C 1
ATOM 2749 O O . PHE A 1 377 ? -38.134 -5.232 41.151 1.00 96.25 377 PHE A O 1
ATOM 2756 N N . ASN A 1 378 ? -40.048 -5.496 40.000 1.00 96.00 378 ASN A N 1
ATOM 2757 C CA . ASN A 1 378 ? -40.902 -5.516 41.176 1.00 96.00 378 ASN A CA 1
ATOM 2758 C C . ASN A 1 378 ? -40.736 -6.840 41.919 1.00 96.00 378 ASN A C 1
ATOM 2760 O O . ASN A 1 378 ? -40.726 -7.918 41.314 1.00 96.00 378 ASN A O 1
ATOM 2764 N N . CYS A 1 379 ? -40.679 -6.763 43.242 1.00 94.38 379 CYS A N 1
ATOM 2765 C CA . CYS A 1 379 ? -40.939 -7.913 44.084 1.00 94.38 379 CYS A CA 1
ATOM 2766 C C . CYS A 1 379 ? -42.344 -8.465 43.809 1.00 94.38 379 CYS A C 1
ATOM 2768 O O . CYS A 1 379 ? -43.257 -7.744 43.397 1.00 94.38 379 CYS A O 1
ATOM 2770 N N . ALA A 1 380 ? -42.525 -9.768 44.037 1.00 92.81 380 ALA A N 1
ATOM 2771 C CA . ALA A 1 380 ? -43.848 -10.369 43.940 1.00 92.81 380 ALA A CA 1
ATOM 2772 C C . ALA A 1 380 ? -44.823 -9.675 44.916 1.00 92.81 380 ALA A C 1
ATOM 2774 O O . ALA A 1 380 ? -44.380 -9.107 45.922 1.00 92.81 380 ALA A O 1
ATOM 2775 N N . PRO A 1 381 ? -46.143 -9.713 44.653 1.00 89.56 381 PRO A N 1
ATOM 2776 C CA . PRO A 1 381 ? -47.127 -9.079 45.522 1.00 89.56 381 PRO A CA 1
ATOM 2777 C C . PRO A 1 381 ? -46.909 -9.419 47.003 1.00 89.56 381 PRO A C 1
ATOM 2779 O O . PRO A 1 381 ? -46.686 -10.576 47.355 1.00 89.56 381 PRO A O 1
ATOM 2782 N N . ASN A 1 382 ? -47.002 -8.405 47.870 1.00 86.12 382 ASN A N 1
ATOM 2783 C CA . ASN A 1 382 ? -46.809 -8.501 49.327 1.00 86.12 382 ASN A CA 1
ATOM 2784 C C . ASN A 1 382 ? -45.383 -8.848 49.781 1.00 86.12 382 ASN A C 1
ATOM 2786 O O . ASN A 1 382 ? -45.178 -9.283 50.917 1.00 86.12 382 ASN A O 1
ATOM 2790 N N . MET A 1 383 ? -44.393 -8.640 48.919 1.00 90.56 383 MET A N 1
ATOM 2791 C CA . MET A 1 383 ? -42.984 -8.679 49.283 1.00 90.56 383 MET A CA 1
ATOM 2792 C C . MET A 1 383 ? -42.373 -7.281 49.142 1.00 90.56 383 MET A C 1
ATOM 2794 O O . MET A 1 383 ? -42.759 -6.523 48.256 1.00 90.56 383 MET A O 1
ATOM 2798 N N . VAL A 1 384 ? -41.441 -6.938 50.027 1.00 92.12 384 VAL A N 1
ATOM 2799 C CA . VAL A 1 384 ? -40.732 -5.650 50.083 1.00 92.12 384 VAL A CA 1
ATOM 2800 C C . VAL A 1 384 ? -39.233 -5.880 50.166 1.00 92.12 384 VAL A C 1
ATOM 2802 O O . VAL A 1 384 ? -38.778 -6.930 50.607 1.00 92.12 384 VAL A O 1
ATOM 2805 N N . THR A 1 385 ? -38.457 -4.871 49.795 1.00 92.38 385 THR A N 1
ATOM 2806 C CA . THR A 1 385 ? -37.000 -4.825 49.972 1.00 92.38 385 THR A CA 1
ATOM 2807 C C . THR A 1 385 ? -36.608 -4.076 51.248 1.00 92.38 385 THR A C 1
ATOM 2809 O O . THR A 1 385 ? -35.663 -3.296 51.270 1.00 92.38 385 THR A O 1
ATOM 2812 N N . SER A 1 386 ? -37.380 -4.257 52.322 1.00 90.56 386 SER A N 1
ATOM 2813 C CA . SER A 1 386 ? -37.190 -3.557 53.593 1.00 90.56 386 SER A CA 1
ATOM 2814 C C . SER A 1 386 ? -37.607 -4.439 54.765 1.00 90.56 386 SER A C 1
ATOM 2816 O O . SER A 1 386 ? -38.622 -5.125 54.697 1.00 90.56 386 SER A O 1
ATOM 2818 N N . CYS A 1 387 ? -36.851 -4.379 55.864 1.00 87.62 387 CYS A N 1
ATOM 2819 C CA . CYS A 1 387 ? -37.223 -5.010 57.137 1.00 87.62 387 CYS A CA 1
ATOM 2820 C C . CYS A 1 387 ? -38.045 -4.079 58.042 1.00 87.62 387 CYS A C 1
ATOM 2822 O O . CYS A 1 387 ? -38.249 -4.382 59.220 1.00 87.62 387 CYS A O 1
ATOM 2824 N N . SER A 1 388 ? -38.497 -2.930 57.525 1.00 87.12 388 SER A N 1
ATOM 2825 C CA . SER A 1 388 ? -39.346 -2.013 58.284 1.00 87.12 388 SER A CA 1
ATOM 2826 C C . SER A 1 388 ? -40.652 -2.706 58.682 1.00 87.12 388 SER A C 1
ATOM 2828 O O . SER A 1 388 ? -41.346 -3.268 57.837 1.00 87.12 388 SER A O 1
ATOM 2830 N N . GLY A 1 389 ? -40.965 -2.695 59.980 1.00 80.88 389 GLY A N 1
ATOM 2831 C CA . GLY A 1 389 ? -42.150 -3.337 60.559 1.00 80.88 389 GLY A CA 1
ATOM 2832 C C . GLY A 1 389 ? -41.992 -4.821 60.921 1.00 80.88 389 GLY A C 1
ATOM 2833 O O . GLY A 1 389 ? -42.929 -5.397 61.471 1.00 80.88 389 GLY A O 1
ATOM 2834 N N . VAL A 1 390 ? -40.838 -5.451 60.664 1.00 80.62 390 VAL A N 1
ATOM 2835 C CA . VAL A 1 390 ? -40.553 -6.802 61.181 1.00 80.62 390 VAL A CA 1
ATOM 2836 C C . VAL A 1 390 ? -40.243 -6.697 62.686 1.00 80.62 390 VAL A C 1
ATOM 2838 O O . VAL A 1 390 ? -39.357 -5.920 63.047 1.00 80.62 390 VAL A O 1
ATOM 2841 N N . PRO A 1 391 ? -40.932 -7.445 63.575 1.00 81.88 391 PRO A N 1
ATOM 2842 C CA . PRO A 1 391 ? -40.673 -7.396 65.014 1.00 81.88 391 PRO A CA 1
ATOM 2843 C C . PRO A 1 391 ? -39.216 -7.723 65.348 1.00 81.88 391 PRO A C 1
ATOM 2845 O O . PRO A 1 391 ? -38.632 -8.636 64.758 1.00 81.88 391 PRO A O 1
ATOM 2848 N N . ALA A 1 392 ? -38.648 -7.008 66.321 1.00 81.44 392 ALA A N 1
ATOM 2849 C CA . ALA A 1 392 ? -37.296 -7.268 66.806 1.00 81.44 392 ALA A CA 1
ATOM 2850 C C . ALA A 1 392 ? -37.144 -8.730 67.272 1.00 81.44 392 ALA A C 1
ATOM 2852 O O . ALA A 1 392 ? -38.046 -9.291 67.894 1.00 81.44 392 ALA A O 1
ATOM 2853 N N . GLY A 1 393 ? -36.001 -9.350 66.962 1.00 86.00 393 GLY A N 1
ATOM 2854 C CA . GLY A 1 393 ? -35.709 -10.751 67.286 1.00 86.00 393 GLY A CA 1
ATOM 2855 C C . GLY A 1 393 ? -35.154 -11.534 66.094 1.00 86.00 393 GLY A C 1
ATOM 2856 O O . GLY A 1 393 ? -34.584 -10.957 65.167 1.00 86.00 393 GLY A O 1
ATOM 2857 N N . SER A 1 394 ? -35.331 -12.859 66.106 1.00 80.12 394 SER A N 1
ATOM 2858 C CA . SER A 1 394 ? -34.805 -13.771 65.074 1.00 80.12 394 SER A CA 1
ATOM 2859 C C . SER A 1 394 ? -35.389 -13.531 63.676 1.00 80.12 394 SER A C 1
ATOM 2861 O O . SER A 1 394 ? -34.712 -13.739 62.671 1.00 80.12 394 SER A O 1
ATOM 2863 N N . ALA A 1 395 ? -36.635 -13.057 63.596 1.00 80.44 395 ALA A N 1
ATOM 2864 C CA . ALA A 1 395 ? -37.271 -12.702 62.329 1.00 80.44 395 ALA A CA 1
ATOM 2865 C C . ALA A 1 395 ? -36.614 -11.467 61.694 1.00 80.44 395 ALA A C 1
ATOM 2867 O O . ALA A 1 395 ? -36.331 -11.464 60.495 1.00 80.44 395 ALA A O 1
ATOM 2868 N N . TRP A 1 396 ? -36.321 -10.441 62.500 1.00 88.00 396 TRP A N 1
ATOM 2869 C CA . TRP A 1 396 ? -35.625 -9.248 62.026 1.00 88.00 396 TRP A CA 1
ATOM 2870 C C . TRP A 1 396 ? -34.189 -9.565 61.607 1.00 88.00 396 TRP A C 1
ATOM 2872 O O . TRP A 1 396 ? -33.774 -9.142 60.532 1.00 88.00 396 TRP A O 1
ATOM 2882 N N . SER A 1 397 ? -33.448 -10.362 62.389 1.00 87.56 397 SER A N 1
ATOM 2883 C CA . SER A 1 397 ? -32.070 -10.730 62.033 1.00 87.56 397 SER A CA 1
ATOM 2884 C C . SER A 1 397 ? -31.996 -11.572 60.755 1.00 87.56 397 SER A C 1
ATOM 2886 O O . SER A 1 397 ? -31.128 -11.331 59.919 1.00 87.56 397 SER A O 1
ATOM 2888 N N . SER A 1 398 ? -32.936 -12.500 60.549 1.00 87.38 398 SER A N 1
ATOM 2889 C CA . SER A 1 398 ? -33.039 -13.272 59.303 1.00 87.38 398 SER A CA 1
ATOM 2890 C C . SER A 1 398 ? -33.378 -12.386 58.098 1.00 87.38 398 SER A C 1
ATOM 2892 O O . SER A 1 398 ? -32.760 -12.523 57.038 1.00 87.38 398 SER A O 1
ATOM 2894 N N . CYS A 1 399 ? -34.304 -11.438 58.265 1.00 87.62 399 CYS A N 1
ATOM 2895 C CA . CYS A 1 399 ? -34.629 -10.451 57.237 1.00 87.62 399 CYS A CA 1
ATOM 2896 C C . CYS A 1 399 ? -33.407 -9.591 56.880 1.00 87.62 399 CYS A C 1
ATOM 2898 O O . CYS A 1 399 ? -33.046 -9.480 55.707 1.00 87.62 399 CYS A O 1
ATOM 2900 N N . ALA A 1 400 ? -32.733 -9.035 57.891 1.00 90.56 400 ALA A N 1
ATOM 2901 C CA . ALA A 1 400 ? -31.574 -8.171 57.711 1.00 90.56 400 ALA A CA 1
ATOM 2902 C C . ALA A 1 400 ? -30.422 -8.908 57.017 1.00 90.56 400 ALA A C 1
ATOM 2904 O O . ALA A 1 400 ? -29.854 -8.372 56.072 1.00 90.56 400 ALA A O 1
ATOM 2905 N N . ALA A 1 401 ? -30.134 -10.152 57.415 1.00 90.56 401 ALA A N 1
ATOM 2906 C CA . ALA A 1 401 ? -29.113 -10.979 56.772 1.00 90.56 401 ALA A CA 1
ATOM 2907 C C . ALA A 1 401 ? -29.442 -11.275 55.298 1.00 90.56 401 ALA A C 1
ATOM 2909 O O . ALA A 1 401 ? -28.558 -11.254 54.445 1.00 90.56 401 ALA A O 1
ATOM 2910 N N . THR A 1 402 ? -30.720 -11.510 54.984 1.00 90.50 402 THR A N 1
ATOM 2911 C CA . THR A 1 402 ? -31.174 -11.758 53.607 1.00 90.50 402 THR A CA 1
ATOM 2912 C C . THR A 1 402 ? -31.019 -10.510 52.733 1.00 90.50 402 THR A C 1
ATOM 2914 O O . THR A 1 402 ? -30.485 -10.592 51.625 1.00 90.50 402 THR A O 1
ATOM 2917 N N . LEU A 1 403 ? -31.441 -9.343 53.237 1.00 91.12 403 LEU A N 1
ATOM 2918 C CA . LEU A 1 403 ? -31.255 -8.068 52.541 1.00 91.12 403 LEU A CA 1
ATOM 2919 C C . LEU A 1 403 ? -29.775 -7.725 52.375 1.00 91.12 403 LEU A C 1
ATOM 2921 O O . LEU A 1 403 ? -29.380 -7.286 51.300 1.00 91.12 403 LEU A O 1
ATOM 2925 N N . ASP A 1 404 ? -28.961 -7.946 53.405 1.00 92.00 404 ASP A N 1
ATOM 2926 C CA . ASP A 1 404 ? -27.523 -7.685 53.367 1.00 92.00 404 ASP A CA 1
ATOM 2927 C C . ASP A 1 404 ? -26.807 -8.553 52.322 1.00 92.00 404 ASP A C 1
ATOM 2929 O O . ASP A 1 404 ? -26.040 -8.038 51.511 1.00 92.00 404 ASP A O 1
ATOM 2933 N N . ALA A 1 405 ? -27.143 -9.845 52.236 1.00 91.75 405 ALA A N 1
ATOM 2934 C CA . ALA A 1 405 ? -26.583 -10.753 51.230 1.00 91.75 405 ALA A CA 1
ATOM 2935 C C . ALA A 1 405 ? -26.916 -10.343 49.779 1.00 91.75 405 ALA A C 1
ATOM 2937 O O . ALA A 1 405 ? -26.171 -10.648 48.838 1.00 91.75 405 ALA A O 1
ATOM 2938 N N . ALA A 1 406 ? -28.042 -9.655 49.578 1.00 92.00 406 ALA A N 1
ATOM 2939 C CA . ALA A 1 406 ? -28.468 -9.153 48.277 1.00 92.00 406 ALA A CA 1
ATOM 2940 C C . ALA A 1 406 ? -28.122 -7.671 48.041 1.00 92.00 406 ALA A C 1
ATOM 2942 O O . ALA A 1 406 ? -28.365 -7.170 46.937 1.00 92.00 406 ALA A O 1
ATOM 2943 N N . ALA A 1 407 ? -27.573 -6.980 49.043 1.00 93.44 407 ALA A N 1
ATOM 2944 C CA . ALA A 1 407 ? -27.267 -5.561 48.985 1.00 93.44 407 ALA A CA 1
ATOM 2945 C C . ALA A 1 407 ? -26.091 -5.282 48.047 1.00 93.44 407 ALA A C 1
ATOM 2947 O O . ALA A 1 407 ? -25.048 -5.934 48.082 1.00 93.44 407 ALA A O 1
ATOM 2948 N N . VAL A 1 408 ? -26.246 -4.245 47.233 1.00 92.31 408 VAL A N 1
ATOM 2949 C CA . VAL A 1 408 ? -25.159 -3.635 46.474 1.00 92.31 408 VAL A CA 1
ATOM 2950 C C . VAL A 1 408 ? -24.739 -2.387 47.221 1.00 92.31 408 VAL A C 1
ATOM 2952 O O . VAL A 1 408 ? -25.539 -1.465 47.386 1.00 92.31 408 VAL A O 1
ATOM 2955 N N . ARG A 1 409 ? -23.498 -2.380 47.706 1.00 93.38 409 ARG A N 1
ATOM 2956 C CA . ARG A 1 409 ? -22.943 -1.304 48.527 1.00 93.38 409 ARG A CA 1
ATOM 2957 C C . ARG A 1 409 ? -21.992 -0.438 47.703 1.00 93.38 409 ARG A C 1
ATOM 2959 O O . ARG A 1 409 ? -21.318 -0.944 46.809 1.00 93.38 409 ARG A O 1
ATOM 2966 N N . ASP A 1 410 ? -21.973 0.864 47.967 1.00 88.44 410 ASP A N 1
ATOM 2967 C CA . ASP A 1 410 ? -20.970 1.762 47.384 1.00 88.44 410 ASP A CA 1
ATOM 2968 C C . ASP A 1 410 ? -19.629 1.692 48.141 1.00 88.44 410 ASP A C 1
ATOM 2970 O O . ASP A 1 410 ? -19.469 0.918 49.085 1.00 88.44 410 ASP A O 1
ATOM 2974 N N . ALA A 1 411 ? -18.660 2.522 47.742 1.00 87.38 411 ALA A N 1
ATOM 2975 C CA . ALA A 1 411 ? -17.344 2.584 48.382 1.00 87.38 411 ALA A CA 1
ATOM 2976 C C . ALA A 1 411 ? -17.386 3.002 49.868 1.00 87.38 411 ALA A C 1
ATOM 2978 O O . ALA A 1 411 ? -16.433 2.737 50.593 1.00 87.38 411 ALA A O 1
ATOM 2979 N N . SER A 1 412 ? -18.475 3.628 50.335 1.00 91.31 412 SER A N 1
ATOM 2980 C CA . SER A 1 412 ? -18.682 3.971 51.751 1.00 91.31 412 SER A CA 1
ATOM 2981 C C . SER A 1 412 ? -19.340 2.842 52.553 1.00 91.31 412 SER A C 1
ATOM 2983 O O . SER A 1 412 ? -19.536 2.965 53.760 1.00 91.31 412 SER A O 1
ATOM 2985 N N . GLY A 1 413 ? -19.705 1.742 51.890 1.00 92.38 413 GLY A N 1
ATOM 2986 C CA . GLY A 1 413 ? -20.449 0.640 52.486 1.00 92.38 413 GLY A CA 1
ATOM 2987 C C . GLY A 1 413 ? -21.959 0.881 52.556 1.00 92.38 413 GLY A C 1
ATOM 2988 O O . GLY A 1 413 ? -22.673 0.004 53.038 1.00 92.38 413 GLY A O 1
ATOM 2989 N N . ALA A 1 414 ? -22.487 2.006 52.067 1.00 92.00 414 ALA A N 1
ATOM 2990 C CA . ALA A 1 414 ? -23.923 2.283 52.077 1.00 92.00 414 ALA A CA 1
ATOM 2991 C C . ALA A 1 414 ? -24.661 1.444 51.021 1.00 92.00 414 ALA A C 1
ATOM 2993 O O . ALA A 1 414 ? -24.199 1.320 49.887 1.00 92.00 414 ALA A O 1
ATOM 2994 N N . VAL A 1 415 ? -25.829 0.889 51.370 1.00 92.00 415 VAL A N 1
ATOM 2995 C CA . VAL A 1 415 ? -26.664 0.119 50.429 1.00 92.00 415 VAL A CA 1
ATOM 2996 C C . VAL A 1 415 ? -27.260 1.060 49.380 1.00 92.00 415 VAL A C 1
ATOM 2998 O O . VAL A 1 415 ? -28.012 1.972 49.716 1.00 92.00 415 VAL A O 1
ATOM 3001 N N . LYS A 1 416 ? -26.939 0.826 48.106 1.00 92.38 416 LYS A N 1
ATOM 3002 C CA . LYS A 1 416 ? -27.471 1.572 46.955 1.00 92.38 416 LYS A CA 1
ATOM 3003 C C . LYS A 1 416 ? -28.648 0.887 46.283 1.00 92.38 416 LYS A C 1
ATOM 3005 O O . LYS A 1 416 ? -29.522 1.580 45.781 1.00 92.38 416 LYS A O 1
ATOM 3010 N N . ALA A 1 417 ? -28.651 -0.441 46.248 1.00 94.12 417 ALA A N 1
ATOM 3011 C CA . ALA A 1 417 ? -29.702 -1.235 45.622 1.00 94.12 417 ALA A CA 1
ATOM 3012 C C . ALA A 1 417 ? -29.687 -2.674 46.137 1.00 94.12 417 ALA A C 1
ATOM 3014 O O . ALA A 1 417 ? -28.771 -3.086 46.851 1.00 94.12 417 ALA A O 1
ATOM 3015 N N . TYR A 1 418 ? -30.666 -3.450 45.686 1.00 95.69 418 TYR A N 1
ATOM 3016 C CA . TYR A 1 418 ? -30.698 -4.896 45.838 1.00 95.69 418 TYR A CA 1
ATOM 3017 C C . TYR A 1 418 ? -30.563 -5.579 44.484 1.00 95.69 418 TYR A C 1
ATOM 3019 O O . TYR A 1 418 ? -31.132 -5.132 43.492 1.00 95.69 418 TYR A O 1
ATOM 3027 N N . ALA A 1 419 ? -29.794 -6.660 44.434 1.00 94.62 419 ALA A N 1
ATOM 3028 C CA . ALA A 1 419 ? -29.411 -7.297 43.180 1.00 94.62 419 ALA A CA 1
ATOM 3029 C C . ALA A 1 419 ? -30.310 -8.451 42.735 1.00 94.62 419 ALA A C 1
ATOM 3031 O O . ALA A 1 419 ? -30.152 -8.960 41.637 1.00 94.62 419 ALA A O 1
ATOM 3032 N N . SER A 1 420 ? -31.185 -8.971 43.586 1.00 95.31 420 SER A N 1
ATOM 3033 C CA . SER A 1 420 ? -31.920 -10.184 43.234 1.00 95.31 420 SER A CA 1
ATOM 3034 C C . SER A 1 420 ? -33.265 -10.254 43.923 1.00 95.31 420 SER A C 1
ATOM 3036 O O . SER A 1 420 ? -33.486 -9.627 44.958 1.00 95.31 420 SER A O 1
ATOM 3038 N N . ALA A 1 421 ? -34.133 -11.113 43.386 1.00 94.50 421 ALA A N 1
ATOM 3039 C CA . ALA A 1 421 ? -35.410 -11.448 43.999 1.00 94.50 421 ALA A CA 1
ATOM 3040 C C . ALA A 1 421 ? -35.258 -12.039 45.414 1.00 94.50 421 ALA A C 1
ATOM 3042 O O . ALA A 1 421 ? -36.220 -12.039 46.172 1.00 94.50 421 ALA A O 1
ATOM 3043 N N . ALA A 1 422 ? -34.063 -12.508 45.802 1.00 92.50 422 ALA A N 1
ATOM 3044 C CA . ALA A 1 422 ? -33.802 -12.949 47.171 1.00 92.50 422 ALA A CA 1
ATOM 3045 C C . ALA A 1 422 ? -33.885 -11.795 48.184 1.00 92.50 422 ALA A C 1
ATOM 3047 O O . ALA A 1 422 ? -34.164 -12.045 49.348 1.00 92.50 422 ALA A O 1
ATOM 3048 N N . ALA A 1 423 ? -33.706 -10.541 47.751 1.00 93.56 423 ALA A N 1
ATOM 3049 C CA . ALA A 1 423 ? -33.936 -9.367 48.593 1.00 93.56 423 ALA A CA 1
ATOM 3050 C C . ALA A 1 423 ? -35.421 -9.099 48.870 1.00 93.56 423 ALA A C 1
ATOM 3052 O O . ALA A 1 423 ? -35.754 -8.303 49.743 1.00 93.56 423 ALA A O 1
ATOM 3053 N N . CYS A 1 424 ? -36.327 -9.724 48.119 1.00 93.75 424 CYS A N 1
ATOM 3054 C CA . CYS A 1 424 ? -37.746 -9.611 48.385 1.00 93.75 424 CYS A CA 1
ATOM 3055 C C . CYS A 1 424 ? -38.063 -10.460 49.616 1.00 93.75 424 CYS A C 1
ATOM 3057 O O . CYS A 1 424 ? -38.016 -11.690 49.573 1.00 93.75 424 CYS A O 1
ATOM 3059 N N . VAL A 1 425 ? -38.403 -9.801 50.716 1.00 91.12 425 VAL A N 1
ATOM 3060 C CA . VAL A 1 425 ? -38.881 -10.433 51.950 1.00 91.12 425 VAL A CA 1
ATOM 3061 C C . VAL A 1 425 ? -40.380 -10.195 52.083 1.00 91.12 425 VAL A C 1
ATOM 3063 O O . VAL A 1 425 ? -40.906 -9.218 51.558 1.00 91.12 425 VAL A O 1
ATOM 3066 N N . LEU A 1 426 ? -41.106 -11.093 52.751 1.00 86.69 426 LEU A N 1
ATOM 3067 C CA . LEU A 1 426 ? -42.536 -10.885 52.993 1.00 86.69 426 LEU A CA 1
ATOM 3068 C C . LEU A 1 426 ? -42.767 -9.600 53.795 1.00 86.69 426 LEU A C 1
ATOM 3070 O O . LEU A 1 426 ? -42.079 -9.348 54.784 1.00 86.69 426 LEU A O 1
ATOM 3074 N N . GLN A 1 427 ? -43.775 -8.825 53.395 1.00 84.94 427 GLN A N 1
ATOM 3075 C CA . GLN A 1 427 ? -44.244 -7.696 54.187 1.00 84.94 427 GLN A CA 1
ATOM 3076 C C . GLN A 1 427 ? -44.690 -8.170 55.581 1.00 84.94 427 GLN A C 1
ATOM 3078 O O . GLN A 1 427 ? -45.340 -9.215 55.695 1.00 84.94 427 GLN A O 1
ATOM 3083 N N . PRO A 1 428 ? -44.416 -7.400 56.646 1.00 78.56 428 PRO A N 1
ATOM 3084 C CA . PRO A 1 428 ? -44.950 -7.696 57.970 1.00 78.56 428 PRO A CA 1
ATOM 3085 C C . PRO A 1 428 ? -46.472 -7.902 57.944 1.00 78.56 428 PRO A C 1
ATOM 3087 O O . PRO A 1 428 ? -47.202 -7.159 57.288 1.00 78.56 428 PRO A O 1
ATOM 3090 N N . GLY A 1 429 ? -46.955 -8.932 58.646 1.00 78.50 429 GLY A N 1
ATOM 3091 C CA . GLY A 1 429 ? -48.375 -9.314 58.665 1.00 78.50 429 GLY A CA 1
ATOM 3092 C C . GLY A 1 429 ? -48.817 -10.234 57.518 1.00 78.50 429 GLY A C 1
ATOM 3093 O O . GLY A 1 429 ? -49.960 -10.698 57.524 1.00 78.50 429 GLY A O 1
ATOM 3094 N N . TRP A 1 430 ? -47.921 -10.544 56.579 1.00 74.50 430 TRP A N 1
ATOM 3095 C CA . TRP A 1 430 ? -48.141 -11.535 55.529 1.00 74.50 430 TRP A CA 1
ATOM 3096 C C . TRP A 1 430 ? -47.352 -12.811 55.812 1.00 74.50 430 TRP A C 1
ATOM 3098 O O . TRP A 1 430 ? -46.215 -12.777 56.280 1.00 74.50 430 TRP A O 1
ATOM 3108 N N . GLY A 1 431 ? -47.963 -13.952 55.515 1.00 76.88 431 GLY A N 1
ATOM 3109 C CA . GLY A 1 431 ? -47.350 -15.264 55.661 1.00 76.88 431 GLY A CA 1
ATOM 3110 C C . GLY A 1 431 ? -47.706 -16.156 54.483 1.00 76.88 431 GLY A C 1
ATOM 3111 O O . GLY A 1 431 ? -48.728 -15.964 53.821 1.00 76.88 431 GLY A O 1
ATOM 3112 N N . TRP A 1 432 ? -46.865 -17.153 54.230 1.00 67.31 432 TRP A N 1
ATOM 3113 C CA . TRP A 1 432 ? -47.218 -18.229 53.313 1.00 67.31 432 TRP A CA 1
ATOM 3114 C C . TRP A 1 432 ? -48.099 -19.229 54.052 1.00 67.31 432 TRP A C 1
ATOM 3116 O O . TRP A 1 432 ? -47.702 -19.766 55.089 1.00 67.31 432 TRP A O 1
ATOM 3126 N N . VAL A 1 433 ? -49.274 -19.521 53.500 1.00 67.19 433 VAL A N 1
ATOM 3127 C CA . VAL A 1 433 ? -50.035 -20.701 53.907 1.00 67.19 433 VAL A CA 1
ATOM 3128 C C . VAL A 1 433 ? -49.770 -21.776 52.863 1.00 67.19 433 VAL A C 1
ATOM 3130 O O . VAL A 1 433 ? -50.054 -21.604 51.676 1.00 67.19 433 VAL A O 1
ATOM 3133 N N . ASN A 1 434 ? -49.176 -22.888 53.296 1.00 63.84 434 ASN A N 1
ATOM 3134 C CA . ASN A 1 434 ? -49.090 -24.079 52.461 1.00 63.84 434 ASN A CA 1
ATOM 3135 C C . ASN A 1 434 ? -50.501 -24.658 52.357 1.00 63.84 434 ASN A C 1
ATOM 3137 O O . ASN A 1 434 ? -50.978 -25.307 53.290 1.00 63.84 434 ASN A O 1
ATOM 3141 N N . VAL A 1 435 ? -51.181 -24.405 51.240 1.00 64.19 435 VAL A N 1
ATOM 3142 C CA . VAL A 1 435 ? -52.472 -25.031 50.978 1.00 64.19 435 VAL A CA 1
ATOM 3143 C C . VAL A 1 435 ? -52.170 -26.416 50.433 1.00 64.19 435 VAL A C 1
ATOM 3145 O O . VAL A 1 435 ? -51.666 -26.586 49.324 1.00 64.19 435 VAL A O 1
ATOM 3148 N N . THR A 1 436 ? -52.417 -27.422 51.264 1.00 63.81 436 THR A N 1
ATOM 3149 C CA . THR A 1 436 ? -52.382 -28.810 50.811 1.00 63.81 436 THR A CA 1
ATOM 3150 C C . THR A 1 436 ? -53.769 -29.101 50.262 1.00 63.81 436 THR A C 1
ATOM 3152 O O . THR A 1 436 ? -54.713 -29.267 51.033 1.00 63.81 436 THR A O 1
ATOM 3155 N N . TYR A 1 437 ? -53.925 -29.091 48.939 1.00 53.81 437 TYR A N 1
ATOM 3156 C CA . TYR A 1 437 ? -55.135 -29.644 48.337 1.00 53.81 437 TYR A CA 1
ATOM 3157 C C . TYR A 1 437 ? -55.153 -31.150 48.630 1.00 53.81 437 TYR A C 1
ATOM 3159 O O . TYR A 1 437 ? -54.099 -31.784 48.628 1.00 53.81 437 TYR A O 1
ATOM 3167 N N . GLY A 1 438 ? -56.328 -31.685 48.973 1.00 57.25 438 GLY A N 1
ATOM 3168 C CA . GLY A 1 438 ? -56.527 -33.046 49.484 1.00 57.25 438 GLY A CA 1
ATOM 3169 C C . GLY A 1 438 ? -55.950 -34.188 48.618 1.00 57.25 438 GLY A C 1
ATOM 3170 O O . GLY A 1 438 ? -55.339 -33.953 47.578 1.00 57.25 438 GLY A O 1
ATOM 3171 N N . PRO A 1 439 ? -56.170 -35.452 49.028 1.00 53.19 439 PRO A N 1
ATOM 3172 C CA . PRO A 1 439 ? -55.255 -36.600 48.882 1.00 53.19 439 PRO A CA 1
ATOM 3173 C C . PRO A 1 439 ? -54.898 -37.071 47.465 1.00 53.19 439 PRO A C 1
ATOM 3175 O O . PRO A 1 439 ? -54.213 -38.079 47.328 1.00 53.19 439 PRO A O 1
ATOM 3178 N N . VAL A 1 440 ? -55.334 -36.394 46.405 1.00 49.09 440 VAL A N 1
ATOM 3179 C CA . VAL A 1 440 ? -55.261 -36.968 45.061 1.00 49.09 440 VAL A CA 1
ATOM 3180 C C . VAL A 1 440 ? -53.981 -36.618 44.303 1.00 49.09 440 VAL A C 1
ATOM 3182 O O . VAL A 1 440 ? -53.642 -37.384 43.420 1.00 49.09 440 VAL A O 1
ATOM 3185 N N . ASN A 1 441 ? -53.225 -35.553 44.633 1.00 50.38 441 ASN A N 1
ATOM 3186 C CA . ASN A 1 441 ? -52.075 -35.156 43.788 1.00 50.38 441 ASN A CA 1
ATOM 3187 C C . ASN A 1 441 ? -50.830 -34.540 44.470 1.00 50.38 441 ASN A C 1
ATOM 3189 O O . ASN A 1 441 ? -49.964 -34.057 43.748 1.00 50.38 441 ASN A O 1
ATOM 3193 N N . ASN A 1 442 ? -50.681 -34.536 45.805 1.00 54.66 442 ASN A N 1
ATOM 3194 C CA . ASN A 1 442 ? -49.462 -34.073 46.518 1.00 54.66 442 ASN A CA 1
ATOM 3195 C C . ASN A 1 442 ? -48.849 -32.718 46.071 1.00 54.66 442 ASN A C 1
ATOM 3197 O O . ASN A 1 442 ? -47.704 -32.407 46.404 1.00 54.66 442 ASN A O 1
ATOM 3201 N N . GLN A 1 443 ? -49.585 -31.877 45.341 1.00 45.31 443 GLN A N 1
ATOM 3202 C CA . GLN A 1 443 ? -49.094 -30.579 44.906 1.00 45.31 443 GLN A CA 1
ATOM 3203 C C . GLN A 1 443 ? -49.349 -29.561 46.009 1.00 45.31 443 GLN A C 1
ATOM 3205 O O . GLN A 1 443 ? -50.479 -29.146 46.261 1.00 45.31 443 GLN A O 1
ATOM 3210 N N . VAL A 1 444 ? -48.269 -29.159 46.674 1.00 47.41 444 VAL A N 1
ATOM 3211 C CA . VAL A 1 444 ? -48.289 -28.044 47.616 1.00 47.41 444 VAL A CA 1
ATOM 3212 C C . VAL A 1 444 ? -48.333 -26.758 46.801 1.00 47.41 444 VAL A C 1
ATOM 3214 O O . VAL A 1 444 ? -47.319 -26.320 46.259 1.00 47.41 444 VAL A O 1
ATOM 3217 N N . THR A 1 445 ? -49.509 -26.147 46.706 1.00 52.94 445 THR A N 1
ATOM 3218 C CA . THR A 1 445 ? -49.650 -24.802 46.144 1.00 52.94 445 THR A CA 1
ATOM 3219 C C . THR A 1 445 ? -49.592 -23.801 47.295 1.00 52.94 445 THR A C 1
ATOM 3221 O O . THR A 1 445 ? -50.340 -23.895 48.269 1.00 52.94 445 THR A O 1
ATOM 3224 N N . ARG A 1 446 ? -48.662 -22.847 47.230 1.00 51.31 446 ARG A N 1
ATOM 3225 C CA . ARG A 1 446 ? -48.562 -21.776 48.230 1.00 51.31 446 ARG A CA 1
ATOM 3226 C C . ARG A 1 446 ? -49.580 -20.690 47.887 1.00 51.31 446 ARG A C 1
ATOM 3228 O O . ARG A 1 446 ? -49.533 -20.159 46.781 1.00 51.31 446 ARG A O 1
ATOM 3235 N N . ALA A 1 447 ? -50.481 -20.363 48.812 1.00 53.03 447 ALA A N 1
ATOM 3236 C CA . ALA A 1 447 ? -51.459 -19.290 48.630 1.00 53.03 447 ALA A CA 1
ATOM 3237 C C . ALA A 1 447 ? -51.160 -18.107 49.563 1.00 53.03 447 ALA A C 1
ATOM 3239 O O . ALA A 1 447 ? -50.721 -18.294 50.701 1.00 53.03 447 ALA A O 1
ATOM 3240 N N . PHE A 1 448 ? -51.409 -16.891 49.071 1.00 54.69 448 PHE A N 1
ATOM 3241 C CA . PHE A 1 448 ? -51.330 -15.656 49.852 1.00 54.69 448 PHE A CA 1
ATOM 3242 C C . PHE A 1 448 ? -52.601 -15.476 50.685 1.00 54.69 448 PHE A C 1
ATOM 3244 O O . PHE A 1 448 ? -53.702 -15.537 50.141 1.00 54.69 448 PHE A O 1
ATOM 3251 N N . VAL A 1 449 ? -52.461 -15.209 51.986 1.00 54.62 449 VAL A N 1
ATOM 3252 C CA . VAL A 1 449 ? -53.596 -14.920 52.877 1.00 54.62 449 VAL A CA 1
ATOM 3253 C C . VAL A 1 449 ? -53.308 -13.641 53.668 1.00 54.62 449 VAL A C 1
ATOM 3255 O O . VAL A 1 449 ? -52.227 -13.499 54.239 1.00 54.62 449 VAL A O 1
ATOM 3258 N N . LYS A 1 450 ? -54.276 -12.714 53.701 1.00 60.31 450 LYS A N 1
ATOM 3259 C CA . LYS A 1 450 ? -54.287 -11.513 54.556 1.00 60.31 450 LYS A CA 1
ATOM 3260 C C . LYS A 1 450 ? -55.516 -11.553 55.477 1.00 60.31 450 LYS A C 1
ATOM 3262 O O . LYS A 1 450 ? -56.571 -11.955 54.988 1.00 60.31 450 LYS A O 1
ATOM 3267 N N . PRO A 1 451 ? -55.462 -11.021 56.713 1.00 60.16 451 PRO A N 1
ATOM 3268 C CA . PRO A 1 451 ? -54.313 -10.837 57.603 1.00 60.16 451 PRO A CA 1
ATOM 3269 C C . PRO A 1 451 ? -54.226 -11.964 58.648 1.00 60.16 451 PRO A C 1
ATOM 3271 O O . PRO A 1 451 ? -55.243 -12.408 59.180 1.00 60.16 451 PRO A O 1
ATOM 3274 N N . CYS A 1 452 ? -53.009 -12.374 59.009 1.00 54.16 452 CYS A N 1
ATOM 3275 C CA . CYS A 1 452 ? -52.803 -13.149 60.232 1.00 54.16 452 CYS A CA 1
ATOM 3276 C C . CYS A 1 452 ? -52.775 -12.177 61.425 1.00 54.16 452 CYS A C 1
ATOM 3278 O O . CYS A 1 452 ? -52.052 -11.180 61.363 1.00 54.16 452 CYS A O 1
ATOM 3280 N N . PRO A 1 453 ? -53.548 -12.411 62.501 1.00 59.34 453 PRO A N 1
ATOM 3281 C CA . PRO A 1 453 ? -53.496 -11.581 63.700 1.00 59.34 453 PRO A CA 1
ATOM 3282 C C . PRO A 1 453 ? -52.056 -11.481 64.216 1.00 59.34 453 PRO A C 1
ATOM 3284 O O . PRO A 1 453 ? -51.362 -12.499 64.264 1.00 59.34 453 PRO A O 1
ATOM 3287 N N . ILE A 1 454 ? -51.625 -10.287 64.641 1.00 54.56 454 ILE A N 1
ATOM 3288 C CA . ILE A 1 454 ? -50.264 -9.985 65.147 1.00 54.56 454 ILE A CA 1
ATOM 3289 C C . ILE A 1 454 ? -49.797 -10.999 66.214 1.00 54.56 454 ILE A C 1
ATOM 3291 O O . ILE A 1 454 ? -48.609 -11.271 66.352 1.00 54.56 454 ILE A O 1
ATOM 3295 N N . ASN A 1 455 ? -50.742 -11.647 66.893 1.00 55.09 455 ASN A N 1
ATOM 3296 C CA . ASN A 1 455 ? -50.519 -12.568 68.001 1.00 55.09 455 ASN A CA 1
ATOM 3297 C C . ASN A 1 455 ? -50.311 -14.036 67.559 1.00 55.09 455 ASN A C 1
ATOM 3299 O O . ASN A 1 455 ? -50.176 -14.909 68.409 1.00 55.09 455 ASN A O 1
ATOM 3303 N N . SER A 1 456 ? -50.351 -14.340 66.255 1.00 54.62 456 SER A N 1
ATOM 3304 C CA . SER A 1 456 ? -50.363 -15.723 65.726 1.00 54.62 456 SER A CA 1
ATOM 3305 C C . SER A 1 456 ? -49.084 -16.146 64.989 1.00 54.62 456 SER A C 1
ATOM 3307 O O . SER A 1 456 ? -49.016 -17.261 64.453 1.00 54.62 456 SER A O 1
ATOM 3309 N N . PHE A 1 457 ? -48.060 -15.283 64.992 1.00 48.72 457 PHE A N 1
ATOM 3310 C CA . PHE A 1 457 ? -46.723 -15.595 64.490 1.00 48.72 457 PHE A CA 1
ATOM 3311 C C . PHE A 1 457 ? -46.009 -16.534 65.466 1.00 48.72 457 PHE A C 1
ATOM 3313 O O . PHE A 1 457 ? -45.598 -16.127 66.550 1.00 48.72 457 PHE A O 1
ATOM 3320 N N . SER A 1 458 ? -45.851 -17.799 65.078 1.00 50.91 458 SER A N 1
ATOM 3321 C CA . SER A 1 458 ? -44.960 -18.713 65.788 1.00 50.91 458 SER A CA 1
ATOM 3322 C C . SER A 1 458 ? -43.546 -18.540 65.216 1.00 50.91 458 SER A C 1
ATOM 3324 O O . SER A 1 458 ? -43.379 -18.667 63.997 1.00 50.91 458 SER A O 1
ATOM 3326 N N . PRO A 1 459 ? -42.531 -18.200 66.031 1.00 46.81 459 PRO A N 1
ATOM 3327 C CA . PRO A 1 459 ? -41.151 -18.187 65.568 1.00 46.81 459 PRO A CA 1
ATOM 3328 C C . PRO A 1 459 ? -40.784 -19.603 65.116 1.00 46.81 459 PRO A C 1
ATOM 3330 O O . PRO A 1 459 ? -40.990 -20.567 65.850 1.00 46.81 459 PRO A O 1
ATOM 3333 N N . GLY A 1 460 ? -40.288 -19.731 63.883 1.00 50.44 460 GLY A N 1
ATOM 3334 C CA . GLY A 1 460 ? -39.797 -21.007 63.371 1.00 50.44 460 GLY A CA 1
ATOM 3335 C C . GLY A 1 460 ? -38.776 -21.616 64.335 1.00 50.44 460 GLY A C 1
ATOM 3336 O O . GLY A 1 460 ? -37.949 -20.903 64.903 1.00 50.44 460 GLY A O 1
ATOM 3337 N N . ASP A 1 461 ? -38.882 -22.928 64.532 1.00 45.50 461 ASP A N 1
ATOM 3338 C CA . ASP A 1 461 ? -38.068 -23.708 65.462 1.00 45.50 461 ASP A CA 1
ATOM 3339 C C . ASP A 1 461 ? -36.562 -23.485 65.187 1.00 45.50 461 ASP A C 1
ATOM 3341 O O . ASP A 1 461 ? -36.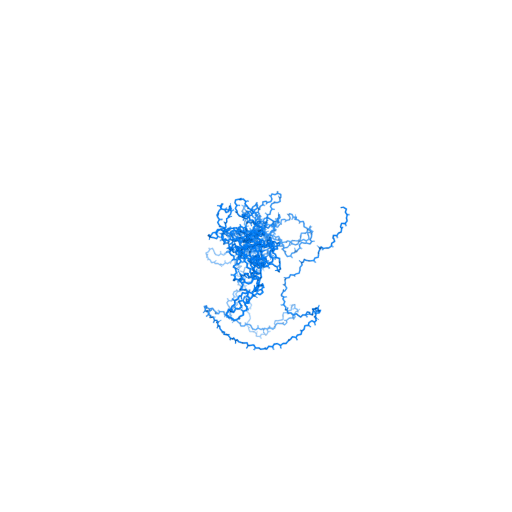120 -23.710 64.054 1.00 45.50 461 ASP A O 1
ATOM 3345 N N . PRO A 1 462 ? -35.751 -23.047 66.171 1.00 42.06 462 PRO A N 1
ATOM 3346 C CA . PRO A 1 462 ? -34.334 -22.725 65.964 1.00 42.06 462 PRO A CA 1
ATOM 3347 C C . PRO A 1 462 ? -33.460 -23.928 65.564 1.00 42.06 462 PRO A C 1
ATOM 3349 O O . PRO A 1 462 ? -32.284 -23.756 65.243 1.00 42.06 462 PRO A O 1
ATOM 3352 N N . LYS A 1 463 ? -34.002 -25.153 65.547 1.00 37.38 463 LYS A N 1
ATOM 3353 C CA . LYS A 1 463 ? -33.282 -26.371 65.154 1.00 37.38 463 LYS A CA 1
ATOM 3354 C C . LYS A 1 463 ? -33.494 -26.725 63.675 1.00 37.38 463 LYS A C 1
ATOM 3356 O O . LYS A 1 463 ? -34.232 -27.645 63.341 1.00 37.38 463 LYS A O 1
ATOM 3361 N N . GLY A 1 464 ? -32.809 -26.012 62.780 1.00 37.06 464 GLY A N 1
ATOM 3362 C CA . GLY A 1 464 ? -32.340 -26.534 61.481 1.00 37.06 464 GLY A CA 1
ATOM 3363 C C . GLY A 1 464 ? -33.362 -27.007 60.432 1.00 37.06 464 GLY A C 1
ATOM 3364 O O . GLY A 1 464 ? -32.945 -27.547 59.409 1.00 37.06 464 GLY A O 1
ATOM 3365 N N . SER A 1 465 ? -34.673 -26.823 60.618 1.00 38.41 465 SER A N 1
ATOM 3366 C CA . SER A 1 465 ? -35.656 -27.130 59.569 1.00 38.41 465 SER A CA 1
ATOM 3367 C C . SER A 1 465 ? -35.924 -25.885 58.716 1.00 38.41 465 SER A C 1
ATOM 3369 O O . SER A 1 465 ? -36.238 -24.829 59.257 1.00 38.41 465 SER A O 1
ATOM 3371 N N . ASN A 1 466 ? -35.833 -26.001 57.385 1.00 39.38 466 ASN A N 1
ATOM 3372 C CA . ASN A 1 466 ? -36.175 -24.953 56.405 1.00 39.38 466 ASN A CA 1
ATOM 3373 C C . ASN A 1 466 ? -37.691 -24.638 56.380 1.00 39.38 466 ASN A C 1
ATOM 3375 O O . ASN A 1 466 ? -38.326 -24.626 55.322 1.00 39.38 466 ASN A O 1
ATOM 3379 N N . ARG A 1 467 ? -38.322 -24.430 57.538 1.00 42.19 467 ARG A N 1
ATOM 3380 C CA . ARG A 1 467 ? -39.708 -23.973 57.633 1.00 42.19 467 ARG A CA 1
ATOM 3381 C C . ARG A 1 467 ? -39.709 -22.457 57.743 1.00 42.19 467 ARG A C 1
ATOM 3383 O O . ARG A 1 467 ? -39.322 -21.893 58.759 1.00 42.19 467 ARG A O 1
ATOM 3390 N N . ALA A 1 468 ? -40.161 -21.810 56.671 1.00 45.47 468 ALA A N 1
ATOM 3391 C CA . ALA A 1 468 ? -40.511 -20.398 56.703 1.00 45.47 468 ALA A CA 1
ATOM 3392 C C . ALA A 1 468 ? -41.559 -20.146 57.807 1.00 45.47 468 ALA A C 1
ATOM 3394 O O . ALA A 1 468 ? -42.384 -21.033 58.059 1.00 45.47 468 ALA A O 1
ATOM 3395 N N . PRO A 1 469 ? -41.563 -18.963 58.447 1.00 49.53 469 PRO A N 1
ATOM 3396 C CA . PRO A 1 469 ? -42.615 -18.591 59.384 1.00 49.53 469 PRO A CA 1
ATOM 3397 C C . PRO A 1 469 ? -43.989 -18.770 58.723 1.00 49.53 469 PRO A C 1
ATOM 3399 O O . PRO A 1 469 ? -44.256 -18.232 57.647 1.00 49.53 469 PRO A O 1
ATOM 3402 N N . SER A 1 470 ? -44.842 -19.573 59.354 1.00 47.22 470 SER A N 1
ATOM 3403 C CA . SER A 1 470 ? -46.200 -19.869 58.897 1.00 47.22 470 SER A CA 1
ATOM 3404 C C . SER A 1 470 ? -47.195 -19.352 59.921 1.00 47.22 470 SER A C 1
ATOM 3406 O O . SER A 1 470 ? -46.978 -19.522 61.123 1.00 47.22 470 SER A O 1
ATOM 3408 N N . CYS A 1 471 ? -48.311 -18.788 59.467 1.00 49.41 471 CYS A N 1
ATOM 3409 C CA . CYS A 1 471 ? -49.418 -18.504 60.368 1.00 49.41 471 CYS A CA 1
ATOM 3410 C C . CYS A 1 471 ? -49.891 -19.813 61.008 1.00 49.41 471 CYS A C 1
ATOM 3412 O O . CYS A 1 471 ? -50.056 -20.825 60.319 1.00 49.41 471 CYS A O 1
ATOM 3414 N N . SER A 1 472 ? -50.073 -19.799 62.327 1.00 46.94 472 SER A N 1
ATOM 3415 C CA . SER A 1 472 ? -50.657 -20.923 63.060 1.00 46.94 472 SER A CA 1
ATOM 3416 C C . SER A 1 472 ? -51.965 -21.342 62.379 1.00 46.94 472 SER A C 1
ATOM 3418 O O . SER A 1 472 ? -52.730 -20.470 61.966 1.00 46.94 472 SER A O 1
ATOM 3420 N N . ARG A 1 473 ? -52.179 -22.659 62.202 1.00 44.25 473 ARG A N 1
ATOM 3421 C CA . ARG A 1 473 ? -53.329 -23.256 61.492 1.00 44.25 473 ARG A CA 1
ATOM 3422 C C . ARG A 1 473 ? -54.603 -22.433 61.710 1.00 44.25 473 ARG A C 1
ATOM 3424 O O . ARG A 1 473 ? -55.143 -22.423 62.811 1.00 44.25 473 ARG A O 1
ATOM 3431 N N . VAL A 1 474 ? -55.123 -21.823 60.645 1.00 38.12 474 VAL A N 1
ATOM 3432 C CA . VAL A 1 474 ? -56.553 -21.518 60.591 1.00 38.12 474 VAL A CA 1
ATOM 3433 C C . VAL A 1 474 ? -57.233 -22.872 60.471 1.00 38.12 474 VAL A C 1
ATOM 3435 O O . VAL A 1 474 ? -57.154 -23.524 59.430 1.00 38.12 474 VAL A O 1
ATOM 3438 N N . THR A 1 475 ? -57.813 -23.350 61.566 1.00 36.59 475 THR A N 1
ATOM 3439 C CA . THR A 1 475 ? -58.681 -24.522 61.552 1.00 36.59 475 THR A CA 1
ATOM 3440 C C . THR A 1 475 ? -59.866 -24.169 60.661 1.00 36.59 475 THR A C 1
ATOM 3442 O O . THR A 1 475 ? -60.752 -23.418 61.062 1.00 36.59 475 THR A O 1
ATOM 3445 N N . THR A 1 476 ? -59.872 -24.640 59.417 1.00 32.47 476 THR A N 1
ATOM 3446 C CA . THR A 1 476 ? -61.091 -24.629 58.618 1.00 32.47 476 THR A CA 1
ATOM 3447 C C . THR A 1 476 ? -62.084 -25.533 59.338 1.00 32.47 476 THR A C 1
ATOM 3449 O O . THR A 1 476 ? -61.873 -26.740 59.445 1.00 32.47 476 THR A O 1
ATOM 3452 N N . HIS A 1 477 ? -63.149 -24.949 59.892 1.00 31.42 477 HIS A N 1
ATOM 3453 C CA . HIS A 1 477 ? -64.297 -25.724 60.340 1.00 31.42 477 HIS A CA 1
ATOM 3454 C C . HIS A 1 477 ? -64.826 -26.495 59.130 1.00 31.42 477 HIS A C 1
ATOM 3456 O O . HIS A 1 477 ? -65.400 -25.919 58.207 1.00 31.42 477 HIS A O 1
ATOM 3462 N N . SER A 1 478 ? -64.596 -27.805 59.118 1.00 30.62 478 SER A N 1
ATOM 3463 C CA . SER A 1 478 ? -65.279 -28.719 58.220 1.00 30.62 478 SER A CA 1
ATOM 3464 C C . SER A 1 478 ? -66.764 -28.704 58.582 1.00 30.62 478 SER A C 1
ATOM 3466 O O . SER A 1 478 ? -67.165 -29.314 59.575 1.00 30.62 478 SER A O 1
ATOM 3468 N N . ILE A 1 479 ? -67.583 -27.999 57.802 1.00 32.09 479 ILE A N 1
ATOM 3469 C CA . ILE A 1 479 ? -69.025 -28.245 57.791 1.00 32.09 479 ILE A CA 1
ATOM 3470 C C . ILE A 1 479 ? -69.200 -29.581 57.074 1.00 32.09 479 ILE A C 1
ATOM 3472 O O . ILE A 1 479 ? -69.081 -29.674 55.855 1.00 32.09 479 ILE A O 1
ATOM 3476 N N . GLY A 1 480 ? -69.384 -30.639 57.858 1.00 34.59 480 GLY A N 1
ATOM 3477 C CA . GLY A 1 480 ? -69.742 -31.945 57.338 1.00 34.59 480 GLY A CA 1
ATOM 3478 C C . GLY A 1 480 ? -71.199 -31.949 56.895 1.00 34.59 480 GLY A C 1
ATOM 3479 O O . GLY A 1 480 ? -72.086 -31.736 57.715 1.00 34.59 480 GLY A O 1
ATOM 3480 N N . GLN A 1 481 ? -71.440 -32.263 55.625 1.00 29.64 481 GLN A N 1
ATOM 3481 C CA . GLN A 1 481 ? -72.641 -32.977 55.203 1.00 29.64 481 GLN A CA 1
ATOM 3482 C C . GLN A 1 481 ? -72.260 -33.991 54.115 1.00 29.64 481 GLN A C 1
ATOM 3484 O O . GLN A 1 481 ? -71.620 -33.610 53.133 1.00 29.64 481 GLN A O 1
ATOM 3489 N N . PRO A 1 482 ? -72.602 -35.282 54.278 1.00 41.50 482 PRO A N 1
ATOM 3490 C CA . PRO A 1 482 ? -72.413 -36.275 53.240 1.00 41.50 482 PRO A CA 1
ATOM 3491 C C . PRO A 1 482 ? -73.620 -36.295 52.293 1.00 41.50 482 PRO A C 1
ATOM 3493 O O . PRO A 1 482 ? -74.756 -36.081 52.704 1.00 41.50 482 PRO A O 1
ATOM 3496 N N . ASN A 1 483 ? -73.341 -36.662 51.044 1.00 40.50 483 ASN A N 1
ATOM 3497 C CA . ASN A 1 483 ? -74.291 -37.095 50.019 1.00 40.50 483 ASN A CA 1
ATOM 3498 C C . ASN A 1 483 ? -75.262 -36.038 49.481 1.00 40.50 483 ASN A C 1
ATOM 3500 O O . ASN A 1 483 ? -76.407 -35.959 49.907 1.00 40.50 483 ASN A O 1
ATOM 3504 N N . GLN A 1 484 ? -74.858 -35.373 48.396 1.00 31.36 484 GLN A N 1
ATOM 3505 C CA . GLN A 1 484 ? -75.686 -35.293 47.190 1.00 31.36 484 GLN A CA 1
ATOM 3506 C C . GLN A 1 484 ? -74.817 -34.944 45.976 1.00 31.36 484 GLN A C 1
ATOM 3508 O O . GLN A 1 484 ? -74.062 -33.977 45.973 1.00 31.36 484 GLN A O 1
ATOM 3513 N N . ALA A 1 485 ? -74.912 -35.775 44.940 1.00 42.81 485 ALA A N 1
ATOM 3514 C CA . ALA A 1 485 ? -74.340 -35.497 43.636 1.00 42.81 485 ALA A CA 1
ATOM 3515 C C . ALA A 1 485 ? -75.169 -34.398 42.958 1.00 42.81 485 ALA A C 1
ATOM 3517 O O . ALA A 1 485 ? -76.246 -34.661 42.429 1.00 42.81 485 ALA A O 1
ATOM 3518 N N . SER A 1 486 ? -74.658 -33.170 42.954 1.00 30.64 486 SER A N 1
ATOM 3519 C CA . SER A 1 486 ? -75.178 -32.084 42.125 1.00 30.64 486 SER A CA 1
ATOM 3520 C C . SER A 1 486 ? -74.080 -31.579 41.197 1.00 30.64 486 SER A C 1
ATOM 3522 O O . SER A 1 486 ? -72.998 -31.198 41.640 1.00 30.64 486 SER A O 1
ATOM 3524 N N . LYS A 1 487 ? -74.373 -31.591 39.892 1.00 33.03 487 LYS A N 1
ATOM 3525 C CA . LYS A 1 487 ? -73.576 -30.964 38.833 1.00 33.03 487 LYS A CA 1
ATOM 3526 C C . LYS A 1 487 ? -73.231 -29.524 39.227 1.00 33.03 487 LYS A C 1
ATOM 3528 O O . LYS A 1 487 ? -74.133 -28.715 39.420 1.00 33.03 487 LYS A O 1
ATOM 3533 N N . HIS A 1 488 ? -71.943 -29.195 39.279 1.00 25.86 488 HIS A N 1
ATOM 3534 C CA . HIS A 1 488 ? -71.492 -27.809 39.315 1.00 25.86 488 HIS A CA 1
ATOM 3535 C C . HIS A 1 488 ? -71.119 -27.350 37.908 1.00 25.86 488 HIS A C 1
ATOM 3537 O O . HIS A 1 488 ? -70.088 -27.717 37.350 1.00 25.86 488 HIS A O 1
ATOM 3543 N N . GLU A 1 489 ? -72.015 -26.549 37.344 1.00 27.02 489 GLU A N 1
ATOM 3544 C CA . GLU A 1 489 ? -71.768 -25.666 36.215 1.00 27.02 489 GLU A CA 1
ATOM 3545 C C . GLU A 1 489 ? -71.022 -24.434 36.757 1.00 27.02 489 GLU A C 1
ATOM 3547 O O . GLU A 1 489 ? -71.567 -23.669 37.552 1.00 27.02 489 GLU A O 1
ATOM 3552 N N . VAL A 1 490 ? -69.755 -24.252 36.376 1.00 26.23 490 VAL A N 1
ATOM 3553 C CA . VAL A 1 490 ? -69.001 -23.031 36.696 1.00 26.23 490 VAL A CA 1
ATOM 3554 C C . VAL A 1 490 ? -69.223 -22.032 35.565 1.00 26.23 490 VAL A C 1
ATOM 3556 O O . VAL A 1 490 ? -68.584 -22.108 34.517 1.00 26.23 490 VAL A O 1
ATOM 3559 N N . LYS A 1 491 ? -70.142 -21.086 35.777 1.00 27.16 491 LYS A N 1
ATOM 3560 C CA . LYS A 1 491 ? -70.238 -19.864 34.971 1.00 27.16 491 LYS A CA 1
ATOM 3561 C C . LYS A 1 491 ? -69.244 -18.835 35.509 1.00 27.16 491 LYS A C 1
ATOM 3563 O O . LYS A 1 491 ? -69.452 -18.255 36.571 1.00 27.16 491 LYS A O 1
ATOM 3568 N N . CYS A 1 492 ? -68.170 -18.596 34.759 1.00 26.23 492 CYS A N 1
ATOM 3569 C CA . CYS A 1 492 ? -67.343 -17.403 34.917 1.00 26.23 492 CYS A CA 1
ATOM 3570 C C . CYS A 1 492 ? -68.061 -16.216 34.270 1.00 26.23 492 CYS A C 1
ATOM 3572 O O . CYS A 1 492 ? -68.263 -16.192 33.058 1.00 26.23 492 CYS A O 1
ATOM 3574 N N . THR A 1 493 ? -68.416 -15.219 35.076 1.00 33.38 493 THR A N 1
ATOM 3575 C CA . THR A 1 493 ? -68.972 -13.949 34.599 1.00 33.38 493 THR A CA 1
ATOM 3576 C C . THR A 1 493 ? -67.947 -12.854 34.859 1.00 33.38 493 THR A C 1
ATOM 3578 O O . THR A 1 493 ? -67.962 -12.262 35.928 1.00 33.38 493 THR A O 1
ATOM 3581 N N . TRP A 1 494 ? -67.025 -12.641 33.915 1.00 29.30 494 TRP A N 1
ATOM 3582 C CA . TRP A 1 494 ? -66.494 -11.330 33.503 1.00 29.30 494 TRP A CA 1
ATOM 3583 C C . TRP A 1 494 ? -65.388 -11.502 32.449 1.00 29.30 494 TRP A C 1
ATOM 3585 O O . TRP A 1 494 ? -64.586 -12.426 32.527 1.00 29.30 494 TRP A O 1
ATOM 3595 N N . CYS A 1 495 ? -65.377 -10.578 31.484 1.00 28.11 495 CYS A N 1
ATOM 3596 C CA . CYS A 1 495 ? -64.586 -10.520 30.246 1.00 28.11 495 CYS A CA 1
ATOM 3597 C C . CYS A 1 495 ? -65.025 -11.474 29.121 1.00 28.11 495 CYS A C 1
ATOM 3599 O O . CYS A 1 495 ? -64.481 -12.555 28.914 1.00 28.11 495 CYS A O 1
ATOM 3601 N N . GLY A 1 496 ? -65.986 -10.999 28.322 1.00 38.75 496 GLY A N 1
ATOM 3602 C CA . GLY A 1 496 ? -66.178 -11.482 26.961 1.00 38.75 496 GLY A CA 1
ATOM 3603 C C . GLY A 1 496 ? -65.001 -11.060 26.084 1.00 38.75 496 GLY A C 1
ATOM 3604 O O . GLY A 1 496 ? -64.787 -9.872 25.863 1.00 38.75 496 GLY A O 1
ATOM 3605 N N . LEU A 1 497 ? -64.251 -12.038 25.586 1.00 26.62 497 LEU A N 1
ATOM 3606 C CA . LEU A 1 497 ? -63.370 -11.893 24.431 1.00 26.62 497 LEU A CA 1
ATOM 3607 C C . LEU A 1 497 ? -63.140 -13.278 23.827 1.00 26.62 497 LEU A C 1
ATOM 3609 O O . LEU A 1 497 ? -62.537 -14.162 24.429 1.00 26.62 497 LEU A O 1
ATOM 3613 N N . VAL A 1 498 ? -63.687 -13.463 22.629 1.00 29.83 498 VAL A N 1
ATOM 3614 C CA . VAL A 1 498 ? -63.523 -14.664 21.814 1.00 29.83 498 VAL A CA 1
ATOM 3615 C C . VAL A 1 498 ? -62.182 -14.562 21.099 1.00 29.83 498 VAL A C 1
ATOM 3617 O O . VAL A 1 498 ? -61.997 -13.678 20.268 1.00 29.83 498 VAL A O 1
ATOM 3620 N N . THR A 1 499 ? -61.269 -15.494 21.358 1.00 28.55 499 THR A N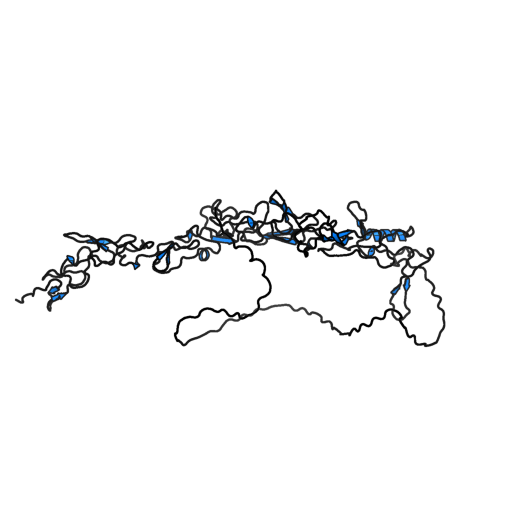 1
ATOM 3621 C CA . THR A 1 499 ? -60.172 -15.801 20.431 1.00 28.55 499 THR A CA 1
ATOM 3622 C C . THR A 1 499 ? -60.053 -17.315 20.266 1.00 28.55 499 THR A C 1
ATOM 3624 O O . THR A 1 499 ? -59.924 -18.063 21.231 1.00 28.55 499 THR A O 1
ATOM 3627 N N . ARG A 1 500 ? -60.167 -17.778 19.013 1.00 29.23 500 ARG A N 1
ATOM 3628 C CA . ARG A 1 500 ? -59.894 -19.164 18.606 1.00 29.23 500 ARG A CA 1
ATOM 3629 C C . ARG A 1 500 ? -58.381 -19.359 18.529 1.00 29.23 500 ARG A C 1
ATOM 3631 O O . ARG A 1 500 ? -57.724 -18.622 17.799 1.00 29.23 500 ARG A O 1
ATOM 3638 N N . GLN A 1 501 ? -57.851 -20.395 19.174 1.00 25.52 501 GLN A N 1
ATOM 3639 C CA . GLN A 1 501 ? -56.535 -20.941 18.841 1.00 25.52 501 GLN A CA 1
ATOM 3640 C C . GLN A 1 501 ? -56.637 -22.437 18.536 1.00 25.52 501 GLN A C 1
ATOM 3642 O O . GLN A 1 501 ? -57.175 -23.221 19.314 1.00 25.52 501 GLN A O 1
ATOM 3647 N N . HIS A 1 502 ? -56.120 -22.802 17.363 1.00 26.91 502 HIS A N 1
ATOM 3648 C CA . HIS A 1 502 ? -55.898 -24.170 16.918 1.00 26.91 502 HIS A CA 1
ATOM 3649 C C . HIS A 1 502 ? -54.646 -24.741 17.598 1.00 26.91 502 HIS A C 1
ATOM 3651 O O . HIS A 1 502 ? -53.573 -24.145 17.527 1.00 26.91 502 HIS A O 1
ATOM 3657 N N . HIS A 1 503 ? -54.765 -25.924 18.199 1.00 26.53 503 HIS A N 1
ATOM 3658 C CA . HIS A 1 503 ? -53.617 -26.732 18.601 1.00 26.53 503 HIS A CA 1
ATOM 3659 C C . HIS A 1 503 ? -53.003 -27.419 17.373 1.00 26.53 503 HIS A C 1
ATOM 3661 O O . HIS A 1 503 ? -53.631 -28.293 16.777 1.00 26.53 503 HIS A O 1
ATOM 3667 N N . ALA A 1 504 ? -51.758 -27.077 17.038 1.00 28.84 504 ALA A N 1
ATOM 3668 C CA . ALA A 1 504 ? -50.890 -27.900 16.201 1.00 28.84 504 ALA A CA 1
ATOM 3669 C C . ALA A 1 504 ? -49.759 -28.468 17.073 1.00 28.84 504 ALA A C 1
ATOM 3671 O O . ALA A 1 504 ? -49.041 -27.729 17.746 1.00 28.84 504 ALA A O 1
ATOM 3672 N N . ARG A 1 505 ? -49.640 -29.800 17.087 1.00 27.61 505 ARG A N 1
ATOM 3673 C CA . ARG A 1 505 ? -48.532 -30.545 17.700 1.00 27.61 505 ARG A CA 1
ATOM 3674 C C . ARG A 1 505 ? -47.257 -30.307 16.891 1.00 27.61 505 ARG A C 1
ATOM 3676 O O . ARG A 1 505 ? -47.256 -30.566 15.693 1.00 27.61 505 ARG A O 1
ATOM 3683 N N . VAL A 1 506 ? -46.166 -29.932 17.554 1.00 27.69 506 VAL A N 1
ATOM 3684 C CA . VAL A 1 506 ? -44.808 -30.040 17.003 1.00 27.69 506 VAL A CA 1
ATOM 3685 C C . VAL A 1 506 ? -44.072 -31.112 17.801 1.00 27.69 506 VAL A C 1
ATOM 3687 O O . VAL A 1 506 ? -43.965 -31.028 19.023 1.00 27.69 506 VAL A O 1
ATOM 3690 N N . GLN A 1 507 ? -43.638 -32.158 17.100 1.00 29.00 507 GLN A N 1
ATOM 3691 C CA . GLN A 1 507 ? -42.786 -33.220 17.627 1.00 29.00 507 GLN A CA 1
ATOM 3692 C C . GLN A 1 507 ? -41.349 -32.707 17.766 1.00 29.00 507 GLN A C 1
ATOM 3694 O O . GLN A 1 507 ? -40.829 -32.040 16.875 1.00 29.00 507 GLN A O 1
ATOM 3699 N N . ALA A 1 508 ? -40.714 -33.042 18.886 1.00 28.72 508 ALA A N 1
ATOM 3700 C CA . ALA A 1 508 ? -39.299 -32.804 19.124 1.00 28.72 508 ALA A CA 1
ATOM 3701 C C . ALA A 1 508 ? -38.445 -33.782 18.300 1.00 28.72 508 ALA A C 1
ATOM 3703 O O . ALA A 1 508 ? -38.677 -34.990 18.341 1.00 28.72 508 ALA A O 1
ATOM 3704 N N . VAL A 1 509 ? -37.434 -33.262 17.600 1.00 29.92 509 VAL A N 1
ATOM 3705 C CA . VAL A 1 509 ? -36.352 -34.047 16.993 1.00 29.92 509 VAL A CA 1
ATOM 3706 C C . VAL A 1 509 ? -35.056 -33.704 17.723 1.00 29.92 509 VAL A C 1
ATOM 3708 O O . VAL A 1 509 ? -34.698 -32.538 17.874 1.00 29.92 509 VAL A O 1
ATOM 3711 N N . THR A 1 510 ? -34.382 -34.738 18.214 1.00 31.69 510 THR A N 1
ATOM 3712 C CA . THR A 1 510 ? -33.061 -34.703 18.851 1.00 31.69 510 THR A CA 1
ATOM 3713 C C . THR A 1 510 ? -31.941 -34.585 17.806 1.00 31.69 510 THR A C 1
ATOM 3715 O O . THR A 1 510 ? -32.067 -35.164 16.726 1.00 31.69 510 THR A O 1
ATOM 3718 N N . PRO A 1 511 ? -30.806 -33.919 18.099 1.00 34.94 511 PRO A N 1
ATOM 3719 C CA . PRO A 1 511 ? -29.654 -33.944 17.205 1.00 34.94 511 PRO A CA 1
ATOM 3720 C C . PRO A 1 511 ? -28.696 -35.093 17.562 1.00 34.94 511 PRO A C 1
ATOM 3722 O O . PRO A 1 511 ? -28.220 -35.202 18.693 1.00 34.94 511 PRO A O 1
ATOM 3725 N N . ARG A 1 512 ? -28.385 -35.941 16.571 1.00 29.53 512 ARG A N 1
ATOM 3726 C CA . ARG A 1 512 ? -27.221 -36.842 16.587 1.00 29.53 512 ARG A CA 1
ATOM 3727 C C . ARG A 1 512 ? -26.016 -36.141 15.957 1.00 29.53 512 ARG A C 1
ATOM 3729 O O . ARG A 1 512 ? -26.095 -35.661 14.832 1.00 29.53 512 ARG A O 1
ATOM 3736 N N . ALA A 1 513 ? -24.909 -36.155 16.692 1.00 34.88 513 ALA A N 1
ATOM 3737 C CA . ALA A 1 513 ? -23.546 -35.919 16.227 1.00 34.88 513 ALA A CA 1
ATOM 3738 C C . ALA A 1 513 ? -23.119 -36.934 15.160 1.00 34.88 513 ALA A C 1
ATOM 3740 O O . ALA A 1 513 ? -23.443 -38.100 15.342 1.00 34.88 513 ALA A O 1
ATOM 3741 N N . TRP A 1 514 ? -22.324 -36.527 14.162 1.00 28.50 514 TRP A N 1
ATOM 3742 C CA . TRP A 1 514 ? -21.352 -37.380 13.458 1.00 28.50 514 TRP A CA 1
ATOM 3743 C C . TRP A 1 514 ? -20.200 -36.525 12.892 1.00 28.50 514 TRP A C 1
ATOM 3745 O O . TRP A 1 514 ? -20.423 -35.467 12.305 1.00 28.50 514 TRP A O 1
ATOM 3755 N N . GLN A 1 515 ? -18.970 -36.985 13.135 1.00 32.53 515 GLN A N 1
ATOM 3756 C CA . GLN A 1 515 ? -17.695 -36.417 12.692 1.00 32.53 515 GLN A CA 1
ATOM 3757 C C . GLN A 1 515 ? -17.200 -37.063 11.376 1.00 32.53 515 GLN A C 1
ATOM 3759 O O . GLN A 1 515 ? -17.600 -38.171 11.037 1.00 32.53 515 GLN A O 1
ATOM 3764 N N . HIS A 1 516 ? -16.212 -36.382 10.775 1.00 30.98 516 HIS A N 1
ATOM 3765 C CA . HIS A 1 516 ? -15.115 -36.838 9.896 1.00 30.98 516 HIS A CA 1
ATOM 3766 C C . HIS A 1 516 ? -15.318 -37.064 8.376 1.00 30.98 516 HIS A C 1
ATOM 3768 O O . HIS A 1 516 ? -15.896 -38.042 7.930 1.00 30.98 516 HIS A O 1
ATOM 3774 N N . ALA A 1 517 ? -14.662 -36.157 7.627 1.00 31.25 517 ALA A N 1
ATOM 3775 C CA . ALA A 1 517 ? -13.599 -36.357 6.621 1.00 31.25 517 ALA A CA 1
ATOM 3776 C C . ALA A 1 517 ? -13.837 -37.249 5.382 1.00 31.25 517 ALA A C 1
ATOM 3778 O O . ALA A 1 517 ? -14.021 -38.450 5.509 1.00 31.25 517 ALA A O 1
ATOM 3779 N N . THR A 1 518 ? -13.609 -36.712 4.172 1.00 30.16 518 THR A N 1
ATOM 3780 C CA . THR A 1 518 ? -12.383 -36.915 3.347 1.00 30.16 518 THR A CA 1
ATOM 3781 C C . THR A 1 518 ? -12.521 -36.348 1.921 1.00 30.16 518 THR A C 1
ATOM 3783 O O . THR A 1 518 ? -13.615 -36.197 1.391 1.00 30.16 518 THR A O 1
ATOM 3786 N N . ASN A 1 519 ? -11.357 -36.008 1.350 1.00 33.03 519 ASN A N 1
ATOM 3787 C CA . ASN A 1 519 ? -11.061 -35.579 -0.024 1.00 33.03 519 ASN A CA 1
ATOM 3788 C C . ASN A 1 519 ? -11.658 -36.463 -1.130 1.00 33.03 519 ASN A C 1
ATOM 3790 O O . ASN A 1 519 ? -11.731 -37.673 -0.951 1.00 33.03 519 ASN A O 1
ATOM 3794 N N . LEU A 1 520 ? -11.859 -35.880 -2.321 1.00 29.48 520 LEU A N 1
ATOM 3795 C CA . LEU A 1 520 ? -11.489 -36.495 -3.607 1.00 29.48 520 LEU A CA 1
ATOM 3796 C C . LEU A 1 520 ? -11.447 -35.457 -4.746 1.00 29.48 520 LEU A C 1
ATOM 3798 O O . LEU A 1 520 ? -12.283 -34.561 -4.844 1.00 29.48 520 LEU A O 1
ATOM 3802 N N . SER A 1 521 ? -10.413 -35.606 -5.569 1.00 31.77 521 SER A N 1
ATOM 3803 C CA . SER A 1 521 ? -10.078 -34.889 -6.795 1.00 31.77 521 SER A CA 1
ATOM 3804 C C . SER A 1 521 ? -10.923 -35.328 -7.991 1.00 31.77 521 SER A C 1
ATOM 3806 O O . SER A 1 521 ? -11.429 -36.447 -8.024 1.00 31.77 521 SER A O 1
ATOM 3808 N N . MET A 1 522 ? -10.955 -34.492 -9.032 1.00 30.25 522 MET A N 1
ATOM 3809 C CA . MET A 1 522 ? -11.156 -34.945 -10.409 1.00 30.25 522 MET A CA 1
ATOM 3810 C C . MET A 1 522 ? -10.360 -34.065 -11.383 1.00 30.25 522 MET A C 1
ATOM 3812 O O . MET A 1 522 ? -10.540 -32.849 -11.441 1.00 30.25 522 MET A O 1
ATOM 3816 N N . GLN A 1 523 ? -9.453 -34.723 -12.102 1.00 33.25 523 GLN A N 1
ATOM 3817 C CA . GLN A 1 523 ? -8.758 -34.282 -13.309 1.00 33.25 523 GLN A CA 1
ATOM 3818 C C . GLN A 1 523 ? -9.376 -34.998 -14.527 1.00 33.25 523 GLN A C 1
ATOM 3820 O O . GLN A 1 523 ? -9.985 -36.055 -14.372 1.00 33.25 523 GLN A O 1
ATOM 3825 N N . ASP A 1 524 ? -9.103 -34.416 -15.700 1.00 32.00 524 ASP A N 1
ATOM 3826 C CA . ASP A 1 524 ? -9.183 -34.948 -17.073 1.00 32.00 524 ASP A CA 1
ATOM 3827 C C . ASP A 1 524 ? -10.562 -35.003 -17.766 1.00 32.00 524 ASP A C 1
ATOM 3829 O O . ASP A 1 524 ? -11.522 -35.573 -17.262 1.00 32.00 524 ASP A O 1
ATOM 3833 N N . VAL A 1 525 ? -10.690 -34.432 -18.978 1.00 32.91 525 VAL A N 1
ATOM 3834 C CA . VAL A 1 525 ? -10.285 -35.037 -20.271 1.00 32.91 525 VAL A CA 1
ATOM 3835 C C . VAL A 1 525 ? -10.463 -34.020 -21.434 1.00 32.91 525 VAL A C 1
ATOM 3837 O O . VAL A 1 525 ? -11.371 -33.193 -21.435 1.00 32.91 525 VAL A O 1
ATOM 3840 N N . ALA A 1 526 ? -9.538 -34.102 -22.402 1.00 31.09 526 ALA A N 1
ATOM 3841 C CA . ALA A 1 526 ? -9.425 -33.466 -23.730 1.00 31.09 526 ALA A CA 1
ATOM 3842 C C . ALA A 1 526 ? -10.681 -33.622 -24.638 1.00 31.09 526 ALA A C 1
ATOM 3844 O O . ALA A 1 526 ? -11.582 -34.373 -24.309 1.00 31.09 526 ALA A O 1
ATOM 3845 N N . GLY A 1 527 ? -10.865 -33.036 -25.826 1.00 29.61 527 GLY A N 1
ATOM 3846 C CA . GLY A 1 527 ? -10.045 -32.287 -26.772 1.00 29.61 527 GLY A CA 1
ATOM 3847 C C . GLY A 1 527 ? -10.704 -32.336 -28.172 1.00 29.61 527 GLY A C 1
ATOM 3848 O O . GLY A 1 527 ? -11.545 -33.187 -28.437 1.00 29.61 527 GLY A O 1
ATOM 3849 N N . GLN A 1 528 ? -10.224 -31.447 -29.047 1.00 30.33 528 GLN A N 1
ATOM 3850 C CA . GLN A 1 528 ? -10.258 -31.432 -30.525 1.00 30.33 528 GLN A CA 1
ATOM 3851 C C . GLN A 1 528 ? -11.321 -30.634 -31.336 1.00 30.33 528 GLN A C 1
ATOM 3853 O O . GLN A 1 528 ? -12.462 -30.489 -30.910 1.00 30.33 528 GLN A O 1
ATOM 3858 N N . PRO A 1 529 ? -10.900 -30.080 -32.511 1.00 50.62 529 PRO A N 1
ATOM 3859 C CA . PRO A 1 529 ? -11.488 -28.934 -33.235 1.00 50.62 529 PRO A CA 1
ATOM 3860 C C . PRO A 1 529 ? -11.796 -29.304 -34.726 1.00 50.62 529 PRO A C 1
ATOM 3862 O O . PRO A 1 529 ? -12.050 -30.475 -34.991 1.00 50.62 529 PRO A O 1
ATOM 3865 N N . PRO A 1 530 ? -11.573 -28.435 -35.744 1.00 63.94 530 PRO A N 1
ATOM 3866 C CA . PRO A 1 530 ? -12.291 -27.223 -36.192 1.00 63.94 530 PRO A CA 1
ATOM 3867 C C . PRO A 1 530 ? -12.871 -27.376 -37.628 1.00 63.94 530 PRO A C 1
ATOM 3869 O O . PRO A 1 530 ? -12.568 -28.360 -38.283 1.00 63.94 530 PRO A O 1
ATOM 3872 N N . HIS A 1 531 ? -13.621 -26.388 -38.158 1.00 35.53 531 HIS A N 1
ATOM 3873 C CA . HIS A 1 531 ? -13.679 -26.023 -39.603 1.00 35.53 531 HIS A CA 1
ATOM 3874 C C . HIS A 1 531 ? -14.522 -24.734 -39.852 1.00 35.53 531 HIS A C 1
ATOM 3876 O O . HIS A 1 531 ? -15.157 -24.264 -38.910 1.00 35.53 531 HIS A O 1
ATOM 3882 N N . PRO A 1 532 ? -14.446 -24.063 -41.032 1.00 57.91 532 PRO A N 1
ATOM 3883 C CA . PRO A 1 532 ? -14.032 -22.654 -41.085 1.00 57.91 532 PRO A CA 1
ATOM 3884 C C . PRO A 1 532 ? -15.011 -21.658 -41.759 1.00 57.91 532 PRO A C 1
ATOM 3886 O O . PRO A 1 532 ? -15.956 -22.044 -42.430 1.00 57.91 532 PRO A O 1
ATOM 3889 N N . ALA A 1 533 ? -14.633 -20.375 -41.632 1.00 34.50 533 ALA A N 1
ATOM 3890 C CA . ALA A 1 533 ? -14.765 -19.241 -42.566 1.00 34.50 533 ALA A CA 1
ATOM 3891 C C . ALA A 1 533 ? -16.152 -18.785 -43.069 1.00 34.50 533 ALA A C 1
ATOM 3893 O O . ALA A 1 533 ? -16.797 -19.485 -43.835 1.00 34.50 533 ALA A O 1
ATOM 3894 N N . LEU A 1 534 ? -16.487 -17.504 -42.833 1.00 33.06 534 LEU A N 1
ATOM 3895 C CA . LEU A 1 534 ? -16.619 -16.508 -43.913 1.00 33.06 534 LEU A CA 1
ATOM 3896 C C . LEU A 1 534 ? -16.763 -15.065 -43.394 1.00 33.06 534 LEU A C 1
ATOM 3898 O O . LEU A 1 534 ? -17.237 -14.796 -42.297 1.00 33.06 534 LEU A O 1
ATOM 3902 N N . VAL A 1 535 ? -16.269 -14.166 -44.239 1.00 33.91 535 VAL A N 1
ATOM 3903 C CA . VAL A 1 535 ? -16.025 -12.728 -44.100 1.00 33.91 535 VAL A CA 1
ATOM 3904 C C . VAL A 1 535 ? -17.294 -11.912 -44.369 1.00 33.91 535 VAL A C 1
ATOM 3906 O O . VAL A 1 535 ? -17.957 -12.173 -45.365 1.00 33.91 535 VAL A O 1
ATOM 3909 N N . ALA A 1 536 ? -17.557 -10.866 -43.576 1.00 35.06 536 ALA A N 1
ATOM 3910 C CA . ALA A 1 536 ? -18.117 -9.583 -44.036 1.00 35.06 536 ALA A CA 1
ATOM 3911 C C . ALA A 1 536 ? -18.047 -8.532 -42.914 1.00 35.06 536 ALA A C 1
ATOM 3913 O O . ALA A 1 536 ? -18.179 -8.853 -41.736 1.00 35.06 536 ALA A O 1
ATOM 3914 N N . ALA A 1 537 ? -17.811 -7.277 -43.290 1.00 34.84 537 ALA A N 1
ATOM 3915 C CA . ALA A 1 537 ? -17.432 -6.185 -42.405 1.00 34.84 537 ALA A CA 1
ATOM 3916 C C . ALA A 1 537 ? -18.424 -4.998 -42.482 1.00 34.84 537 ALA A C 1
ATOM 3918 O O . ALA A 1 537 ? -18.971 -4.745 -43.551 1.00 34.84 537 ALA A O 1
ATOM 3919 N N . ILE A 1 538 ? -18.495 -4.229 -41.372 1.00 35.56 538 ILE A N 1
ATOM 3920 C CA . ILE A 1 538 ? -18.893 -2.796 -41.222 1.00 35.56 538 ILE A CA 1
ATOM 3921 C C . ILE A 1 538 ? -20.421 -2.490 -41.195 1.00 35.56 538 ILE A C 1
ATOM 3923 O O . ILE A 1 538 ? -21.151 -3.038 -42.011 1.00 35.56 538 ILE A O 1
ATOM 3927 N N . PRO A 1 539 ? -20.937 -1.512 -40.404 1.00 43.22 539 PRO A N 1
ATOM 3928 C CA . PRO A 1 539 ? -20.654 -1.100 -39.016 1.00 43.22 539 PRO A CA 1
ATOM 3929 C C . PRO A 1 539 ? -21.941 -1.090 -38.140 1.00 43.22 539 PRO A C 1
ATOM 3931 O O . PRO A 1 539 ? -23.029 -0.795 -38.625 1.00 43.22 539 PRO A O 1
ATOM 3934 N N . ALA A 1 540 ? -21.841 -1.312 -36.825 1.00 31.08 540 ALA A N 1
ATOM 3935 C CA . ALA A 1 540 ? -22.979 -1.134 -35.912 1.00 31.08 540 ALA A CA 1
ATOM 3936 C C . ALA A 1 540 ? -22.704 -0.029 -34.884 1.00 31.08 540 ALA A C 1
ATOM 3938 O O . ALA A 1 540 ? -21.847 -0.148 -34.009 1.00 31.08 540 ALA A O 1
ATOM 3939 N N . THR A 1 541 ? -23.473 1.047 -35.017 1.00 36.34 541 THR A N 1
ATOM 3940 C CA . THR A 1 541 ? -23.834 2.012 -33.980 1.00 36.34 541 THR A CA 1
ATOM 3941 C C . THR A 1 541 ? -24.406 1.280 -32.762 1.00 36.34 541 THR A C 1
ATOM 3943 O O . THR A 1 541 ? -25.374 0.530 -32.868 1.00 36.34 541 THR A O 1
ATOM 3946 N N . ALA A 1 542 ? -23.804 1.485 -31.591 1.00 29.66 542 ALA A N 1
ATOM 3947 C CA . ALA A 1 542 ? -24.239 0.853 -30.352 1.00 29.66 542 ALA A CA 1
ATOM 3948 C C . ALA A 1 542 ? -25.458 1.581 -29.758 1.00 29.66 542 ALA A C 1
ATOM 3950 O O . ALA A 1 542 ? -25.331 2.643 -29.150 1.00 29.66 542 ALA A O 1
ATOM 3951 N N . ILE A 1 543 ? -26.635 0.971 -29.904 1.00 36.12 543 ILE A N 1
ATOM 3952 C CA . ILE A 1 543 ? -27.774 1.123 -28.993 1.00 36.12 543 ILE A CA 1
ATOM 3953 C C . ILE A 1 543 ? -27.659 -0.033 -27.994 1.00 36.12 543 ILE A C 1
ATOM 3955 O O . ILE A 1 543 ? -27.771 -1.196 -28.372 1.00 36.12 543 ILE A O 1
ATOM 3959 N N . SER A 1 544 ? -27.381 0.276 -26.727 1.00 29.33 544 SER A N 1
ATOM 3960 C CA . SER A 1 544 ? -27.309 -0.718 -25.651 1.00 29.33 544 SER A CA 1
ATOM 3961 C C . SER A 1 544 ? -28.694 -0.915 -25.038 1.00 29.33 544 SER A C 1
ATOM 3963 O O . SER A 1 544 ? -29.174 -0.084 -24.266 1.00 29.33 544 SER A O 1
ATOM 3965 N N . THR A 1 545 ? -29.350 -2.015 -25.403 1.00 30.92 545 THR A N 1
ATOM 3966 C CA . THR A 1 545 ? -30.508 -2.565 -24.694 1.00 30.92 545 THR A CA 1
ATOM 3967 C C . THR A 1 545 ? -30.042 -3.347 -23.471 1.00 30.92 545 THR A C 1
ATOM 3969 O O . THR A 1 545 ? -29.287 -4.312 -23.577 1.00 30.92 545 THR A O 1
ATOM 3972 N N . GLN A 1 546 ? -30.530 -2.920 -22.307 1.00 31.44 546 GLN A N 1
ATOM 3973 C CA . GLN A 1 546 ? -30.411 -3.602 -21.025 1.00 31.44 546 GLN A CA 1
ATOM 3974 C C . GLN A 1 546 ? -31.044 -4.999 -21.077 1.00 31.44 546 GLN A C 1
ATOM 3976 O O . GLN A 1 546 ? -32.199 -5.147 -21.473 1.00 31.44 546 GLN A O 1
ATOM 3981 N N . GLN A 1 547 ? -30.328 -6.005 -20.571 1.00 28.50 547 GLN A N 1
ATOM 3982 C CA . GLN A 1 547 ? -30.941 -7.241 -20.098 1.00 28.50 547 GLN A CA 1
ATOM 3983 C C . GLN A 1 547 ? -30.363 -7.612 -18.730 1.00 28.50 547 GLN A C 1
ATOM 3985 O O . GLN A 1 547 ? -29.157 -7.720 -18.520 1.00 28.50 547 GLN A O 1
ATOM 3990 N N . THR A 1 548 ? -31.283 -7.721 -17.784 1.00 29.80 548 THR A N 1
ATOM 3991 C CA . THR A 1 548 ? -31.136 -7.864 -16.338 1.00 29.80 548 THR A CA 1
ATOM 3992 C C . THR A 1 548 ? -30.780 -9.286 -15.903 1.00 29.80 548 THR A C 1
ATOM 3994 O O . THR A 1 548 ? -31.488 -10.224 -16.274 1.00 29.80 548 THR A O 1
ATOM 3997 N N . ARG A 1 549 ? -29.794 -9.432 -15.005 1.00 28.55 549 ARG A N 1
ATOM 3998 C CA . ARG A 1 549 ? -29.704 -10.504 -13.990 1.00 28.55 549 ARG A CA 1
ATOM 3999 C C . ARG A 1 549 ? -29.073 -9.953 -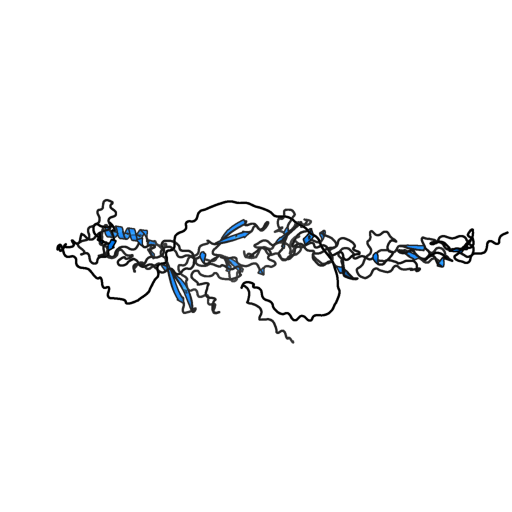12.694 1.00 28.55 549 ARG A C 1
ATOM 4001 O O . ARG A 1 549 ? -28.370 -8.948 -12.760 1.00 28.55 549 ARG A O 1
ATOM 4008 N N . PRO A 1 550 ? -29.398 -10.527 -11.520 1.00 30.20 550 PRO A N 1
ATOM 4009 C CA . PRO A 1 550 ? -29.499 -9.785 -10.267 1.00 30.20 550 PRO A CA 1
ATOM 4010 C C . PRO A 1 550 ? -28.170 -9.729 -9.506 1.00 30.20 550 PRO A C 1
ATOM 4012 O O . PRO A 1 550 ? -27.513 -10.751 -9.327 1.00 30.20 550 PRO A O 1
ATOM 4015 N N . MET A 1 551 ? -27.817 -8.546 -9.001 1.00 27.41 551 MET A N 1
ATOM 4016 C CA . MET A 1 551 ? -26.801 -8.377 -7.962 1.00 27.41 551 MET A CA 1
ATOM 4017 C C . MET A 1 551 ? -27.381 -7.613 -6.774 1.00 27.41 551 MET A C 1
ATOM 4019 O O . MET A 1 551 ? -28.194 -6.701 -6.915 1.00 27.41 551 MET A O 1
ATOM 4023 N N . SER A 1 552 ? -26.965 -8.086 -5.607 1.00 31.14 552 SER A N 1
ATOM 4024 C CA . SER A 1 552 ? -27.387 -7.752 -4.256 1.00 31.14 552 SER A CA 1
ATOM 4025 C C . SER A 1 552 ? -27.152 -6.293 -3.865 1.00 31.14 552 SER A C 1
ATOM 4027 O O . SER A 1 552 ? -26.124 -5.700 -4.183 1.00 31.14 552 SER A O 1
ATOM 4029 N N . CYS A 1 553 ? -28.098 -5.756 -3.096 1.00 29.58 553 CYS A N 1
ATOM 4030 C CA . CYS A 1 553 ? -28.083 -4.425 -2.504 1.00 29.58 553 CYS A CA 1
ATOM 4031 C C . CYS A 1 553 ? -26.882 -4.192 -1.573 1.00 29.58 553 CYS A C 1
ATOM 4033 O O . CYS A 1 553 ? -26.898 -4.680 -0.447 1.00 29.58 553 CYS A O 1
ATOM 4035 N N . ALA A 1 554 ? -25.908 -3.386 -2.005 1.00 30.55 554 ALA A N 1
ATOM 4036 C CA . ALA A 1 554 ? -25.088 -2.523 -1.145 1.00 30.55 554 ALA A CA 1
ATOM 4037 C C . ALA A 1 554 ? -24.176 -1.612 -1.994 1.00 30.55 554 ALA A C 1
ATOM 4039 O O . ALA A 1 554 ? -23.038 -1.977 -2.240 1.00 30.55 554 ALA A O 1
ATOM 4040 N N . SER A 1 555 ? -24.672 -0.446 -2.441 1.00 28.77 555 SER A N 1
ATOM 4041 C CA . SER A 1 555 ? -23.894 0.807 -2.612 1.00 28.77 555 SER A CA 1
ATOM 4042 C C . SER A 1 555 ? -24.666 1.844 -3.449 1.00 28.77 555 SER A C 1
ATOM 4044 O O . SER A 1 555 ? -24.577 1.866 -4.675 1.00 28.77 555 SER A O 1
ATOM 4046 N N . GLN A 1 556 ? -25.399 2.745 -2.795 1.00 28.11 556 GLN A N 1
ATOM 4047 C CA . GLN A 1 556 ? -25.780 4.043 -3.366 1.00 28.11 556 GLN A CA 1
ATOM 4048 C C . GLN A 1 556 ? -25.683 5.101 -2.268 1.00 28.11 556 GLN A C 1
ATOM 4050 O O . GLN A 1 556 ? -26.541 5.153 -1.394 1.00 28.11 556 GLN A O 1
ATOM 4055 N N . ALA A 1 557 ? -24.626 5.913 -2.313 1.00 27.52 557 ALA A N 1
ATOM 4056 C CA . ALA A 1 557 ? -24.621 7.320 -1.909 1.00 27.52 557 ALA A CA 1
ATOM 4057 C C . ALA A 1 557 ? -23.202 7.878 -2.087 1.00 27.52 557 ALA A C 1
ATOM 4059 O O . ALA A 1 557 ? -22.365 7.650 -1.225 1.00 27.52 557 ALA A O 1
ATOM 4060 N N . GLN A 1 558 ? -22.950 8.578 -3.202 1.00 30.06 558 GLN A N 1
ATOM 4061 C CA . GLN A 1 558 ? -22.103 9.785 -3.321 1.00 30.06 558 GLN A CA 1
ATOM 4062 C C . GLN A 1 558 ? -21.715 10.012 -4.790 1.00 30.06 558 GLN A C 1
ATOM 4064 O O . GLN A 1 558 ? -20.713 9.496 -5.267 1.00 30.06 558 GLN A O 1
ATOM 4069 N N . ALA A 1 559 ? -22.517 10.800 -5.509 1.00 29.03 559 ALA A N 1
ATOM 4070 C CA . ALA A 1 559 ? -22.113 11.399 -6.782 1.00 29.03 559 ALA A CA 1
ATOM 4071 C C . ALA A 1 559 ? -23.005 12.602 -7.122 1.00 29.03 559 ALA A C 1
ATOM 4073 O O . ALA A 1 559 ? -23.692 12.578 -8.129 1.00 29.03 559 ALA A O 1
ATOM 4074 N N . TRP A 1 560 ? -23.041 13.635 -6.277 1.00 29.66 560 TRP A N 1
ATOM 4075 C CA . TRP A 1 560 ? -23.635 14.937 -6.622 1.00 29.66 560 TRP A CA 1
ATOM 4076 C C . TRP A 1 560 ? -22.901 16.034 -5.842 1.00 29.66 560 TRP A C 1
ATOM 4078 O O . TRP A 1 560 ? -23.271 16.314 -4.709 1.00 29.66 560 TRP A O 1
ATOM 4088 N N . LEU A 1 561 ? -21.814 16.572 -6.416 1.00 29.41 561 LEU A N 1
ATOM 4089 C CA . LEU A 1 561 ? -21.275 17.934 -6.211 1.00 29.41 561 LEU A CA 1
ATOM 4090 C C . LEU A 1 561 ? -19.891 18.065 -6.875 1.00 29.41 561 LEU A C 1
ATOM 4092 O O . LEU A 1 561 ? -18.867 17.952 -6.211 1.00 29.41 561 LEU A O 1
ATOM 4096 N N . SER A 1 562 ? -19.860 18.317 -8.186 1.00 28.95 562 SER A N 1
ATOM 4097 C CA . SER A 1 562 ? -18.721 18.976 -8.851 1.00 28.95 562 SER A CA 1
ATOM 4098 C C . SER A 1 562 ? -19.023 19.266 -10.324 1.00 28.95 562 SER A C 1
ATOM 4100 O O . SER A 1 562 ? -18.609 18.550 -11.226 1.00 28.95 562 SER A O 1
ATOM 4102 N N . HIS A 1 563 ? -19.729 20.362 -10.584 1.00 30.95 563 HIS A N 1
ATOM 4103 C CA . HIS A 1 563 ? -19.581 21.106 -11.834 1.00 30.95 563 HIS A CA 1
ATOM 4104 C C . HIS A 1 563 ? -19.969 22.551 -11.551 1.00 30.95 563 HIS A C 1
ATOM 4106 O O . HIS A 1 563 ? -21.140 22.816 -11.310 1.00 30.95 563 HIS A O 1
ATOM 4112 N N . GLN A 1 564 ? -18.972 23.437 -11.518 1.00 30.56 564 GLN A N 1
ATOM 4113 C CA . GLN A 1 564 ? -19.007 24.855 -11.908 1.00 30.56 564 GLN A CA 1
ATOM 4114 C C . GLN A 1 564 ? -17.639 25.458 -11.543 1.00 30.56 564 GLN A C 1
ATOM 4116 O O . GLN A 1 564 ? -17.420 25.975 -10.453 1.00 30.56 564 GLN A O 1
ATOM 4121 N N . LEU A 1 565 ? -16.690 25.312 -12.471 1.00 32.31 565 LEU A N 1
ATOM 4122 C CA . LEU A 1 565 ? -15.574 26.238 -12.634 1.00 32.31 565 LEU A CA 1
ATOM 4123 C C . LEU A 1 565 ? -16.021 27.266 -13.669 1.00 32.31 565 LEU A C 1
ATOM 4125 O O . LEU A 1 565 ? -16.347 26.870 -14.785 1.00 32.31 565 LEU A O 1
ATOM 4129 N N . GLN A 1 566 ? -15.976 28.547 -13.317 1.00 39.25 566 GLN A N 1
ATOM 4130 C CA . GLN A 1 566 ? -15.714 29.641 -14.252 1.00 39.25 566 GLN A CA 1
ATOM 4131 C C . GLN A 1 566 ? -15.063 30.794 -13.472 1.00 39.25 566 GLN A C 1
ATOM 4133 O O . GLN A 1 566 ? -15.699 31.459 -12.660 1.00 39.25 566 GLN A O 1
ATOM 4138 N N . SER A 1 567 ? -13.762 30.979 -13.703 1.00 35.69 567 SER A N 1
ATOM 4139 C CA . SER A 1 567 ? -13.029 32.239 -13.503 1.00 35.69 567 SER A CA 1
ATOM 4140 C C . SER A 1 567 ? -13.561 33.296 -14.501 1.00 35.69 567 SER A C 1
ATOM 4142 O O . SER A 1 567 ? -14.172 32.890 -15.496 1.00 35.69 567 SER A O 1
ATOM 4144 N N . PRO A 1 568 ? -13.361 34.617 -14.294 1.00 57.41 568 PRO A N 1
ATOM 4145 C CA . PRO A 1 568 ? -12.017 35.225 -14.300 1.00 57.41 568 PRO A CA 1
ATOM 4146 C C . PRO A 1 568 ? -11.787 36.327 -13.244 1.00 57.41 568 PRO A C 1
ATOM 4148 O O . PRO A 1 568 ? -12.732 37.018 -12.885 1.00 57.41 568 PRO A O 1
ATOM 4151 N N . TRP A 1 569 ? -10.539 36.469 -12.776 1.00 41.31 569 TRP A N 1
ATOM 4152 C CA . TRP A 1 569 ? -9.705 37.685 -12.644 1.00 41.31 569 TRP A CA 1
ATOM 4153 C C . TRP A 1 569 ? -8.309 37.258 -12.181 1.00 41.31 569 TRP A C 1
ATOM 4155 O O . TRP A 1 569 ? -8.238 36.348 -11.321 1.00 41.31 569 TRP A O 1
#

pLDDT: mean 78.52, std 25.2, range [25.52, 98.44]

Secondary structure (DSSP, 8-state):
------PPTTEEEETTEEEEPPTTEE--TTPPPEEPSTT-EESSS-B-SGGGEEPPTTEEEE--SS--EEEE--TTEE---SS--SSPEEPPTT-EE-TTSPTT---SGGGEEBPTTEEEETTEEEEPPTTEE--S-BSS-PPPEEHHHHH-TTEE-SSS-B-SGGG--EEPTTEEEE-TTS-B-TT-BPTT----EEEEPPTTEE---B--BTT-TTSPEEPGGG-EESSS---SGGGEEBPTTEEEPTTT--EEEPPTTEE----B--SSPEETTB-TTS---S---------TT-EE---EEEEEE-TTT--EEEEEEE--SGGGEEE-TTEEEEEEEETTTTEEEEEEEEPPTTTTEE--SS-EESS---PPEEPPTTEES--TTPPTTHHHHHHHHHHHHHEEE-TTS-EEEE-SGGG-EEPTT-EEEEEE--TTS--EEEEEE-PPPGGGBPPPPSSS------B----------------------S---------------PPPP---------------------------------------S----------------

Radius of gyration: 50.5 Å; chains: 1; bounding box: 123×75×154 Å

Foldseek 3Di:
DPPQDWDAQQWERDPPGTDGAAWQWGGATHDDTDGQAAQFIAPGTRHRDNVRRKFAWQWAWQDDPPGIYTDGDDKQFTALIRPNHNDTHGAPPQWIADPPDDGSPRNDSLRGFRAWQWFDDPNDIDGAAWQFTGQGTHSDRDHTHGLCVQQNPQFTAPGTSHRDNQRSQKGAFQKFFAAPVLFGDQQFDEPPGDRNYIDGFFWQWGQQITHRHHPTSRHTDGAPQSFIAPDTRHRDNQNRFAAWQWEQAPPPRHIDGADWQFTAADGHRHNHTHGAQFDPPDDQPPPDDPDPPDLDQKTFALQDWDFHADRTPRHRPDTDRHRNDLQRIKHAFQKFWDWDQDPVRRGTGTRIAHDDLFQQWTAAQGIDGGNDHGDTDHADPQWHLDLPPPDPDPRSVVLVVQSLVQFDADPVRDGRGGRDSSSTDGHPQKFWDQDQDDDDDRDRDTDTDPGQPPPQFDPPDPPDDPDDTHGDDPPDPPPDDDDDDDDDDDDDPDDDDDDDDDDDDDDDDDDDDDDDDDDDDDDDDDDDDDDYDDDDDDDDDDDDDDDDDDDDDDDDDDDDDDDDDDDDD